Protein AF-A0A1R2BX26-F1 (afdb_monomer)

Foldseek 3Di:
DDPVVVVVVVVVVVVVVVVVVVVVPPPPPDPDDDDDDDDDPPDPPVVVVVVVVVVVVVVVVVVVVVVVVVVVVVVVVPDPDDPPVRVVVVVVPPDPDDPVVVVVVVVVVVVVVVVVVVVVVVVVVVVVPPPPCPPCNVPPDDDDDPVVVVVVVVVVVVVVVVVVVVVVPDPPPDDDPPPPPPDPPPVVDDDPPDPDPDPPPVCPPDDDPVVVVVDVVVPDPVVVVVPDPDPPPPPPDDPPPPPPPVPPPVVVVVVVVVVVVVVVVVVVVVVVVVVVVVVVLVPPPPCPPPPCPPCVVVVPPVPVVNVVVVVVVVVVVVVVVVVVVVVVVVVVVVVVCPPPDPPPPPPDPDCDPPPVPPVVVVVVVVVVVVVPDPPPPPPPPPPPPPPVVNVVVVVVVVVVVVVPDDDD

pLDDT: mean 76.75, std 16.99, range [41.28, 97.25]

Sequence (408 aa):
MERKQLQQWLSEIDKAIEDEKLYAGQNILWPGSSTLGESTSVSSFQKTDRLFNSQEKTKKTIEQKRQEKLDEELDQMKNPQLSRKSQQLIFKSKREGKIEDRLMQEAQKRKQEASEREAKMKIEAKQKSMPLITQLAANLKREGDVVERLIDYQKVYQDKKDNLKKEIEPEANSAIPKINKTNVESRYMKPQNKNIAVEEYSHKPEISERSQKLAAKLGDAKERLLQKPTPKTLGDTECTFTPSIIKKDDSENKIWWETLYQQSKTIQEKKEKTKEDFDRLKVDPECTFKPKLSSANNEKKENSDDRVKRLQEWQKTREDRLKQEREQNSNRGLEECTFAPKINKNVAPAHIPKQQAPVNKFLQRQYLNKQKSPGDSKSSEIDQDVDPEVYERTIKRLREDLISIPLD

Secondary structure (DSSP, 8-state):
--HHHHHHHHHHHHHHHHHHHHHHT------------------TTHHHHHHHHHHHHHHHHHHHHHHHHHHHHHHHHSPP---HHHHHHHHHS---S-HHHHHHHHHHHHHHHHHHHHHHHHHHHHHHHS----HHHHH----S-HHHHHHHHHHHHHHHHHHHHHHHS--TTS---------SGGGGS-------------------HHHHHHHHHH--HHHHHH---------S-------------HHHHHHHHHHHHHHHHHHHHHHHHHHHHHHHHHH-TT--------GGGSS----HHHHHHHHHHHHHHHHHHHHHHHHHHHHHHHHS--------TTS---------HHHHHHHHHHHHHHHS-TT------------HHHHHHHHHHHHHHHHTS---

Solvent-accessible surface area (backbone atoms only — not comparable to full-atom values): 25838 Å² total; per-residue (Å²): 138,56,73,65,59,58,52,51,54,53,54,51,50,55,48,54,56,51,54,51,54,59,57,74,67,59,79,78,77,79,86,82,88,82,79,90,83,82,98,66,92,75,64,81,71,63,61,61,52,54,54,50,53,50,51,53,50,53,52,51,54,52,51,49,52,52,50,54,52,51,51,50,52,52,58,70,66,47,75,81,79,70,49,73,67,56,51,50,51,56,68,68,51,78,68,83,73,57,71,66,59,53,53,50,50,52,52,51,49,54,51,51,54,51,52,52,52,52,51,51,50,51,52,52,50,50,58,68,66,48,80,78,77,48,69,68,66,71,68,54,85,72,85,77,57,72,66,59,54,51,55,52,49,51,51,56,50,50,54,52,52,52,50,50,49,57,65,70,51,64,67,92,78,65,85,73,75,83,76,71,95,71,73,78,82,63,71,84,70,72,87,79,81,72,86,61,84,76,74,82,77,72,82,71,79,79,75,53,72,69,56,51,55,51,46,64,73,65,51,57,71,68,58,60,73,64,52,67,83,70,77,74,81,71,65,92,69,76,85,74,82,66,79,79,71,72,80,68,56,75,69,58,59,56,53,51,54,50,51,51,50,52,51,52,49,54,54,47,53,52,53,51,50,54,48,50,51,51,53,53,62,68,63,46,89,78,66,75,82,68,76,77,72,71,60,82,66,62,77,64,66,65,51,72,65,56,56,51,48,53,52,50,52,50,50,50,54,52,50,52,52,54,49,52,53,51,51,52,52,51,51,49,54,56,70,69,50,78,79,71,78,84,72,68,88,78,64,73,78,73,85,70,78,86,76,66,65,62,62,57,54,49,53,52,51,53,51,54,54,62,69,55,51,90,78,76,68,71,80,69,76,79,78,68,82,67,56,64,68,61,55,52,51,53,54,52,52,55,52,55,55,62,70,66,56,82,88,126

Radius of gyration: 45.04 Å; Cα contacts (8 Å, |Δi|>4): 11; chains: 1; bounding box: 101×86×134 Å

Mean predicted aligned error: 22.95 Å

Structure (mmCIF, N/CA/C/O backbone):
data_AF-A0A1R2BX26-F1
#
_entry.id   AF-A0A1R2BX26-F1
#
loop_
_atom_site.group_PDB
_atom_site.id
_atom_site.type_symbol
_atom_site.label_atom_id
_atom_site.label_alt_id
_atom_site.label_comp_id
_atom_site.label_asym_id
_atom_site.label_entity_id
_atom_site.label_seq_id
_atom_site.pdbx_PDB_ins_code
_atom_site.Cartn_x
_atom_site.Cartn_y
_atom_site.Cartn_z
_atom_site.occupancy
_atom_site.B_iso_or_equiv
_atom_site.auth_seq_id
_atom_site.auth_comp_id
_atom_site.auth_asym_id
_atom_site.auth_atom_id
_atom_site.pdbx_PDB_model_num
ATOM 1 N N . MET A 1 1 ? -20.855 -8.269 27.754 1.00 50.03 1 MET A N 1
ATOM 2 C CA . MET A 1 1 ? -21.864 -8.638 28.763 1.00 50.03 1 MET A CA 1
ATOM 3 C C . MET A 1 1 ? -23.187 -8.778 28.061 1.00 50.03 1 MET A C 1
ATOM 5 O O . MET A 1 1 ? -23.592 -7.892 27.318 1.00 50.03 1 MET A O 1
ATOM 9 N N . GLU A 1 2 ? -23.723 -9.983 28.136 1.00 64.25 2 GLU A N 1
ATOM 10 C CA . GLU A 1 2 ? -24.651 -10.524 27.156 1.00 64.25 2 GLU A CA 1
ATOM 11 C C . GLU A 1 2 ? -26.093 -10.271 27.582 1.00 64.25 2 GLU A C 1
ATOM 13 O O . GLU A 1 2 ? -26.421 -10.314 28.762 1.00 64.25 2 GLU A O 1
ATOM 18 N N . ARG A 1 3 ? -26.977 -10.076 26.601 1.00 69.75 3 ARG A N 1
ATOM 19 C CA . ARG A 1 3 ? -28.434 -9.910 26.755 1.00 69.75 3 ARG A CA 1
ATOM 20 C C . ARG A 1 3 ? -29.081 -10.911 27.730 1.00 69.75 3 ARG A C 1
ATOM 22 O O . ARG A 1 3 ? -30.091 -10.586 28.344 1.00 69.75 3 ARG A O 1
ATOM 29 N N . LYS A 1 4 ? -28.479 -12.094 27.899 1.00 80.12 4 LYS A N 1
ATOM 30 C CA . LYS A 1 4 ? -28.878 -13.120 28.873 1.00 80.12 4 LYS A CA 1
ATOM 31 C C . LYS A 1 4 ? -28.751 -12.658 30.329 1.00 80.12 4 LYS A C 1
ATOM 33 O O . LYS A 1 4 ? -29.661 -12.914 31.102 1.00 80.12 4 LYS A O 1
ATOM 38 N N . GLN A 1 5 ? -27.691 -11.930 30.683 1.00 82.31 5 GLN A N 1
ATOM 39 C CA . GLN A 1 5 ? -27.503 -11.390 32.037 1.00 82.31 5 GLN A CA 1
ATOM 40 C C . GLN A 1 5 ? -28.558 -10.323 32.361 1.00 82.31 5 GLN A C 1
ATOM 42 O O . GLN A 1 5 ? -29.119 -10.324 33.449 1.00 82.31 5 GLN A O 1
ATOM 47 N N . LEU A 1 6 ? -28.905 -9.473 31.387 1.00 80.00 6 LEU A N 1
ATOM 48 C CA . LEU A 1 6 ? -29.987 -8.489 31.529 1.00 80.00 6 LEU A CA 1
ATOM 49 C C . LEU A 1 6 ? -31.367 -9.150 31.668 1.00 80.00 6 LEU A C 1
ATOM 51 O O . LEU A 1 6 ? -32.177 -8.700 32.468 1.00 80.00 6 LEU A O 1
ATOM 55 N N . GLN A 1 7 ? -31.640 -10.223 30.920 1.00 87.31 7 GLN A N 1
ATOM 56 C CA . GLN A 1 7 ? -32.898 -10.967 31.055 1.00 87.31 7 GLN A CA 1
ATOM 57 C C . GLN A 1 7 ? -33.001 -11.716 32.386 1.00 87.31 7 GLN A C 1
ATOM 59 O O . GLN A 1 7 ? -34.079 -11.752 32.970 1.00 87.31 7 GLN A O 1
ATOM 64 N N . GLN A 1 8 ? -31.895 -12.281 32.871 1.00 91.31 8 GLN A N 1
ATOM 65 C CA . GLN A 1 8 ? -31.851 -12.934 34.175 1.00 91.31 8 GLN A CA 1
ATOM 66 C C . GLN A 1 8 ? -32.095 -11.926 35.304 1.00 91.31 8 GLN A C 1
ATOM 68 O O . GLN A 1 8 ? -32.940 -12.166 36.158 1.00 91.31 8 GLN A O 1
ATOM 73 N N . TRP A 1 9 ? -31.457 -10.756 35.237 1.00 92.06 9 TRP A N 1
ATOM 74 C CA . TRP A 1 9 ? -31.652 -9.689 36.216 1.00 92.06 9 TRP A CA 1
ATOM 75 C C . TRP A 1 9 ? -33.087 -9.135 36.224 1.00 92.06 9 TRP A C 1
ATOM 77 O O . TRP A 1 9 ? -33.676 -8.961 37.286 1.00 92.06 9 TRP A O 1
ATOM 87 N N . LEU A 1 10 ? -33.702 -8.929 35.051 1.00 88.06 10 LEU A N 1
ATOM 88 C CA . LEU A 1 10 ? -35.111 -8.512 34.968 1.00 88.06 10 LEU A CA 1
ATOM 89 C C . LEU A 1 10 ? -36.065 -9.578 35.534 1.00 88.06 10 LEU A C 1
ATOM 91 O O . LEU A 1 10 ? -37.012 -9.236 36.235 1.00 88.06 10 LEU A O 1
ATOM 95 N N . SER A 1 11 ? -35.783 -10.864 35.302 1.00 91.12 11 SER A N 1
ATOM 96 C CA . SER A 1 11 ? -36.563 -11.962 35.887 1.00 91.12 11 SER A CA 1
ATOM 97 C C . SER A 1 11 ? -36.436 -12.043 37.411 1.00 91.12 11 SER A C 1
ATOM 99 O O . SER A 1 11 ? -37.377 -12.488 38.066 1.00 91.12 11 SER A O 1
ATOM 101 N N . GLU A 1 12 ? -35.287 -11.672 37.976 1.00 92.69 12 GLU A N 1
ATOM 102 C CA . GLU A 1 12 ? -35.082 -11.621 39.429 1.00 92.69 12 GLU A CA 1
ATOM 103 C C . GLU A 1 12 ? -35.857 -10.457 40.062 1.00 92.69 12 GLU A C 1
ATOM 105 O O . GLU A 1 12 ? -36.444 -10.627 41.130 1.00 92.69 12 GLU A O 1
ATOM 110 N N . ILE A 1 13 ? -35.946 -9.313 39.375 1.00 90.19 13 ILE A N 1
ATOM 111 C CA . ILE A 1 13 ? -36.755 -8.165 39.817 1.00 90.19 13 ILE A CA 1
ATOM 112 C C . ILE A 1 13 ? -38.247 -8.502 39.817 1.00 90.19 13 ILE A C 1
ATOM 114 O O . ILE A 1 13 ? -38.929 -8.227 40.804 1.00 90.19 13 ILE A O 1
ATOM 118 N N . ASP A 1 14 ? -38.754 -9.121 38.749 1.00 89.44 14 ASP A N 1
ATOM 119 C CA . ASP A 1 14 ? -40.173 -9.486 38.668 1.00 89.44 14 ASP A CA 1
ATOM 120 C C . ASP A 1 14 ? -40.557 -10.493 39.767 1.00 89.44 14 ASP A C 1
ATOM 122 O O . ASP A 1 14 ? -41.611 -10.352 40.389 1.00 89.44 14 ASP A O 1
ATOM 126 N N . LYS A 1 15 ? -39.666 -11.444 40.089 1.00 90.88 15 LYS A N 1
ATOM 127 C CA . LYS A 1 15 ? -39.844 -12.359 41.230 1.00 90.88 15 LYS A CA 1
ATOM 128 C C . LYS A 1 15 ? -39.882 -11.634 42.572 1.00 90.88 15 LYS A C 1
ATOM 130 O O . LYS A 1 15 ? -40.773 -11.900 43.370 1.00 90.88 15 LYS A O 1
ATOM 135 N N . ALA A 1 16 ? -38.961 -10.700 42.812 1.00 85.38 16 ALA A N 1
ATOM 136 C CA . ALA A 1 16 ? -38.933 -9.944 44.063 1.00 85.38 16 ALA A CA 1
ATOM 137 C C . ALA A 1 16 ? -40.219 -9.119 44.268 1.00 85.38 16 ALA A C 1
ATOM 139 O O . ALA A 1 16 ? -40.731 -9.034 45.383 1.00 85.38 16 ALA A O 1
ATOM 140 N N . ILE A 1 17 ? -40.779 -8.562 43.188 1.00 84.50 17 ILE A N 1
ATOM 141 C CA . ILE A 1 17 ? -42.051 -7.826 43.224 1.00 84.50 17 ILE A CA 1
ATOM 142 C C . ILE A 1 17 ? -43.236 -8.761 43.520 1.00 84.50 17 ILE A C 1
ATOM 144 O O . ILE A 1 17 ? -44.178 -8.358 44.207 1.00 84.50 17 ILE A O 1
ATOM 148 N N . GLU A 1 18 ? -43.234 -9.993 43.005 1.00 83.81 18 GLU A N 1
ATOM 149 C CA . GLU A 1 18 ? -44.276 -10.979 43.327 1.00 83.81 18 GLU A CA 1
ATOM 150 C C . GLU A 1 18 ? -44.189 -11.473 44.777 1.00 83.81 18 GLU A C 1
ATOM 152 O O . GLU A 1 18 ? -45.220 -11.546 45.453 1.00 83.81 18 GLU A O 1
ATOM 157 N N . ASP A 1 19 ? -42.982 -11.715 45.289 1.00 81.81 19 ASP A N 1
ATOM 158 C CA . ASP A 1 19 ? -42.763 -12.134 46.678 1.00 81.81 19 ASP A CA 1
ATOM 159 C C . ASP A 1 19 ? -43.188 -11.041 47.680 1.00 81.81 19 ASP A C 1
ATOM 161 O O . ASP A 1 19 ? -43.795 -11.332 48.715 1.00 81.81 19 ASP A O 1
ATOM 165 N N . GLU A 1 20 ? -42.967 -9.762 47.353 1.00 81.81 20 GLU A N 1
ATOM 166 C CA . GLU A 1 20 ? -43.405 -8.634 48.188 1.00 81.81 20 GLU A CA 1
ATOM 167 C C . GLU A 1 20 ? -44.941 -8.491 48.211 1.00 81.81 20 GLU A C 1
ATOM 169 O O . GLU A 1 20 ? -45.537 -8.198 49.253 1.00 81.81 20 GLU A O 1
ATOM 174 N N . LYS A 1 21 ? -45.621 -8.786 47.092 1.00 78.12 21 LYS A N 1
ATOM 175 C CA . LYS A 1 21 ? -47.096 -8.821 47.035 1.00 78.12 21 LYS A CA 1
ATOM 176 C C . LYS A 1 21 ? -47.685 -9.980 47.839 1.00 78.12 21 LYS A C 1
ATOM 178 O O . LYS A 1 21 ? -48.752 -9.817 48.432 1.00 78.12 21 LYS A O 1
ATOM 183 N N . LEU A 1 22 ? -47.000 -11.123 47.886 1.00 73.38 22 LEU A N 1
ATOM 184 C CA . LEU A 1 22 ? -47.397 -12.270 48.708 1.00 73.38 22 LEU A CA 1
ATOM 185 C C . LEU A 1 22 ? -47.278 -11.969 50.208 1.00 73.38 22 LEU A C 1
ATOM 187 O O . LEU A 1 22 ? -48.145 -12.378 50.982 1.00 73.38 22 LEU A O 1
ATOM 191 N N . TYR A 1 23 ? -46.276 -11.187 50.614 1.00 65.75 23 TYR A N 1
ATOM 192 C CA . TYR A 1 23 ? -46.124 -10.753 52.006 1.00 65.75 23 TYR A CA 1
ATOM 193 C C . TYR A 1 23 ? -47.119 -9.660 52.420 1.00 65.75 23 TYR A C 1
ATOM 195 O O . TYR A 1 23 ? -47.610 -9.678 53.548 1.00 65.75 23 TYR A O 1
ATOM 203 N N . ALA A 1 24 ? -47.493 -8.752 51.514 1.00 63.38 24 ALA A N 1
ATOM 204 C CA . ALA A 1 24 ? -48.483 -7.708 51.799 1.00 63.38 24 ALA A CA 1
ATOM 205 C C . ALA A 1 24 ? -49.918 -8.248 52.003 1.00 63.38 24 ALA A C 1
ATOM 207 O O . ALA A 1 24 ? -50.760 -7.553 52.573 1.00 63.38 24 ALA A O 1
ATOM 208 N N . GLY A 1 25 ? -50.206 -9.477 51.555 1.00 55.72 25 GLY A N 1
ATOM 209 C CA . GLY A 1 25 ? -51.511 -10.133 51.703 1.00 55.72 25 GLY A CA 1
ATOM 210 C C . GLY A 1 25 ? -51.691 -10.951 52.987 1.00 55.72 25 GLY A C 1
ATOM 211 O O . GLY A 1 25 ? -52.819 -11.336 53.307 1.00 55.72 25 GLY A O 1
ATOM 212 N N . GLN A 1 26 ? -50.623 -11.219 53.747 1.00 53.62 26 GLN A N 1
ATOM 213 C CA . GLN A 1 26 ? -50.740 -11.906 55.032 1.00 53.62 26 GLN A CA 1
ATOM 214 C C . GLN A 1 26 ? -51.131 -10.904 56.116 1.00 53.62 26 GLN A C 1
ATOM 216 O O . GLN A 1 26 ? -50.305 -10.220 56.713 1.00 53.62 26 GLN A O 1
ATOM 221 N N . ASN A 1 27 ? -52.437 -10.833 56.366 1.00 52.72 27 ASN A N 1
ATOM 222 C CA . ASN A 1 27 ? -53.024 -10.196 57.537 1.00 52.72 27 ASN A CA 1
ATOM 223 C C . ASN A 1 27 ? -52.459 -10.894 58.789 1.00 52.72 27 ASN A C 1
ATOM 225 O O . ASN A 1 27 ? -52.962 -11.937 59.209 1.00 52.72 27 ASN A O 1
ATOM 229 N N . ILE A 1 28 ? -51.366 -10.361 59.344 1.00 53.12 28 ILE A N 1
ATOM 230 C CA . ILE A 1 28 ? -50.786 -10.828 60.604 1.00 53.12 28 ILE A CA 1
ATOM 231 C C . ILE A 1 28 ? -51.820 -10.533 61.691 1.00 53.12 28 ILE A C 1
ATOM 233 O O . ILE A 1 28 ? -51.934 -9.414 62.194 1.00 53.12 28 ILE A O 1
ATOM 237 N N . LEU A 1 29 ? -52.620 -11.550 62.002 1.00 48.22 29 LEU A N 1
ATOM 238 C CA . LEU A 1 29 ? -53.538 -11.580 63.124 1.00 48.22 29 LEU A CA 1
ATOM 239 C C . LEU A 1 29 ? -52.677 -11.558 64.393 1.00 48.22 29 LEU A C 1
ATOM 241 O O . LEU A 1 29 ? -52.178 -12.592 64.828 1.00 48.22 29 LEU A O 1
ATOM 245 N N . TRP A 1 30 ? -52.431 -10.364 64.932 1.00 50.00 30 TRP A N 1
ATOM 246 C CA . TRP A 1 30 ? -51.728 -10.179 66.200 1.00 50.00 30 TRP A CA 1
ATOM 247 C C . TRP A 1 30 ? -52.461 -10.960 67.303 1.00 50.00 30 TRP A C 1
ATOM 249 O O . TRP A 1 30 ? -53.607 -10.621 67.614 1.00 50.00 30 TRP A O 1
ATOM 259 N N . PRO A 1 31 ? -51.851 -11.997 67.906 1.00 50.81 31 PRO A N 1
ATOM 260 C CA . PRO A 1 31 ? -52.470 -12.712 69.002 1.00 50.81 31 PRO A CA 1
ATOM 261 C C . PRO A 1 31 ? -52.133 -11.984 70.304 1.00 50.81 31 PRO A C 1
ATOM 263 O O . PRO A 1 31 ? -50.970 -11.874 70.684 1.00 50.81 31 PRO A O 1
ATOM 266 N N . GLY A 1 32 ? -53.162 -11.506 71.000 1.00 47.03 32 GLY A N 1
ATOM 267 C CA . GLY A 1 32 ? -53.050 -11.119 72.406 1.00 47.03 32 GLY A CA 1
ATOM 268 C C . GLY A 1 32 ? -53.408 -9.668 72.696 1.00 47.03 32 GLY A C 1
ATOM 269 O O . GLY A 1 32 ? -52.539 -8.821 72.870 1.00 47.03 32 GLY A O 1
ATOM 270 N N . SER A 1 33 ? -54.703 -9.396 72.844 1.00 42.31 33 SER A N 1
ATOM 271 C CA . SER A 1 33 ? -55.173 -8.276 73.662 1.00 42.31 33 SER A CA 1
ATOM 272 C C . SER A 1 33 ? -56.542 -8.608 74.258 1.00 42.31 33 SER A C 1
ATOM 274 O O . SER A 1 33 ? -57.596 -8.198 73.785 1.00 42.31 33 SER A O 1
ATOM 276 N N . SER A 1 34 ? -56.502 -9.415 75.309 1.00 47.91 34 SER A N 1
ATOM 277 C CA . SER A 1 34 ? -57.487 -9.436 76.389 1.00 47.91 34 SER A CA 1
ATOM 278 C C . SER A 1 34 ? -56.632 -9.271 77.644 1.00 47.91 34 SER A C 1
ATOM 280 O O . SER A 1 34 ? -55.714 -10.059 77.836 1.00 47.91 34 SER A O 1
ATOM 282 N N . THR A 1 35 ? -56.766 -8.229 78.454 1.00 44.62 35 THR A N 1
ATOM 283 C CA . THR A 1 35 ? -57.960 -7.936 79.248 1.00 44.62 35 THR A CA 1
ATOM 284 C C . THR A 1 35 ? -57.893 -6.532 79.860 1.00 44.62 35 THR A C 1
ATOM 286 O O . THR A 1 35 ? -56.835 -6.125 80.322 1.00 44.62 35 THR A O 1
ATOM 289 N N . LEU A 1 36 ? -59.067 -5.889 79.914 1.00 45.16 36 LEU A N 1
ATOM 290 C CA . LEU A 1 36 ? -59.596 -5.002 80.964 1.00 45.16 36 LEU A CA 1
ATOM 291 C C . LEU A 1 36 ? -58.692 -3.928 81.596 1.00 45.16 36 LEU A C 1
ATOM 293 O O . LEU A 1 36 ? -57.781 -4.233 82.356 1.00 45.16 36 LEU A O 1
ATOM 297 N N . GLY A 1 37 ? -59.129 -2.672 81.467 1.00 46.00 37 GLY A N 1
ATOM 298 C CA . GLY A 1 37 ? -58.861 -1.651 82.478 1.00 46.00 37 GLY A CA 1
ATOM 299 C C . GLY A 1 37 ? -58.811 -0.231 81.935 1.00 46.00 37 GLY A C 1
ATOM 300 O O . GLY A 1 37 ? -57.858 0.139 81.271 1.00 46.00 37 GLY A O 1
ATOM 301 N N . GLU A 1 38 ? -59.823 0.550 82.302 1.00 41.28 38 GLU A N 1
ATOM 302 C CA . GLU A 1 38 ? -59.807 2.015 82.402 1.00 41.28 38 GLU A CA 1
ATOM 303 C C . GLU A 1 38 ? -59.933 2.858 81.122 1.00 41.28 38 GLU A C 1
ATOM 305 O O . GLU A 1 38 ? -59.011 3.153 80.364 1.00 41.28 38 GLU A O 1
ATOM 310 N N . SER A 1 39 ? -61.162 3.353 80.985 1.00 51.03 39 SER A N 1
ATOM 311 C CA . SER A 1 39 ? -61.578 4.535 80.250 1.00 51.03 39 SER A CA 1
ATOM 312 C C . SER A 1 39 ? -60.707 5.753 80.571 1.00 51.03 39 SER A C 1
ATOM 314 O O . SER A 1 39 ? -60.968 6.497 81.515 1.00 51.03 39 SER A O 1
ATOM 316 N N . THR A 1 40 ? -59.725 6.018 79.719 1.00 46.56 40 THR A N 1
ATOM 317 C CA . THR A 1 40 ? -59.229 7.374 79.481 1.00 46.56 40 THR A CA 1
ATOM 318 C C . THR A 1 40 ? -59.550 7.739 78.040 1.00 46.56 40 THR A C 1
ATOM 320 O O . THR A 1 40 ? -59.234 7.010 77.101 1.00 46.56 40 THR A O 1
ATOM 323 N N . SER A 1 41 ? -60.257 8.854 77.856 1.00 51.25 41 SER A N 1
ATOM 324 C CA . SER A 1 41 ? -60.627 9.401 76.553 1.00 51.25 41 SER A CA 1
ATOM 325 C C . SER A 1 41 ? -59.379 9.923 75.832 1.00 51.25 41 SER A C 1
ATOM 327 O O . SER A 1 41 ? -59.118 11.125 75.776 1.00 51.25 41 SER A O 1
ATOM 329 N N . VAL A 1 42 ? -58.560 9.017 75.302 1.00 50.38 42 VAL A N 1
ATOM 330 C CA . VAL A 1 42 ? -57.373 9.376 74.528 1.00 50.38 42 VAL A CA 1
ATOM 331 C C . VAL A 1 42 ? -57.800 9.666 73.093 1.00 50.38 42 VAL A C 1
ATOM 333 O O . VAL A 1 42 ? -57.910 8.782 72.249 1.00 50.38 42 VAL A O 1
ATOM 336 N N . SER A 1 43 ? -58.090 10.949 72.878 1.00 49.16 43 SER A N 1
ATOM 337 C CA . SER A 1 43 ? -57.865 11.732 71.660 1.00 49.16 43 SER A CA 1
ATOM 338 C C . SER A 1 43 ? -57.751 10.922 70.361 1.00 49.16 43 SER A C 1
ATOM 340 O O . SER A 1 43 ? -56.667 10.543 69.909 1.00 49.16 43 SER A O 1
ATOM 342 N N . SER A 1 44 ? -58.892 10.729 69.698 1.00 52.75 44 SER A N 1
ATOM 343 C CA . SER A 1 44 ? -58.990 10.195 68.335 1.00 52.75 44 SER A CA 1
ATOM 344 C C . SER A 1 44 ? -58.272 11.061 67.280 1.00 52.75 44 SER A C 1
ATOM 346 O O . SER A 1 44 ? -58.114 10.622 66.143 1.00 52.75 44 SER A O 1
ATOM 348 N N . PHE A 1 45 ? -57.771 12.244 67.660 1.00 52.22 45 PHE A N 1
ATOM 349 C CA . PHE A 1 45 ? -57.042 13.186 66.806 1.00 52.22 45 PHE A CA 1
ATOM 350 C C . PHE A 1 45 ? -55.598 12.769 66.468 1.00 52.22 45 PHE A C 1
ATOM 352 O O . PHE A 1 45 ? -55.045 13.254 65.490 1.00 52.22 45 PHE A O 1
ATOM 359 N N . GLN A 1 46 ? -54.970 11.840 67.202 1.00 57.94 46 GLN A N 1
ATOM 360 C CA . GLN A 1 46 ? -53.558 11.487 66.946 1.00 57.94 46 GLN A CA 1
ATOM 361 C C . GLN A 1 46 ? -53.340 10.429 65.846 1.00 57.94 46 GLN A C 1
ATOM 363 O O . GLN A 1 46 ? -52.207 10.220 65.402 1.00 57.94 46 GLN A O 1
ATOM 368 N N . LYS A 1 47 ? -54.390 9.731 65.388 1.00 60.00 47 LYS A N 1
ATOM 369 C CA . LYS A 1 47 ? -54.251 8.690 64.346 1.00 60.00 47 LYS A CA 1
ATOM 370 C C . LYS A 1 47 ? -54.174 9.272 62.932 1.00 60.00 47 LYS A C 1
ATOM 372 O O . LYS A 1 47 ? -53.415 8.753 62.115 1.00 60.00 47 LYS A O 1
ATOM 377 N N . THR A 1 48 ? -54.899 10.354 62.652 1.00 70.06 48 THR A N 1
ATOM 378 C CA . THR A 1 48 ? -54.866 11.043 61.351 1.00 70.06 48 THR A CA 1
ATOM 379 C C . THR A 1 48 ? -53.507 11.693 61.092 1.00 70.06 48 THR A C 1
ATOM 381 O O . THR A 1 48 ? -52.984 11.585 59.984 1.00 70.06 48 THR A O 1
ATOM 384 N N . ASP A 1 49 ? -52.871 12.234 62.134 1.00 75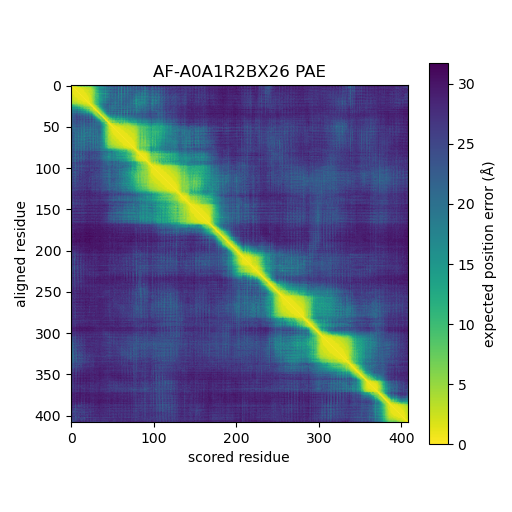.00 49 ASP A N 1
ATOM 385 C CA . ASP A 1 49 ? -51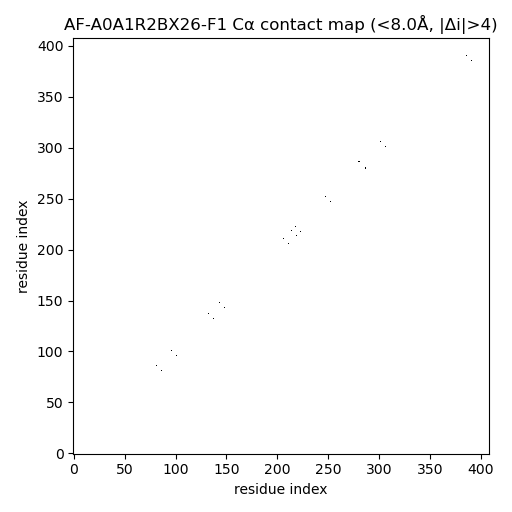.546 12.859 62.036 1.00 75.00 49 ASP A CA 1
ATOM 386 C C . ASP A 1 49 ? -50.435 11.858 61.708 1.00 75.00 49 ASP A C 1
ATOM 388 O O . ASP A 1 49 ? -49.514 12.163 60.951 1.00 75.00 49 ASP A O 1
ATOM 392 N N . ARG A 1 50 ? -50.511 10.623 62.221 1.00 77.69 50 ARG A N 1
ATOM 393 C CA . ARG A 1 50 ? -49.525 9.582 61.879 1.00 77.69 50 ARG A CA 1
ATOM 394 C C . ARG A 1 50 ? -49.618 9.171 60.412 1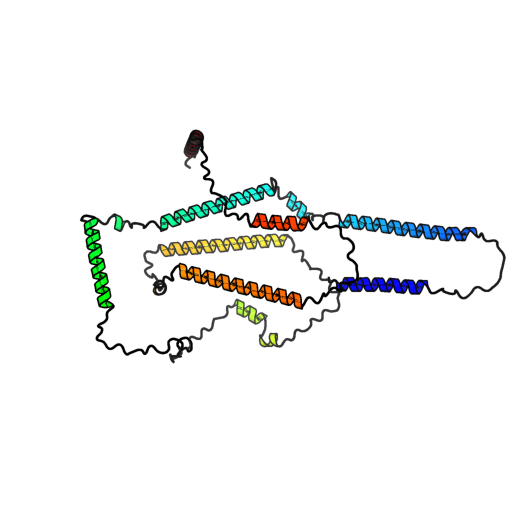.00 77.69 50 ARG A C 1
ATOM 396 O O . ARG A 1 50 ? -48.582 8.979 59.774 1.00 77.69 50 ARG A O 1
ATOM 403 N N . LEU A 1 51 ? -50.836 9.061 59.880 1.00 80.56 51 LEU A N 1
ATOM 404 C CA . LEU A 1 51 ? -51.057 8.719 58.476 1.00 80.56 51 LEU A CA 1
ATOM 405 C C . LEU A 1 51 ? -50.571 9.849 57.557 1.00 80.56 51 LEU A C 1
ATOM 407 O O . LEU A 1 51 ? -49.866 9.590 56.584 1.00 80.56 51 LEU A O 1
ATOM 411 N N . PHE A 1 52 ? -50.878 11.098 57.913 1.00 85.69 52 PHE A N 1
ATOM 412 C CA . PHE A 1 52 ? -50.440 12.278 57.170 1.00 85.69 52 PHE A CA 1
ATOM 413 C C . PHE A 1 52 ? -48.908 12.409 57.154 1.00 85.69 52 PHE A C 1
ATOM 415 O O . PHE A 1 52 ? -48.306 12.533 56.088 1.00 85.69 52 PHE A O 1
ATOM 422 N N . ASN A 1 53 ? -48.253 12.245 58.308 1.00 85.88 53 ASN A N 1
ATOM 423 C CA . ASN A 1 53 ? -46.791 12.273 58.414 1.00 85.88 53 ASN A CA 1
ATOM 424 C C . ASN A 1 53 ? -46.113 11.129 57.641 1.00 85.88 53 ASN A C 1
ATOM 426 O O . ASN A 1 53 ? -45.025 11.305 57.091 1.00 85.88 53 ASN A O 1
ATOM 430 N N . SER A 1 54 ? -46.734 9.946 57.583 1.00 86.25 54 SER A N 1
ATOM 431 C CA . SER A 1 54 ? -46.242 8.834 56.761 1.00 86.25 54 SER A CA 1
ATOM 432 C C . SER A 1 54 ? -46.344 9.163 55.268 1.00 86.25 54 SER A C 1
ATOM 434 O O . SER A 1 54 ? -45.366 9.004 54.535 1.00 86.25 54 SER A O 1
ATOM 436 N N . GLN A 1 55 ? -47.475 9.724 54.827 1.00 89.69 55 GLN A N 1
ATOM 437 C CA . GLN A 1 55 ? -47.661 10.154 53.441 1.00 89.69 55 GLN A CA 1
ATOM 438 C C . GLN A 1 55 ? -46.679 11.261 53.038 1.00 89.69 55 GLN A C 1
ATOM 440 O O . GLN A 1 55 ? -46.066 11.165 51.976 1.00 89.69 55 GLN A O 1
ATOM 445 N N . GLU A 1 56 ? -46.452 12.272 53.878 1.00 93.88 56 GLU A N 1
ATOM 446 C CA . GLU A 1 56 ? -45.448 13.306 53.596 1.00 93.88 56 GLU A CA 1
ATOM 447 C C . GLU A 1 56 ? -44.033 12.738 53.474 1.00 93.88 56 GLU A C 1
ATOM 449 O O . GLU A 1 56 ? -43.291 13.130 52.571 1.00 93.88 56 GLU A O 1
ATOM 454 N N . LYS A 1 57 ? -43.659 11.786 54.339 1.00 91.19 57 LYS A N 1
ATOM 455 C CA . LYS A 1 57 ? -42.358 11.114 54.245 1.00 91.19 57 LYS A CA 1
ATOM 456 C C . LYS A 1 57 ? -42.220 10.364 52.925 1.00 91.19 57 LYS A C 1
ATOM 458 O O . LYS A 1 57 ? -41.234 10.576 52.231 1.00 91.19 57 LYS A O 1
ATOM 463 N N . THR A 1 58 ? -43.222 9.572 52.532 1.00 88.62 58 THR A N 1
ATOM 464 C CA . THR A 1 58 ? -43.181 8.845 51.248 1.00 88.62 58 THR A CA 1
ATOM 465 C C . THR A 1 58 ? -43.075 9.789 50.050 1.00 88.62 58 THR A C 1
ATOM 467 O O . THR A 1 58 ? -42.257 9.550 49.164 1.00 88.62 58 THR A O 1
ATOM 470 N N . LYS A 1 59 ? -43.814 10.908 50.048 1.00 91.94 59 LYS A N 1
ATOM 471 C CA . LYS A 1 59 ? -43.720 11.936 49.000 1.00 91.94 59 LYS A CA 1
ATOM 472 C C . LYS A 1 59 ? -42.326 12.560 48.933 1.00 91.94 59 LYS A C 1
ATOM 474 O O . LYS A 1 59 ? -41.779 12.673 47.842 1.00 91.94 59 LYS A O 1
ATOM 479 N N . LYS A 1 60 ? -41.729 12.905 50.080 1.00 95.12 60 LYS A N 1
ATOM 480 C CA . LYS A 1 60 ? -40.355 13.433 50.141 1.00 95.12 60 LYS A CA 1
ATOM 481 C C . LYS A 1 60 ? -39.335 12.430 49.605 1.00 95.12 60 LYS A C 1
ATOM 483 O O . LYS A 1 60 ? -38.474 12.814 48.826 1.00 95.12 60 LYS A O 1
ATOM 488 N N . THR A 1 61 ? -39.457 11.149 49.958 1.00 92.19 61 THR A N 1
ATOM 489 C CA . THR A 1 61 ? -38.557 10.101 49.451 1.00 92.19 61 THR A CA 1
ATOM 490 C C . THR A 1 61 ? -38.703 9.897 47.941 1.00 92.19 61 THR A C 1
ATOM 492 O O . THR A 1 61 ? -37.705 9.703 47.253 1.00 92.19 61 THR A O 1
ATOM 495 N N . ILE A 1 62 ? -39.928 9.955 47.409 1.00 92.12 62 ILE A N 1
ATOM 496 C CA . ILE A 1 62 ? -40.178 9.859 45.962 1.00 92.12 62 ILE A CA 1
ATOM 497 C C . ILE A 1 62 ? -39.573 11.059 45.228 1.00 92.12 62 ILE A C 1
ATOM 499 O O . ILE A 1 62 ? -38.918 10.872 44.206 1.00 92.12 62 ILE A O 1
ATOM 503 N N . GLU A 1 63 ? -39.760 12.272 45.750 1.00 94.38 63 GLU A N 1
ATOM 504 C CA . GLU A 1 63 ? -39.227 13.486 45.127 1.00 94.38 63 GLU A CA 1
ATOM 505 C C . GLU A 1 63 ? -37.694 13.518 45.159 1.00 94.38 63 GLU A C 1
ATOM 507 O O . GLU A 1 63 ? -37.066 13.831 44.152 1.00 94.38 63 GLU A O 1
ATOM 512 N N . GLN A 1 64 ? -37.084 13.090 46.267 1.00 95.62 64 GLN A N 1
ATOM 513 C CA . GLN A 1 64 ? -35.631 12.967 46.373 1.00 95.62 64 GLN A CA 1
ATOM 514 C C . GLN A 1 64 ? -35.072 11.962 45.355 1.00 95.62 64 GLN A C 1
ATOM 516 O O . GLN A 1 64 ? -34.141 12.285 44.624 1.00 95.62 64 GLN A O 1
ATOM 521 N N . LYS A 1 65 ? -35.694 10.781 45.222 1.00 93.19 65 LYS A N 1
ATOM 522 C CA . LYS A 1 65 ? -35.311 9.803 44.187 1.00 93.19 65 LYS A CA 1
ATOM 523 C C . LYS A 1 65 ? -35.471 10.359 42.773 1.00 93.19 65 LYS A C 1
ATOM 525 O O . LYS A 1 65 ? -34.718 10.000 41.872 1.00 93.19 65 LYS A O 1
ATOM 530 N N . ARG A 1 66 ? -36.472 11.215 42.554 1.00 93.75 66 ARG A N 1
ATOM 531 C CA . ARG A 1 66 ? -36.695 11.864 41.261 1.00 93.75 66 ARG A CA 1
ATOM 532 C C . ARG A 1 66 ? -35.587 12.867 40.941 1.00 93.75 66 ARG A C 1
ATOM 534 O O . ARG A 1 66 ? -35.161 12.912 39.793 1.00 93.75 66 ARG A O 1
ATOM 541 N N . GLN A 1 67 ? -35.123 13.624 41.934 1.00 93.81 67 GLN A N 1
ATOM 542 C CA . GLN A 1 67 ? -33.992 14.547 41.800 1.00 93.81 67 GLN A CA 1
ATOM 543 C C . GLN A 1 67 ? -32.677 13.802 41.556 1.00 93.81 67 GLN A C 1
ATOM 545 O O . GLN A 1 67 ? -32.002 14.108 40.580 1.00 93.81 67 GLN A O 1
ATOM 550 N N . GLU A 1 68 ? -32.376 12.766 42.345 1.00 95.38 68 GLU A N 1
ATOM 551 C CA . GLU A 1 68 ? -31.176 11.932 42.161 1.00 95.38 68 GLU A CA 1
ATOM 552 C C . GLU A 1 68 ? -31.106 11.345 40.743 1.00 95.38 68 GLU A C 1
ATOM 554 O O . GLU A 1 68 ? -30.071 11.411 40.087 1.00 95.38 68 GLU A O 1
ATOM 559 N N . LYS A 1 69 ? -32.236 10.858 40.214 1.00 93.88 69 LYS A N 1
ATOM 560 C CA . LYS A 1 69 ? -32.299 10.337 38.843 1.00 93.88 69 LYS A CA 1
ATOM 561 C C . LYS A 1 69 ? -32.049 11.414 37.779 1.00 93.88 69 LYS A C 1
ATOM 563 O O . LYS A 1 69 ? -31.456 11.132 36.742 1.00 93.88 69 LYS A O 1
ATOM 568 N N . LEU A 1 70 ? -32.512 12.639 38.020 1.00 95.12 70 LEU A N 1
ATOM 569 C CA . LEU A 1 70 ? -32.309 13.770 37.111 1.00 95.12 70 LEU A CA 1
ATOM 570 C C . LEU A 1 70 ? -30.829 14.192 37.093 1.00 95.12 70 LEU A C 1
ATOM 572 O O . LEU A 1 70 ? -30.279 14.470 36.028 1.00 95.12 70 LEU A O 1
ATOM 576 N N . ASP A 1 71 ? -30.171 14.162 38.251 1.00 91.75 71 ASP A N 1
ATOM 577 C CA . ASP A 1 71 ? -28.735 14.421 38.376 1.00 91.75 71 ASP A CA 1
ATOM 578 C C . ASP A 1 71 ? -27.896 13.321 37.704 1.00 91.75 71 ASP A C 1
ATOM 580 O O . ASP A 1 71 ? -26.948 13.629 36.979 1.00 91.75 71 ASP A O 1
ATOM 584 N N . GLU A 1 72 ? -28.285 12.048 37.840 1.00 93.81 72 GLU A N 1
ATOM 585 C CA . GLU A 1 72 ? -27.661 10.931 37.117 1.00 93.81 72 GLU A CA 1
ATOM 586 C C . GLU A 1 72 ? -27.798 11.073 35.592 1.00 93.81 72 GLU A C 1
ATOM 588 O O . GLU A 1 72 ? -26.838 10.827 34.857 1.00 93.81 72 GLU A O 1
ATOM 593 N N . GLU A 1 73 ? -28.967 11.489 35.093 1.00 92.56 73 GLU A N 1
ATOM 594 C CA . GLU A 1 73 ? -29.180 11.756 33.664 1.00 92.56 73 GLU A CA 1
ATOM 595 C C . GLU A 1 73 ? -28.313 12.930 33.177 1.00 92.56 73 GLU A C 1
ATOM 597 O O . GLU A 1 73 ? -27.711 12.854 32.101 1.00 92.56 73 GLU A O 1
ATOM 602 N N . LEU A 1 74 ? -28.174 13.993 33.977 1.00 91.12 74 LEU A N 1
ATOM 603 C CA . LEU A 1 74 ? -27.274 15.108 33.670 1.00 91.12 74 LEU A CA 1
ATOM 604 C C . LEU A 1 74 ? -25.803 14.681 33.660 1.00 91.12 74 LEU A C 1
ATOM 606 O O . LEU A 1 74 ? -25.048 15.128 32.793 1.00 91.12 74 LEU A O 1
ATOM 610 N N . ASP A 1 75 ? -25.391 13.800 34.569 1.00 82.38 75 ASP A N 1
ATOM 611 C CA . ASP A 1 75 ? -24.032 13.261 34.615 1.00 82.38 75 ASP A CA 1
ATOM 612 C C . ASP A 1 75 ? -23.731 12.319 33.445 1.00 82.38 75 ASP A C 1
ATOM 614 O O . ASP A 1 75 ? -22.626 12.359 32.900 1.00 82.38 75 ASP A O 1
ATOM 618 N N . GLN A 1 76 ? -24.713 11.542 32.982 1.00 83.62 76 GLN A N 1
ATOM 619 C CA . GLN A 1 76 ? -24.587 10.739 31.760 1.00 83.62 76 GLN A CA 1
ATOM 620 C C . GLN A 1 76 ? -24.500 11.604 30.496 1.00 83.62 76 GLN A C 1
ATOM 622 O O . GLN A 1 76 ? -23.840 11.225 29.527 1.00 83.62 76 GLN A O 1
ATOM 627 N N . MET A 1 77 ? -25.141 12.776 30.504 1.00 78.94 77 MET A N 1
ATOM 628 C CA . MET A 1 77 ? -25.111 13.736 29.398 1.00 78.94 77 MET A CA 1
ATOM 629 C C . MET A 1 77 ? -23.877 14.648 29.417 1.00 78.94 77 MET A C 1
ATOM 631 O O . MET A 1 77 ? -23.613 15.341 28.427 1.00 78.94 77 MET A O 1
ATOM 635 N N . LYS A 1 78 ? -23.088 14.666 30.501 1.00 83.31 78 LYS A N 1
ATOM 636 C CA . LYS A 1 78 ? -21.809 15.383 30.513 1.00 83.31 78 LYS A CA 1
ATOM 637 C C . LYS A 1 78 ? -20.874 14.733 29.500 1.00 83.31 78 LYS A C 1
ATOM 639 O O . LYS A 1 78 ? -20.542 13.553 29.587 1.00 83.31 78 LYS A O 1
ATOM 644 N N . ASN A 1 79 ? -20.407 15.541 28.547 1.00 75.88 79 ASN A N 1
ATOM 645 C CA . ASN A 1 79 ? -19.369 15.128 27.611 1.00 75.88 79 ASN A CA 1
ATOM 646 C C . ASN A 1 79 ? -18.203 14.498 28.391 1.00 75.88 79 ASN A C 1
ATOM 648 O O . ASN A 1 79 ? -17.777 15.079 29.398 1.00 75.88 79 ASN A O 1
ATOM 652 N N . PRO A 1 80 ? -17.677 13.343 27.947 1.00 79.56 80 PRO A N 1
ATOM 653 C CA . PRO A 1 80 ? -16.616 12.650 28.660 1.00 79.56 80 PRO A CA 1
ATOM 654 C C . PRO A 1 80 ? -15.464 13.618 28.915 1.00 79.56 80 PRO A C 1
ATOM 656 O O . PRO A 1 80 ? -14.926 14.225 27.983 1.00 79.56 80 PRO A O 1
ATOM 659 N N . GLN A 1 81 ? -15.107 13.795 30.189 1.00 80.12 81 GLN A N 1
ATOM 660 C CA . GLN A 1 81 ? -14.030 14.705 30.542 1.00 80.12 81 GLN A CA 1
ATOM 661 C C . GLN A 1 81 ? -12.725 14.171 29.960 1.00 80.12 81 GLN A C 1
ATOM 663 O O . GLN A 1 81 ? -12.232 13.103 30.326 1.00 80.12 81 GLN A O 1
ATOM 668 N N . LEU A 1 82 ? -12.167 14.931 29.019 1.00 80.31 82 LEU A N 1
ATOM 669 C CA . LEU A 1 82 ? -10.842 14.671 28.480 1.00 80.31 82 LEU A CA 1
ATOM 670 C C . LEU A 1 82 ? -9.852 14.600 29.639 1.00 80.31 82 LEU A C 1
ATOM 672 O O . LEU A 1 82 ? -9.779 15.521 30.454 1.00 80.31 82 LEU A O 1
ATOM 676 N N . SER A 1 83 ? -9.065 13.524 29.684 1.00 89.06 83 SER A N 1
ATOM 677 C CA . SER A 1 83 ? -8.025 13.377 30.700 1.00 89.06 83 SER A CA 1
ATOM 678 C C . SER A 1 83 ? -7.103 14.602 30.706 1.00 89.06 83 SER A C 1
ATOM 680 O O . SER A 1 83 ? -6.828 15.199 29.658 1.00 89.06 83 SER A O 1
ATOM 682 N N . ARG A 1 84 ? -6.556 14.953 31.875 1.00 87.62 84 ARG A N 1
ATOM 683 C CA . ARG A 1 84 ? -5.610 16.075 32.024 1.00 87.62 84 ARG A CA 1
ATOM 684 C C . ARG A 1 84 ? -4.443 15.989 31.028 1.00 87.62 84 ARG A C 1
ATOM 686 O O . ARG A 1 84 ? -3.995 17.006 30.505 1.00 87.62 84 ARG A O 1
ATOM 693 N N . LYS A 1 85 ? -3.990 14.770 30.713 1.00 85.62 85 LYS A N 1
ATOM 694 C CA . LYS A 1 85 ? -2.933 14.498 29.725 1.00 85.62 85 LYS A CA 1
ATOM 695 C C . LYS A 1 85 ? -3.392 14.811 28.296 1.00 85.62 85 LYS A C 1
ATOM 697 O O . LYS A 1 85 ? -2.649 15.429 27.540 1.00 85.62 85 LYS A O 1
ATOM 702 N N . SER A 1 86 ? -4.627 14.456 27.941 1.00 81.50 86 SER A N 1
ATOM 703 C CA . SER A 1 86 ? -5.240 14.789 26.647 1.00 81.50 86 SER A CA 1
ATOM 704 C C . SER A 1 86 ? -5.391 16.301 26.468 1.00 81.50 86 SER A C 1
ATOM 706 O O . SER A 1 86 ? -5.036 16.826 25.417 1.00 81.50 86 SER A O 1
ATOM 708 N N . GLN A 1 87 ? -5.832 17.017 27.508 1.00 85.69 87 GLN A N 1
ATOM 709 C CA . GLN A 1 87 ? -5.903 18.482 27.489 1.00 85.69 87 GLN A CA 1
ATOM 710 C C . GLN A 1 87 ? -4.513 19.103 27.294 1.00 85.69 87 GLN A C 1
ATOM 712 O O . GLN A 1 87 ? -4.333 19.951 26.426 1.00 85.69 87 GLN A O 1
ATOM 717 N N . GLN A 1 88 ? -3.496 18.626 28.021 1.00 87.69 88 GLN A N 1
ATOM 718 C CA . GLN A 1 88 ? -2.115 19.083 27.833 1.00 87.69 88 GLN A CA 1
ATOM 719 C C . GLN A 1 88 ? -1.589 18.833 26.414 1.00 87.69 88 GLN A C 1
ATOM 721 O O . GLN A 1 88 ? -0.853 19.668 25.900 1.00 87.69 88 GLN A O 1
ATOM 726 N N . 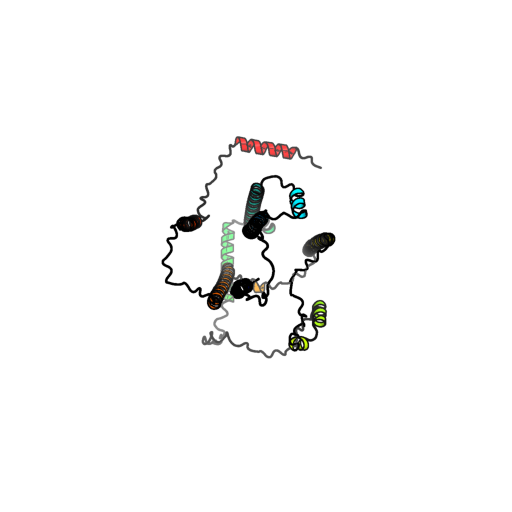LEU A 1 89 ? -1.947 17.720 25.767 1.00 83.44 89 LEU A N 1
ATOM 727 C CA . LEU A 1 89 ? -1.564 17.455 24.374 1.00 83.44 89 LEU A CA 1
ATOM 728 C C . LEU A 1 89 ? -2.226 18.435 23.401 1.00 83.44 89 LEU A C 1
ATOM 730 O O . LEU A 1 89 ? -1.558 18.908 22.483 1.00 83.44 89 LEU A O 1
ATOM 734 N N . ILE A 1 90 ? -3.494 18.781 23.635 1.00 81.25 90 ILE A N 1
ATOM 735 C CA . ILE A 1 90 ? -4.211 19.795 22.852 1.00 81.25 90 ILE A CA 1
ATOM 736 C C . ILE A 1 90 ? -3.511 21.154 22.988 1.00 81.25 90 ILE A C 1
ATOM 738 O O . ILE A 1 90 ? -3.221 21.781 21.974 1.00 81.25 90 ILE A O 1
ATOM 742 N N . PHE A 1 91 ? -3.150 21.568 24.208 1.00 83.50 91 PHE A N 1
ATOM 743 C CA . PHE A 1 91 ? -2.450 22.838 24.445 1.00 83.50 91 PHE A CA 1
ATOM 744 C C . PHE A 1 91 ? -0.996 22.851 23.947 1.00 83.50 91 PHE A C 1
ATOM 746 O O . PHE A 1 91 ? -0.514 23.888 23.494 1.00 83.50 91 PHE A O 1
ATOM 753 N N . LYS A 1 92 ? -0.283 21.718 24.015 1.00 87.69 92 LYS A N 1
ATOM 754 C CA . LYS A 1 92 ? 1.100 21.603 23.518 1.00 87.69 92 LYS A CA 1
ATOM 755 C C . LYS A 1 92 ? 1.167 21.637 21.997 1.00 87.69 92 LYS A C 1
ATOM 757 O O . LYS A 1 92 ? 2.113 22.196 21.449 1.00 87.69 92 LYS A O 1
ATOM 762 N N . SER A 1 93 ? 0.179 21.072 21.303 1.00 76.69 93 SER A N 1
ATOM 763 C CA . SER A 1 93 ? 0.077 21.251 19.860 1.00 76.69 93 SER A CA 1
ATOM 764 C C . SER A 1 93 ? -0.608 22.582 19.565 1.00 76.69 93 SER A C 1
ATOM 766 O O . SER A 1 93 ? -1.818 22.617 19.353 1.00 76.69 93 SER A O 1
ATOM 768 N N . LYS A 1 94 ? 0.156 23.681 19.522 1.00 76.25 94 LYS A N 1
ATOM 769 C CA . LYS A 1 94 ? -0.295 24.908 18.850 1.00 76.25 94 LYS A CA 1
ATOM 770 C C . LYS A 1 94 ? -0.461 24.586 17.367 1.00 76.25 94 LYS A C 1
ATOM 772 O O . LYS A 1 94 ? 0.472 24.675 16.577 1.00 76.25 94 LYS A O 1
ATOM 777 N N . ARG A 1 95 ? -1.633 24.069 17.014 1.00 78.56 95 ARG A N 1
ATOM 778 C CA . ARG A 1 95 ? -2.034 23.852 15.630 1.00 78.56 95 ARG A CA 1
ATOM 779 C C . ARG A 1 95 ? -2.584 25.186 15.165 1.00 78.56 95 ARG A C 1
ATOM 781 O O . ARG A 1 95 ? -3.636 25.609 15.629 1.00 78.56 95 ARG A O 1
ATOM 788 N N . GLU A 1 96 ? -1.825 25.866 14.324 1.00 81.19 96 GLU A N 1
ATOM 789 C CA . GLU A 1 96 ? -2.294 27.083 13.680 1.00 81.19 96 GLU A CA 1
ATOM 790 C C . GLU A 1 96 ? -3.296 26.703 12.585 1.00 81.19 96 GLU A C 1
ATOM 792 O O . GLU A 1 96 ? -3.053 25.786 11.797 1.00 81.19 96 GLU A O 1
ATOM 797 N N . GLY A 1 97 ? -4.437 27.389 12.573 1.00 86.62 97 GLY A N 1
ATOM 798 C CA . GLY A 1 97 ? -5.477 27.221 11.562 1.00 86.62 97 GLY A CA 1
ATOM 799 C C . GLY A 1 97 ? -6.526 26.148 11.860 1.00 86.62 97 GLY A C 1
ATOM 800 O O . GLY A 1 97 ? -6.443 25.369 12.814 1.00 86.62 97 GLY A O 1
ATOM 801 N N . LYS A 1 98 ? -7.559 26.143 11.016 1.00 91.38 98 LYS A N 1
ATOM 802 C CA . LYS A 1 98 ? -8.626 25.142 11.036 1.00 91.38 98 LYS A CA 1
ATOM 803 C C . LYS A 1 98 ? -8.082 23.805 10.524 1.00 91.38 98 LYS A C 1
ATOM 805 O O . LYS A 1 98 ? -7.220 23.761 9.645 1.00 91.38 98 LYS A O 1
ATOM 810 N N . ILE A 1 99 ? -8.566 22.698 11.084 1.00 83.94 99 ILE A N 1
ATOM 811 C CA . ILE A 1 99 ? -8.099 21.347 10.718 1.00 83.94 99 ILE A CA 1
ATOM 812 C C . ILE A 1 99 ? -8.406 21.060 9.241 1.00 83.94 99 ILE A C 1
ATOM 814 O O . ILE A 1 99 ? -7.617 20.409 8.555 1.00 83.94 99 ILE A O 1
ATOM 818 N N . GLU A 1 100 ? -9.523 21.592 8.755 1.00 90.50 100 GLU A N 1
ATOM 819 C CA . GLU A 1 100 ? -9.986 21.513 7.376 1.00 90.50 100 GLU A CA 1
ATOM 820 C C . GLU A 1 100 ? -8.968 22.115 6.401 1.00 90.50 100 GLU A C 1
ATOM 822 O O . GLU A 1 100 ? -8.609 21.465 5.419 1.00 90.50 100 GLU A O 1
ATOM 827 N N . ASP A 1 101 ? -8.433 23.301 6.703 1.00 92.50 101 ASP A N 1
ATOM 828 C CA . ASP A 1 101 ? -7.467 23.991 5.838 1.00 92.50 101 ASP A CA 1
ATOM 829 C C . ASP A 1 101 ? -6.172 23.184 5.714 1.00 92.50 101 ASP A C 1
ATOM 831 O O . ASP A 1 101 ? -5.610 23.041 4.629 1.00 92.50 101 ASP A O 1
ATOM 835 N N . ARG A 1 102 ? -5.730 22.576 6.818 1.00 85.94 102 ARG A N 1
ATOM 836 C CA . ARG A 1 102 ? -4.525 21.744 6.838 1.00 85.94 102 ARG A CA 1
ATOM 837 C C . ARG A 1 102 ? -4.703 20.450 6.047 1.00 85.94 102 ARG A C 1
ATOM 839 O O . ARG A 1 102 ? -3.803 20.059 5.309 1.00 85.94 102 ARG A O 1
ATOM 846 N N . LEU A 1 103 ? -5.863 19.804 6.171 1.00 92.06 103 LEU A N 1
ATOM 847 C CA . LEU A 1 103 ? -6.215 18.633 5.361 1.00 92.06 103 LEU A CA 1
ATOM 848 C C . LEU A 1 103 ? -6.267 18.984 3.870 1.00 92.06 103 LEU A C 1
ATOM 850 O O . LEU A 1 103 ? -5.772 18.217 3.045 1.00 92.06 103 LEU A O 1
ATOM 854 N N . MET A 1 104 ? -6.810 20.154 3.526 1.00 94.62 104 MET A N 1
ATOM 855 C CA . MET A 1 104 ? -6.852 20.646 2.148 1.00 94.62 104 MET A CA 1
ATOM 856 C C . MET A 1 104 ? -5.451 20.936 1.597 1.00 94.62 104 MET A C 1
ATOM 858 O O . MET A 1 104 ? -5.137 20.502 0.488 1.00 94.62 104 MET A O 1
ATOM 862 N N . GLN A 1 105 ? -4.586 21.592 2.374 1.00 94.69 105 GLN A N 1
ATOM 863 C CA . GLN A 1 105 ? -3.188 21.834 2.000 1.00 94.69 105 GLN A CA 1
ATOM 864 C C . GLN A 1 105 ? -2.415 20.525 1.812 1.00 94.69 105 GLN A C 1
ATOM 866 O O . GLN A 1 105 ? -1.687 20.367 0.833 1.00 94.69 105 GLN A O 1
ATOM 871 N N . GLU A 1 106 ? -2.592 19.553 2.710 1.00 94.69 106 GLU A N 1
ATOM 872 C CA . GLU A 1 106 ? -1.930 18.253 2.592 1.00 94.69 106 GLU A CA 1
ATOM 873 C C . GLU A 1 106 ? -2.425 17.476 1.362 1.00 94.69 106 GLU A C 1
ATOM 875 O O . GLU A 1 106 ? -1.624 16.875 0.643 1.00 94.69 106 GLU A O 1
ATOM 880 N N . ALA A 1 107 ? -3.726 17.532 1.061 1.00 94.75 107 ALA A N 1
ATOM 881 C CA . ALA A 1 107 ? -4.287 16.934 -0.147 1.00 94.75 107 ALA A CA 1
ATOM 882 C C . ALA A 1 107 ? -3.730 17.584 -1.426 1.00 94.75 107 ALA A C 1
ATOM 884 O O . ALA A 1 107 ? -3.363 16.876 -2.366 1.00 94.75 107 ALA A O 1
ATOM 885 N N . GLN A 1 108 ? -3.618 18.916 -1.457 1.00 94.62 108 GLN A N 1
ATOM 886 C CA . GLN A 1 108 ? -3.013 19.650 -2.573 1.00 94.62 108 GLN A CA 1
ATOM 887 C C . GLN A 1 108 ? -1.537 19.291 -2.754 1.00 94.62 108 GLN A C 1
ATOM 889 O O . GLN A 1 108 ? -1.122 18.981 -3.870 1.00 94.62 108 GLN A O 1
ATOM 894 N N . LYS A 1 109 ? -0.771 19.240 -1.660 1.00 97.19 109 LYS A N 1
ATOM 895 C CA . LYS A 1 109 ? 0.636 18.831 -1.674 1.00 97.19 109 LYS A CA 1
ATOM 896 C C . LYS A 1 109 ? 0.806 17.422 -2.246 1.00 97.19 109 LYS A C 1
ATOM 898 O O . LYS A 1 109 ? 1.593 17.223 -3.165 1.00 97.19 109 LYS A O 1
ATOM 903 N N . ARG A 1 110 ? 0.009 16.451 -1.784 1.00 93.94 110 ARG A N 1
ATOM 904 C CA . ARG A 1 110 ? 0.040 15.077 -2.321 1.00 93.94 110 ARG A CA 1
ATOM 905 C C . ARG A 1 110 ? -0.310 15.025 -3.807 1.00 93.94 110 ARG A C 1
ATOM 907 O O . ARG A 1 110 ? 0.270 14.231 -4.543 1.00 93.94 110 ARG A O 1
ATOM 914 N N . LYS A 1 111 ? -1.248 15.863 -4.261 1.00 96.50 111 LYS A N 1
ATOM 915 C CA . LYS A 1 111 ? -1.609 15.967 -5.681 1.00 96.50 111 LYS A CA 1
ATOM 916 C C . LYS A 1 111 ? -0.442 16.505 -6.517 1.00 96.50 111 LYS A C 1
ATOM 918 O O . LYS A 1 111 ? -0.158 15.938 -7.569 1.00 96.50 111 LYS A O 1
ATOM 923 N N . GLN A 1 112 ? 0.246 17.544 -6.040 1.00 96.00 112 GLN A N 1
ATOM 924 C CA . GLN A 1 112 ? 1.431 18.106 -6.698 1.00 96.00 112 GLN A CA 1
ATOM 925 C C . GLN A 1 112 ? 2.570 17.080 -6.772 1.00 96.00 112 GLN A C 1
ATOM 927 O O . GLN A 1 112 ? 3.063 16.790 -7.862 1.00 96.00 112 GLN A O 1
ATOM 932 N N . GLU A 1 113 ? 2.900 16.428 -5.654 1.00 96.44 113 GLU A N 1
ATOM 933 C CA . GLU A 1 113 ? 3.928 15.379 -5.597 1.00 96.44 113 GLU A CA 1
ATOM 934 C C . GLU A 1 113 ? 3.621 14.214 -6.555 1.00 96.44 113 GLU A C 1
ATOM 936 O O . GLU A 1 113 ? 4.514 13.702 -7.236 1.00 96.44 113 GLU A O 1
ATOM 941 N N . ALA A 1 114 ? 2.352 13.802 -6.651 1.00 94.44 114 ALA A N 1
ATOM 942 C CA . ALA A 1 114 ? 1.927 12.772 -7.593 1.00 94.44 114 ALA A CA 1
ATOM 943 C C . ALA A 1 114 ? 2.117 13.214 -9.055 1.00 94.44 114 ALA A C 1
ATOM 945 O O . ALA A 1 114 ? 2.667 12.447 -9.849 1.00 94.44 114 ALA A O 1
ATOM 946 N N . SER A 1 115 ? 1.732 14.450 -9.402 1.00 95.62 115 SER A N 1
ATOM 947 C CA . SER A 1 115 ? 1.920 14.981 -10.761 1.00 95.62 115 SER A CA 1
ATOM 948 C C . SER A 1 115 ? 3.393 15.129 -11.144 1.00 95.62 115 SER A C 1
ATOM 950 O O . SER A 1 115 ? 3.779 14.780 -12.259 1.00 95.62 115 SER A O 1
ATOM 952 N N . GLU A 1 116 ? 4.245 15.561 -10.213 1.00 97.00 116 GLU A N 1
ATOM 953 C CA . GLU A 1 116 ? 5.688 15.657 -10.442 1.00 97.00 116 GLU A CA 1
ATOM 954 C C . GLU A 1 116 ? 6.309 14.282 -10.669 1.00 97.00 116 GLU A C 1
ATOM 956 O O . GLU A 1 116 ? 7.164 14.103 -11.538 1.00 97.00 116 GLU A O 1
ATOM 961 N N . ARG A 1 117 ? 5.871 13.283 -9.896 1.00 95.00 117 ARG A N 1
ATOM 962 C CA . ARG A 1 117 ? 6.336 11.907 -10.046 1.00 95.00 117 ARG A CA 1
ATOM 963 C C . ARG A 1 117 ? 5.939 11.329 -11.402 1.00 95.00 117 ARG A C 1
ATOM 965 O O . ARG A 1 117 ? 6.756 10.662 -12.034 1.00 95.00 117 ARG A O 1
ATOM 972 N N . GLU A 1 118 ? 4.721 11.598 -11.859 1.00 94.69 118 GLU A N 1
ATOM 973 C CA . GLU A 1 118 ? 4.262 11.191 -13.187 1.00 94.69 118 GLU A CA 1
ATOM 974 C C . GLU A 1 118 ? 5.061 11.890 -14.297 1.00 94.69 118 GLU A C 1
ATOM 976 O O . GLU A 1 118 ? 5.513 11.235 -15.238 1.00 94.69 118 GLU A O 1
ATOM 981 N N . ALA A 1 119 ? 5.309 13.197 -14.169 1.00 96.19 119 ALA A N 1
ATOM 982 C CA . ALA A 1 119 ? 6.126 13.952 -15.116 1.00 96.19 119 ALA A CA 1
ATOM 983 C C . ALA A 1 119 ? 7.559 13.400 -15.202 1.00 96.19 119 ALA A C 1
ATOM 985 O O . ALA A 1 119 ? 8.067 13.169 -16.301 1.00 96.19 119 ALA A O 1
ATOM 986 N N . LYS A 1 120 ? 8.182 13.094 -14.056 1.00 95.88 120 LYS A N 1
ATOM 987 C CA . LYS A 1 120 ? 9.507 12.455 -13.994 1.00 95.88 120 LYS A CA 1
ATOM 988 C C . LYS A 1 120 ? 9.513 11.090 -14.680 1.00 95.88 120 LYS A C 1
ATOM 990 O O . LYS A 1 120 ? 10.388 10.842 -15.506 1.00 95.88 120 LYS A O 1
ATOM 995 N N . MET A 1 121 ? 8.515 10.241 -14.418 1.00 94.19 121 MET A N 1
ATOM 996 C CA . MET A 1 121 ? 8.396 8.942 -15.095 1.00 94.19 121 MET A CA 1
ATOM 997 C C . MET A 1 121 ? 8.226 9.089 -16.612 1.00 94.19 121 MET A C 1
ATOM 999 O O . MET A 1 121 ? 8.808 8.313 -17.365 1.00 94.19 121 MET A O 1
ATOM 1003 N N . LYS A 1 122 ? 7.477 10.094 -17.087 1.00 95.19 122 LYS A N 1
ATOM 1004 C CA . LYS A 1 122 ? 7.327 10.370 -18.527 1.00 95.19 122 LYS A CA 1
ATOM 1005 C C . LYS A 1 122 ? 8.639 10.819 -19.168 1.00 95.19 122 LYS A C 1
ATOM 1007 O O . LYS A 1 122 ? 8.952 10.366 -20.266 1.00 95.19 122 LYS A O 1
ATOM 1012 N N . ILE A 1 123 ? 9.409 11.681 -18.503 1.00 92.62 123 ILE A N 1
ATOM 1013 C CA . ILE A 1 123 ? 10.730 12.111 -18.988 1.00 92.62 123 ILE A CA 1
ATOM 1014 C C . ILE A 1 123 ? 11.681 10.914 -19.048 1.00 92.62 123 ILE A C 1
ATOM 1016 O O . ILE A 1 123 ? 12.322 10.697 -20.072 1.00 92.62 123 ILE A O 1
ATOM 1020 N N . GLU A 1 124 ? 11.717 10.095 -17.997 1.00 92.69 124 GLU A N 1
ATOM 1021 C CA . GLU A 1 124 ? 12.549 8.892 -17.944 1.00 92.69 124 GLU A CA 1
ATOM 1022 C C . GLU A 1 124 ? 12.153 7.877 -19.028 1.00 92.69 124 GLU A C 1
ATOM 1024 O O . GLU A 1 124 ? 13.015 7.308 -19.696 1.00 92.69 124 GLU A O 1
ATOM 1029 N N . ALA A 1 125 ? 10.853 7.675 -19.259 1.00 92.06 125 ALA A N 1
ATOM 1030 C CA . ALA A 1 125 ? 10.358 6.816 -20.330 1.00 92.06 125 ALA A CA 1
ATOM 1031 C C . ALA A 1 125 ? 10.765 7.341 -21.715 1.00 92.06 125 ALA A C 1
ATOM 1033 O O . ALA A 1 125 ? 11.229 6.560 -22.546 1.00 92.06 125 ALA A O 1
ATOM 1034 N N . LYS A 1 126 ? 10.667 8.659 -21.950 1.00 91.62 126 LYS A N 1
ATOM 1035 C CA . LYS A 1 126 ? 11.140 9.294 -23.190 1.00 91.62 126 LYS A CA 1
ATOM 1036 C C . LYS A 1 126 ? 12.643 9.093 -23.377 1.00 91.62 126 LYS A C 1
ATOM 1038 O O . LYS A 1 126 ? 13.054 8.630 -24.437 1.00 91.62 126 LYS A O 1
ATOM 1043 N N . GLN A 1 127 ? 13.444 9.341 -22.341 1.00 84.75 127 GLN A N 1
ATOM 1044 C CA . GLN A 1 127 ? 14.894 9.127 -22.372 1.00 84.75 127 GLN A CA 1
ATOM 1045 C C . GLN A 1 127 ? 15.263 7.663 -22.644 1.00 84.75 127 GLN A C 1
ATOM 1047 O O . GLN A 1 127 ? 16.164 7.403 -23.431 1.00 84.75 127 GLN A O 1
ATOM 1052 N N . LYS A 1 128 ? 14.539 6.702 -22.054 1.00 84.94 128 LYS A N 1
ATOM 1053 C CA . LYS A 1 128 ? 14.734 5.263 -22.306 1.00 84.94 128 LYS A CA 1
ATOM 1054 C C . LYS A 1 128 ? 14.304 4.832 -23.708 1.00 84.94 128 LYS A C 1
ATOM 1056 O O . LYS A 1 128 ? 14.878 3.893 -24.250 1.00 84.94 128 LYS A O 1
ATOM 1061 N N . SER A 1 129 ? 13.284 5.476 -24.276 1.00 84.06 129 SER A N 1
ATOM 1062 C CA . SER A 1 129 ? 12.804 5.184 -25.631 1.00 84.06 129 SER A CA 1
ATOM 1063 C C . SER A 1 129 ? 13.690 5.776 -26.727 1.00 84.06 129 SER A C 1
ATOM 1065 O O . SER A 1 129 ? 13.693 5.263 -27.843 1.00 84.06 129 SER A O 1
ATOM 1067 N N . MET A 1 130 ? 14.453 6.833 -26.423 1.00 80.94 130 MET A N 1
ATOM 1068 C CA . MET A 1 130 ? 15.420 7.388 -27.362 1.00 80.94 130 MET A CA 1
ATOM 1069 C C . MET A 1 130 ? 16.603 6.421 -27.487 1.00 80.94 130 MET A C 1
ATOM 1071 O O . MET A 1 130 ? 17.297 6.180 -26.496 1.00 80.94 130 MET A O 1
ATOM 1075 N N . PRO A 1 131 ? 16.864 5.853 -28.678 1.00 80.69 131 PRO A N 1
ATOM 1076 C CA . PRO A 1 131 ? 18.027 5.003 -28.865 1.00 80.69 131 PRO A CA 1
ATOM 1077 C C . PRO A 1 131 ? 19.287 5.842 -28.636 1.00 80.69 131 PRO A C 1
ATOM 1079 O O . PRO A 1 131 ? 19.546 6.807 -29.357 1.00 80.69 131 PRO A O 1
ATOM 1082 N N . LEU A 1 132 ? 20.074 5.485 -27.620 1.00 79.50 132 LEU A N 1
ATOM 1083 C CA . LEU A 1 132 ? 21.370 6.107 -27.381 1.00 79.50 132 LEU A CA 1
ATOM 1084 C C . LEU A 1 132 ? 22.307 5.701 -28.521 1.00 79.50 132 LEU A C 1
ATOM 1086 O O . LEU A 1 132 ? 22.756 4.555 -28.592 1.00 79.50 132 LEU A O 1
ATOM 1090 N N . ILE A 1 133 ? 22.601 6.638 -29.421 1.00 81.62 133 ILE A N 1
ATOM 1091 C CA . ILE A 1 133 ? 23.671 6.460 -30.400 1.00 81.62 133 ILE A CA 1
ATOM 1092 C C . ILE A 1 133 ? 24.974 6.429 -29.600 1.00 81.62 133 ILE A C 1
ATOM 1094 O O . ILE A 1 133 ? 25.435 7.450 -29.094 1.00 81.62 133 ILE A O 1
ATOM 1098 N N . THR A 1 134 ? 25.557 5.242 -29.442 1.00 85.25 134 THR A N 1
ATOM 1099 C CA . THR A 1 134 ? 26.885 5.079 -28.839 1.00 85.25 134 THR A CA 1
ATOM 1100 C C . THR A 1 134 ? 27.892 5.999 -29.528 1.00 85.25 134 THR A C 1
ATOM 1102 O O . THR A 1 134 ? 27.872 6.103 -30.753 1.00 85.25 134 THR A O 1
ATOM 1105 N N . GLN A 1 135 ? 28.817 6.608 -28.778 1.00 81.75 135 GLN A N 1
ATOM 1106 C CA . GLN A 1 135 ? 29.844 7.503 -29.341 1.00 81.75 135 GLN A CA 1
ATOM 1107 C C . GLN A 1 135 ? 30.638 6.844 -30.484 1.00 81.75 135 GLN A C 1
ATOM 1109 O O . GLN A 1 135 ? 30.943 7.487 -31.481 1.00 81.75 135 GLN A O 1
ATOM 1114 N N . LEU A 1 136 ? 30.877 5.529 -30.396 1.00 86.19 136 LEU A N 1
ATOM 1115 C CA . LEU A 1 136 ? 31.471 4.734 -31.477 1.00 86.19 136 LEU A CA 1
ATOM 1116 C C . LEU A 1 136 ? 30.636 4.755 -32.766 1.00 86.19 136 LEU A C 1
ATOM 1118 O O . LEU A 1 136 ? 31.190 4.867 -33.852 1.00 86.19 136 LEU A O 1
ATOM 1122 N N . ALA A 1 137 ? 29.308 4.669 -32.656 1.00 85.75 137 ALA A N 1
ATOM 1123 C CA . ALA A 1 137 ? 28.403 4.718 -33.802 1.00 85.75 137 ALA A CA 1
ATOM 1124 C C . ALA A 1 137 ? 28.299 6.129 -34.400 1.00 85.75 137 ALA A C 1
ATOM 1126 O O . ALA A 1 137 ? 28.111 6.246 -35.608 1.00 85.75 137 ALA A O 1
ATOM 1127 N N . ALA A 1 138 ? 28.443 7.172 -33.574 1.00 88.75 138 ALA A N 1
ATOM 1128 C CA . ALA A 1 138 ? 28.510 8.562 -34.026 1.00 88.75 138 ALA A CA 1
ATOM 1129 C C . ALA A 1 138 ? 29.823 8.864 -34.771 1.00 88.75 138 ALA A C 1
ATOM 1131 O O . ALA A 1 138 ? 29.810 9.554 -35.785 1.00 88.75 138 ALA A O 1
ATOM 1132 N N . ASN A 1 139 ? 30.940 8.297 -34.306 1.00 89.94 139 ASN A N 1
ATOM 1133 C CA . ASN A 1 139 ? 32.267 8.505 -34.893 1.00 89.94 139 ASN A CA 1
ATOM 1134 C C . ASN A 1 139 ? 32.588 7.555 -36.057 1.00 89.94 139 ASN A C 1
ATOM 1136 O O . ASN A 1 139 ? 33.634 7.696 -36.693 1.00 89.94 139 ASN A O 1
ATOM 1140 N N . LEU A 1 140 ? 31.723 6.576 -36.339 1.00 90.44 140 LEU A N 1
ATOM 1141 C CA . LEU A 1 140 ? 31.915 5.652 -37.447 1.00 90.44 140 LEU A CA 1
ATOM 1142 C C . LEU A 1 140 ? 31.778 6.427 -38.765 1.00 90.44 140 LEU A C 1
ATOM 1144 O O . LEU A 1 140 ? 30.669 6.740 -39.199 1.00 90.44 140 LEU A O 1
ATOM 1148 N N . LYS A 1 141 ? 32.907 6.735 -39.411 1.00 90.06 141 LYS A N 1
ATOM 1149 C CA . LYS A 1 141 ? 32.917 7.271 -40.774 1.00 90.06 141 LYS A CA 1
ATOM 1150 C C . LYS A 1 141 ? 32.333 6.202 -41.688 1.00 90.06 141 LYS A C 1
ATOM 1152 O O . LYS A 1 141 ? 32.887 5.113 -41.800 1.00 90.06 141 LYS A O 1
ATOM 1157 N N . ARG A 1 142 ? 31.180 6.486 -42.287 1.00 88.44 142 ARG A N 1
ATOM 1158 C CA . ARG A 1 142 ? 30.560 5.587 -43.257 1.00 88.44 142 ARG A CA 1
ATOM 1159 C C . ARG A 1 142 ? 30.726 6.219 -44.629 1.00 88.44 142 ARG A C 1
ATOM 1161 O O . ARG A 1 142 ? 30.238 7.323 -44.863 1.00 88.44 142 ARG A O 1
ATOM 1168 N N . GLU A 1 143 ? 31.422 5.516 -45.506 1.00 90.12 143 GLU A N 1
ATOM 1169 C CA . GLU A 1 143 ? 31.611 5.912 -46.899 1.00 90.12 143 GLU A CA 1
ATOM 1170 C C . GLU A 1 143 ? 30.361 5.549 -47.718 1.00 90.12 143 GLU A C 1
ATOM 1172 O O . GLU A 1 143 ? 29.598 4.654 -47.334 1.00 90.12 143 GLU A O 1
ATOM 1177 N N . GLY A 1 144 ? 30.103 6.299 -48.790 1.00 89.94 144 GLY A N 1
ATOM 1178 C CA . GLY A 1 144 ? 28.939 6.117 -49.667 1.00 89.94 144 GLY A CA 1
ATOM 1179 C C . GLY A 1 144 ? 27.654 6.815 -49.207 1.00 89.94 144 GLY A C 1
ATOM 1180 O O . GLY A 1 144 ? 27.540 7.296 -48.069 1.00 89.94 144 GLY A O 1
ATOM 1181 N N . ASP A 1 145 ? 26.681 6.872 -50.116 1.00 93.88 145 ASP A N 1
ATOM 1182 C CA . ASP A 1 145 ? 25.363 7.444 -49.848 1.00 93.88 145 ASP A CA 1
ATOM 1183 C C . ASP A 1 145 ? 24.566 6.559 -48.868 1.00 93.88 145 ASP A C 1
ATOM 1185 O O . ASP A 1 145 ? 24.744 5.341 -48.772 1.00 93.88 145 ASP A O 1
ATOM 1189 N N . VAL A 1 146 ? 23.680 7.175 -48.082 1.00 89.06 146 VAL A N 1
ATOM 1190 C CA . VAL A 1 146 ? 22.845 6.470 -47.097 1.00 89.06 146 VAL A CA 1
ATOM 1191 C C . VAL A 1 146 ? 21.950 5.439 -47.785 1.00 89.06 146 VAL A C 1
ATOM 1193 O O . VAL A 1 146 ? 21.749 4.354 -47.234 1.00 89.06 146 VAL A O 1
ATOM 1196 N N . VAL A 1 147 ? 21.444 5.764 -48.977 1.00 93.56 147 VAL A N 1
ATOM 1197 C CA . VAL A 1 147 ? 20.534 4.904 -49.740 1.00 93.56 147 VAL A CA 1
ATOM 1198 C C . VAL A 1 147 ? 21.237 3.627 -50.197 1.00 93.56 147 VAL A C 1
ATOM 1200 O O . VAL A 1 147 ? 20.723 2.536 -49.955 1.00 93.56 147 VAL A O 1
ATOM 1203 N N . GLU A 1 148 ? 22.435 3.738 -50.772 1.00 94.12 148 GLU A N 1
ATOM 1204 C CA . GLU A 1 148 ? 23.223 2.584 -51.229 1.00 94.12 148 GLU A CA 1
ATOM 1205 C C . GLU A 1 148 ? 23.532 1.626 -50.077 1.00 94.12 148 GLU A C 1
ATOM 1207 O O . GLU A 1 148 ? 23.274 0.426 -50.167 1.00 94.12 148 GLU A O 1
ATOM 1212 N N . ARG A 1 149 ? 23.955 2.164 -48.927 1.00 90.50 149 ARG A N 1
ATOM 1213 C CA . ARG A 1 149 ? 24.216 1.344 -47.737 1.00 90.50 149 ARG A CA 1
ATOM 1214 C C . ARG A 1 149 ? 22.980 0.617 -47.218 1.00 90.50 149 ARG A C 1
ATOM 1216 O O . ARG A 1 149 ? 23.106 -0.495 -46.709 1.00 90.50 149 ARG A O 1
ATOM 1223 N N . LEU A 1 150 ? 21.797 1.232 -47.293 1.00 91.94 150 LEU A N 1
ATOM 1224 C CA . LEU A 1 150 ? 20.550 0.572 -46.893 1.00 91.94 150 LEU A CA 1
ATOM 1225 C C . LEU A 1 150 ? 20.205 -0.580 -47.840 1.00 91.94 150 LEU A C 1
ATOM 1227 O O . LEU A 1 150 ? 19.799 -1.645 -47.372 1.00 91.94 150 LEU A O 1
ATOM 1231 N N . ILE A 1 151 ? 20.421 -0.392 -49.143 1.00 94.44 151 ILE A N 1
ATOM 1232 C CA . ILE A 1 151 ? 20.238 -1.439 -50.154 1.00 94.44 151 ILE A CA 1
ATOM 1233 C C . ILE A 1 151 ? 21.212 -2.597 -49.903 1.00 94.44 151 ILE A C 1
ATOM 1235 O O . ILE A 1 151 ? 20.801 -3.760 -49.900 1.00 94.44 151 ILE A O 1
ATOM 1239 N N . ASP A 1 152 ? 22.482 -2.304 -49.633 1.00 92.81 152 ASP A N 1
ATOM 1240 C CA . ASP A 1 152 ? 23.486 -3.331 -49.351 1.00 92.81 152 ASP A CA 1
ATOM 1241 C C . ASP A 1 152 ? 23.194 -4.074 -48.046 1.00 92.81 152 ASP A C 1
ATOM 1243 O O . ASP A 1 152 ? 23.274 -5.303 -47.994 1.00 92.81 152 ASP A O 1
ATOM 1247 N N . TYR A 1 153 ? 22.759 -3.361 -47.004 1.00 93.06 153 TYR A N 1
ATOM 1248 C CA . TYR A 1 153 ? 22.334 -3.987 -45.755 1.00 93.06 153 TYR A CA 1
ATOM 1249 C C . TYR A 1 153 ? 21.129 -4.912 -45.960 1.00 93.06 153 TYR A C 1
ATOM 1251 O O . TYR A 1 153 ? 21.086 -6.004 -45.391 1.00 93.06 153 TYR A O 1
ATOM 1259 N N . GLN A 1 154 ? 20.165 -4.511 -46.796 1.00 95.38 154 GLN A N 1
ATOM 1260 C CA . GLN A 1 154 ? 19.019 -5.346 -47.144 1.00 95.38 154 GLN A CA 1
ATOM 1261 C C . GLN A 1 154 ? 19.458 -6.636 -47.846 1.00 95.38 154 GLN A C 1
ATOM 1263 O O . GLN A 1 154 ? 18.952 -7.700 -47.493 1.00 95.38 154 GLN A O 1
ATOM 1268 N N . LYS A 1 155 ? 20.416 -6.568 -48.780 1.00 95.50 155 LYS A N 1
ATOM 1269 C CA . LYS A 1 155 ? 20.981 -7.759 -49.440 1.00 95.50 155 LYS A CA 1
ATOM 1270 C C . LYS A 1 155 ? 21.652 -8.690 -48.430 1.00 95.50 155 LYS A C 1
ATOM 1272 O O . LYS A 1 155 ? 21.244 -9.840 -48.306 1.00 95.50 155 LYS A O 1
ATOM 1277 N N . VAL A 1 156 ? 22.571 -8.164 -47.614 1.00 93.75 156 VAL A N 1
ATOM 1278 C CA . VAL A 1 156 ? 23.275 -8.938 -46.571 1.00 93.75 156 VAL A CA 1
ATOM 1279 C C . VAL A 1 156 ? 22.296 -9.587 -45.587 1.00 93.75 156 VAL A C 1
ATOM 1281 O O . VAL A 1 156 ? 22.515 -10.708 -45.121 1.00 93.75 156 VAL A O 1
ATOM 1284 N N . TYR A 1 157 ? 21.210 -8.893 -45.244 1.00 95.00 157 TYR A N 1
ATOM 1285 C CA . TYR A 1 157 ? 20.171 -9.435 -44.375 1.00 95.00 157 TYR A CA 1
ATOM 1286 C C . TYR A 1 157 ? 19.414 -10.601 -45.027 1.00 95.00 157 TYR A C 1
ATOM 1288 O O . TYR A 1 157 ? 19.186 -11.614 -44.361 1.00 95.00 157 TYR A O 1
ATOM 1296 N N . GLN A 1 158 ? 19.043 -10.488 -46.308 1.00 94.38 158 GLN A N 1
ATOM 1297 C CA . GLN A 1 158 ? 18.391 -11.583 -47.036 1.00 94.38 158 GLN A CA 1
ATOM 1298 C C . GLN A 1 158 ? 19.321 -12.791 -47.176 1.00 94.38 158 GLN A C 1
ATOM 1300 O O . GLN A 1 158 ? 18.905 -13.899 -46.848 1.00 94.38 158 GLN A O 1
ATOM 1305 N N . ASP A 1 159 ? 20.594 -12.578 -47.510 1.00 95.62 159 ASP A N 1
ATOM 1306 C CA . ASP A 1 159 ? 21.583 -13.657 -47.619 1.00 95.62 159 ASP A CA 1
ATOM 1307 C C . ASP A 1 159 ? 21.735 -14.420 -46.295 1.00 95.62 159 ASP A C 1
ATOM 1309 O O . ASP A 1 159 ? 21.723 -15.652 -46.261 1.00 95.62 159 ASP A O 1
ATOM 1313 N N . LYS A 1 160 ? 21.808 -13.702 -45.164 1.00 94.25 160 LYS A N 1
ATOM 1314 C CA . LYS A 1 160 ? 21.833 -14.326 -43.830 1.00 94.25 160 LYS A CA 1
ATOM 1315 C C . LYS A 1 160 ? 20.561 -15.109 -43.533 1.00 94.25 160 LYS A C 1
ATOM 1317 O O . LYS A 1 160 ? 20.636 -16.188 -42.950 1.00 94.25 160 LYS A O 1
ATOM 1322 N N . LYS A 1 161 ? 19.400 -14.571 -43.906 1.00 93.88 161 LYS A N 1
ATOM 1323 C CA . LYS A 1 161 ? 18.109 -15.238 -43.717 1.00 93.88 161 LYS A CA 1
ATOM 1324 C C . LYS A 1 161 ? 18.029 -16.528 -44.531 1.00 93.88 161 LYS A C 1
ATOM 1326 O O . LYS A 1 161 ? 17.527 -17.526 -44.021 1.00 93.88 161 LYS A O 1
ATOM 1331 N N . ASP A 1 162 ? 18.537 -16.523 -45.757 1.00 94.19 162 ASP A N 1
ATOM 1332 C CA . ASP A 1 162 ? 18.545 -17.698 -46.624 1.00 94.19 162 ASP A CA 1
ATOM 1333 C C . ASP A 1 162 ? 19.586 -18.735 -46.186 1.00 94.19 162 ASP A C 1
ATOM 1335 O O . ASP A 1 162 ? 19.296 -19.928 -46.215 1.00 94.19 162 ASP A O 1
ATOM 1339 N N . ASN A 1 163 ? 20.744 -18.313 -45.671 1.00 92.38 163 ASN A N 1
ATOM 1340 C CA . ASN A 1 163 ? 21.706 -19.222 -45.040 1.00 92.38 163 ASN A CA 1
ATOM 1341 C C . ASN A 1 163 ? 21.130 -19.879 -43.778 1.00 92.38 163 ASN A C 1
ATOM 1343 O O . ASN A 1 163 ? 21.226 -21.092 -43.635 1.00 92.38 163 ASN A O 1
ATOM 1347 N N . LEU A 1 164 ? 20.448 -19.117 -42.915 1.00 90.75 164 LEU A N 1
ATOM 1348 C CA . LEU A 1 164 ? 19.749 -19.671 -41.749 1.00 90.75 164 LEU A CA 1
ATOM 1349 C C . LEU A 1 164 ? 18.664 -20.670 -42.151 1.00 90.75 164 LEU A C 1
ATOM 1351 O O . LEU A 1 164 ? 18.519 -21.700 -41.508 1.00 90.75 164 LEU A O 1
ATOM 1355 N N . LYS A 1 165 ? 17.904 -20.402 -43.220 1.00 89.25 165 LYS A N 1
ATOM 1356 C CA . LYS A 1 165 ? 16.937 -21.380 -43.740 1.00 89.25 165 LYS A CA 1
ATOM 1357 C C . LYS A 1 165 ? 17.621 -22.657 -44.216 1.00 89.25 165 LYS A C 1
ATOM 1359 O O . LYS A 1 165 ? 17.115 -23.726 -43.918 1.00 89.25 165 LYS A O 1
ATOM 1364 N N . LYS A 1 166 ? 18.762 -22.555 -44.905 1.00 88.19 166 LYS A N 1
ATOM 1365 C CA . LYS A 1 166 ? 19.550 -23.724 -45.330 1.00 88.19 166 LYS A CA 1
ATOM 1366 C C . LYS A 1 166 ? 20.120 -24.506 -44.144 1.00 88.19 166 LYS A C 1
ATOM 1368 O O . LYS A 1 166 ? 20.188 -25.721 -44.213 1.00 88.19 166 LYS A O 1
ATOM 1373 N N . GLU A 1 167 ? 20.502 -23.833 -43.058 1.00 86.69 167 GLU A N 1
ATOM 1374 C CA . GLU A 1 167 ? 20.931 -24.495 -41.816 1.00 86.69 167 GLU A CA 1
ATOM 1375 C C . GLU A 1 167 ? 19.758 -25.154 -41.067 1.00 86.69 167 GLU A C 1
ATOM 1377 O O . GLU A 1 167 ? 19.918 -26.217 -40.470 1.00 86.69 167 GLU A O 1
ATOM 1382 N N . ILE A 1 168 ? 18.578 -24.523 -41.086 1.00 83.12 168 ILE A N 1
ATOM 1383 C CA . ILE A 1 168 ? 17.356 -24.986 -40.403 1.00 83.12 168 ILE A CA 1
ATOM 1384 C C . ILE A 1 168 ? 16.591 -26.034 -41.217 1.00 83.12 168 ILE A C 1
ATOM 1386 O O . ILE A 1 168 ? 15.771 -26.748 -40.643 1.00 83.12 168 ILE A O 1
ATOM 1390 N N . GLU A 1 169 ? 16.841 -26.158 -42.517 1.00 72.38 169 GLU A N 1
ATOM 1391 C CA . GLU A 1 169 ? 16.484 -27.334 -43.305 1.00 72.38 169 GLU A CA 1
ATOM 1392 C C . GLU A 1 169 ? 17.636 -28.348 -43.220 1.00 72.38 169 GLU A C 1
ATOM 1394 O O . GLU A 1 169 ? 18.437 -28.438 -44.153 1.00 72.38 169 GLU A O 1
ATOM 1399 N N . PRO A 1 170 ? 17.773 -29.134 -42.127 1.00 57.22 170 PRO A N 1
ATOM 1400 C CA . PRO A 1 170 ? 18.647 -30.285 -42.180 1.00 57.22 170 PRO A CA 1
ATOM 1401 C C . PRO A 1 170 ? 18.112 -31.173 -43.297 1.00 57.22 170 PRO A C 1
ATOM 1403 O O . PRO A 1 170 ? 16.911 -31.449 -43.356 1.00 57.22 170 PRO A O 1
ATOM 1406 N N . GLU A 1 171 ? 19.017 -31.561 -44.189 1.00 57.97 171 GLU A N 1
ATOM 1407 C CA . GLU A 1 171 ? 18.809 -32.488 -45.291 1.00 57.97 171 GLU A CA 1
ATOM 1408 C C . GLU A 1 171 ? 17.624 -33.426 -45.029 1.00 57.97 171 GLU A C 1
ATOM 1410 O O . GLU A 1 171 ? 17.687 -34.329 -44.186 1.00 57.97 171 GLU A O 1
ATOM 1415 N N . ALA A 1 172 ? 16.539 -33.227 -45.782 1.00 55.09 172 ALA A N 1
ATOM 1416 C CA . ALA A 1 172 ? 15.314 -34.028 -45.745 1.00 55.09 172 ALA A CA 1
ATOM 1417 C C . ALA A 1 172 ? 15.526 -35.520 -46.110 1.00 55.09 172 ALA A C 1
ATOM 1419 O O . ALA A 1 172 ? 14.561 -36.247 -46.332 1.00 55.09 172 ALA A O 1
ATOM 1420 N N . ASN A 1 173 ? 16.779 -35.985 -46.151 1.00 56.06 173 ASN A N 1
ATOM 1421 C CA . ASN A 1 173 ? 17.200 -37.342 -46.473 1.00 56.06 173 ASN A CA 1
ATOM 1422 C C . ASN A 1 173 ? 17.796 -38.120 -45.290 1.00 56.06 173 ASN A C 1
ATOM 1424 O O . ASN A 1 173 ? 18.106 -39.298 -45.457 1.00 56.06 173 ASN A O 1
ATOM 1428 N N . SER A 1 174 ? 17.909 -37.547 -44.086 1.00 53.47 174 SER A N 1
ATOM 1429 C CA . SER A 1 174 ? 18.143 -38.374 -42.894 1.00 53.47 174 SER A CA 1
ATOM 1430 C C . SER A 1 174 ? 16.803 -38.746 -42.263 1.00 53.47 174 SER A C 1
ATOM 1432 O O . SER A 1 174 ? 16.019 -37.900 -41.838 1.00 53.47 174 SER A O 1
ATOM 1434 N N . ALA A 1 175 ? 16.503 -40.043 -42.288 1.00 57.38 175 ALA A N 1
ATOM 1435 C CA . ALA A 1 175 ? 15.283 -40.648 -41.785 1.00 57.38 175 ALA A CA 1
ATOM 1436 C C . ALA A 1 175 ? 14.996 -40.227 -40.334 1.00 57.38 175 ALA A C 1
ATOM 1438 O O . ALA A 1 175 ? 15.472 -40.840 -39.380 1.00 57.38 175 ALA A O 1
ATOM 1439 N N . ILE A 1 176 ? 14.170 -39.195 -40.168 1.00 51.12 176 ILE A N 1
ATOM 1440 C CA . ILE A 1 176 ? 13.558 -38.866 -38.886 1.00 51.12 176 ILE A CA 1
ATOM 1441 C C . ILE A 1 176 ? 12.632 -40.046 -38.552 1.00 51.12 176 ILE A C 1
ATOM 1443 O O . ILE A 1 176 ? 11.683 -40.302 -39.306 1.00 51.12 176 ILE A O 1
ATOM 1447 N N . PRO A 1 177 ? 12.876 -40.806 -37.467 1.00 52.16 177 PRO A N 1
ATOM 1448 C CA . PRO A 1 177 ? 11.984 -41.884 -37.075 1.00 52.16 177 PRO A CA 1
ATOM 1449 C C . PRO A 1 177 ? 10.594 -41.292 -36.856 1.00 52.16 177 PRO A C 1
ATOM 1451 O O . PRO A 1 177 ? 10.431 -40.305 -36.139 1.00 52.16 177 PRO A O 1
ATOM 1454 N N . LYS A 1 178 ? 9.592 -41.877 -37.516 1.00 51.00 178 LYS A N 1
ATOM 1455 C CA . LYS A 1 178 ? 8.183 -41.489 -37.416 1.00 51.00 178 LYS A CA 1
ATOM 1456 C C . LYS A 1 178 ? 7.759 -41.497 -35.946 1.00 51.00 178 LYS A C 1
ATOM 1458 O O . LYS A 1 178 ? 7.430 -42.540 -35.388 1.00 51.00 178 LYS A O 1
ATOM 1463 N N . ILE A 1 179 ? 7.755 -40.329 -35.308 1.00 51.66 179 ILE A N 1
ATOM 1464 C CA . ILE A 1 179 ? 7.128 -40.157 -34.002 1.00 51.66 179 ILE A CA 1
ATOM 1465 C C . ILE A 1 179 ? 5.626 -40.099 -34.272 1.00 51.66 179 ILE A C 1
ATOM 1467 O O . ILE A 1 179 ? 5.093 -39.085 -34.725 1.00 51.66 179 ILE A O 1
ATOM 1471 N N . ASN A 1 180 ? 4.963 -41.233 -34.048 1.00 52.50 180 ASN A N 1
ATOM 1472 C CA . ASN A 1 180 ? 3.518 -41.384 -34.146 1.00 52.50 180 ASN A CA 1
ATOM 1473 C C . ASN A 1 180 ? 2.818 -40.280 -33.337 1.00 52.50 180 ASN A C 1
ATOM 1475 O O . ASN A 1 180 ? 2.967 -40.192 -32.118 1.00 52.50 180 ASN A O 1
ATOM 1479 N N . LYS A 1 181 ? 2.038 -39.439 -34.027 1.00 52.09 181 LYS A N 1
ATOM 1480 C CA . LYS A 1 181 ? 1.184 -38.384 -33.454 1.00 52.09 181 LYS A CA 1
ATOM 1481 C C . LYS A 1 181 ? -0.084 -38.965 -32.819 1.00 52.09 181 LYS A C 1
ATOM 1483 O O . LYS A 1 181 ? -1.189 -38.500 -33.069 1.00 52.09 181 LYS A O 1
ATOM 1488 N N . THR A 1 182 ? 0.069 -39.987 -31.995 1.00 52.47 182 THR A N 1
ATOM 1489 C CA . THR A 1 182 ? -1.008 -40.492 -31.150 1.00 52.47 182 THR A CA 1
ATOM 1490 C C . THR A 1 182 ? -0.546 -40.355 -29.713 1.00 52.47 182 THR A C 1
ATOM 1492 O O . THR A 1 182 ? 0.485 -40.917 -29.350 1.00 52.47 182 THR A O 1
ATOM 1495 N N . ASN A 1 183 ? -1.340 -39.645 -28.908 1.00 50.38 183 ASN A N 1
ATOM 1496 C CA . ASN A 1 183 ? -1.244 -39.555 -27.447 1.00 50.38 183 ASN A CA 1
ATOM 1497 C C . ASN A 1 183 ? -0.404 -38.392 -26.866 1.00 50.38 183 ASN A C 1
ATOM 1499 O O . ASN A 1 183 ? 0.578 -38.587 -26.150 1.00 50.38 183 ASN A O 1
ATOM 1503 N N . VAL A 1 184 ? -0.817 -37.148 -27.147 1.00 50.34 184 VAL A N 1
ATOM 1504 C CA . VAL A 1 184 ? -0.305 -35.947 -26.447 1.00 50.34 184 VAL A CA 1
ATOM 1505 C C . VAL A 1 184 ? -1.030 -35.709 -25.108 1.00 50.34 184 VAL A C 1
ATOM 1507 O O . VAL A 1 184 ? -0.468 -35.079 -24.217 1.00 50.34 184 VAL A O 1
ATOM 1510 N N . GLU A 1 185 ? -2.210 -36.295 -24.889 1.00 51.56 185 GLU A N 1
ATOM 1511 C CA . GLU A 1 185 ? -2.983 -36.112 -23.648 1.00 51.56 185 GLU A CA 1
ATOM 1512 C C . GLU A 1 185 ? -2.499 -36.954 -22.457 1.00 51.56 185 GLU A C 1
ATOM 1514 O O . GLU A 1 185 ? -2.749 -36.595 -21.310 1.00 51.56 185 GLU A O 1
ATOM 1519 N N . SER A 1 186 ? -1.708 -38.010 -22.676 1.00 52.41 186 SER A N 1
ATOM 1520 C CA . SER A 1 186 ? -1.168 -38.827 -21.578 1.00 52.41 186 SER A CA 1
ATOM 1521 C C . SER A 1 186 ? 0.217 -38.390 -21.073 1.00 52.41 186 SER A C 1
ATOM 1523 O O . SER A 1 186 ? 0.762 -39.025 -20.170 1.00 52.41 186 SER A O 1
ATOM 1525 N N . ARG A 1 187 ? 0.817 -37.315 -21.612 1.00 49.50 187 ARG A N 1
ATOM 1526 C CA . ARG A 1 187 ? 2.139 -36.816 -21.161 1.00 49.50 187 ARG A CA 1
ATOM 1527 C C . ARG A 1 187 ? 2.102 -35.929 -19.920 1.00 49.50 187 ARG A C 1
ATOM 1529 O O . ARG A 1 187 ? 3.161 -35.653 -19.364 1.00 49.50 187 ARG A O 1
ATOM 1536 N N . TYR A 1 188 ? 0.925 -35.531 -19.445 1.00 54.34 188 TYR A N 1
ATOM 1537 C CA . TYR A 1 188 ? 0.814 -34.753 -18.208 1.00 54.34 188 TYR A CA 1
ATOM 1538 C C . TYR A 1 188 ? 0.812 -35.599 -16.932 1.00 54.34 188 TYR A C 1
ATOM 1540 O O . TYR A 1 188 ? 0.848 -35.034 -15.847 1.00 54.34 188 TYR A O 1
ATOM 1548 N N . MET A 1 189 ? 0.823 -36.932 -17.017 1.00 53.69 189 MET A N 1
ATOM 1549 C CA . MET A 1 189 ? 0.773 -37.788 -15.830 1.00 53.69 189 MET A CA 1
ATOM 1550 C C . MET A 1 189 ? 1.687 -39.005 -15.980 1.00 53.69 189 MET A C 1
ATOM 1552 O O . MET A 1 189 ? 1.240 -40.076 -16.383 1.00 53.69 189 MET A O 1
ATOM 1556 N N . LYS A 1 190 ? 2.971 -38.818 -15.648 1.00 56.06 190 LYS A N 1
ATOM 1557 C CA . LYS A 1 190 ? 3.808 -39.703 -14.804 1.00 56.06 190 LYS A CA 1
ATOM 1558 C C . LYS A 1 190 ? 5.284 -39.294 -14.947 1.00 56.06 190 LYS A C 1
ATOM 1560 O O . LYS A 1 190 ? 5.830 -39.411 -16.045 1.00 56.06 190 LYS A O 1
ATOM 1565 N N . PRO A 1 191 ? 5.954 -38.834 -13.876 1.00 47.94 191 PRO A N 1
ATOM 1566 C CA . PRO A 1 191 ? 7.398 -38.644 -13.911 1.00 47.94 191 PRO A CA 1
ATOM 1567 C C . PRO A 1 191 ? 8.067 -40.002 -14.147 1.00 47.94 191 PRO A C 1
ATOM 1569 O O . PRO A 1 191 ? 7.887 -40.942 -13.373 1.00 47.94 191 PRO A O 1
ATOM 1572 N N . GLN A 1 192 ? 8.821 -40.126 -15.239 1.00 44.72 192 GLN A N 1
ATOM 1573 C CA . GLN A 1 192 ? 9.724 -41.256 -15.409 1.00 44.72 192 GLN A CA 1
ATOM 1574 C C . GLN A 1 192 ? 10.908 -41.063 -14.463 1.00 44.72 192 GLN A C 1
ATOM 1576 O O . GLN A 1 192 ? 11.798 -40.254 -14.725 1.00 44.72 192 GLN A O 1
ATOM 1581 N N . ASN A 1 193 ? 10.895 -41.812 -13.361 1.00 50.75 193 ASN A N 1
ATOM 1582 C CA . ASN A 1 193 ? 12.051 -42.011 -12.497 1.00 50.75 193 ASN A CA 1
ATOM 1583 C C . ASN A 1 193 ? 13.160 -42.676 -13.315 1.00 50.75 193 ASN A C 1
ATOM 1585 O O . ASN A 1 193 ? 13.204 -43.896 -13.465 1.00 50.75 193 ASN A O 1
ATOM 1589 N N . LYS A 1 194 ? 14.064 -41.863 -13.857 1.00 55.25 194 LYS A N 1
ATOM 1590 C CA . LYS A 1 194 ? 15.390 -42.344 -14.220 1.00 55.25 194 LYS A CA 1
ATOM 1591 C C . LYS A 1 194 ? 16.093 -42.650 -12.901 1.00 55.25 194 LYS A C 1
ATOM 1593 O O . LYS A 1 194 ? 16.283 -41.739 -12.100 1.00 55.25 194 LYS A O 1
ATOM 1598 N N . ASN A 1 195 ? 16.434 -43.919 -12.685 1.00 51.06 195 ASN A N 1
ATOM 1599 C CA . ASN A 1 195 ? 17.393 -44.361 -11.672 1.00 51.06 195 ASN A CA 1
ATOM 1600 C C . ASN A 1 195 ? 18.754 -43.725 -11.989 1.00 51.06 195 ASN A C 1
ATOM 1602 O O . ASN A 1 195 ? 19.631 -44.336 -12.590 1.00 51.06 195 ASN A O 1
ATOM 1606 N N . ILE A 1 196 ? 18.889 -42.449 -11.654 1.00 52.03 196 ILE A N 1
ATOM 1607 C CA . ILE A 1 196 ? 20.170 -41.800 -11.437 1.00 52.03 196 ILE A CA 1
ATOM 1608 C C . ILE A 1 196 ? 20.585 -42.287 -10.054 1.00 52.03 196 ILE A C 1
ATOM 1610 O O . ILE A 1 196 ? 19.777 -42.217 -9.126 1.00 52.03 196 ILE A O 1
ATOM 1614 N N . ALA A 1 197 ? 21.789 -42.849 -9.937 1.00 50.91 197 ALA A N 1
ATOM 1615 C CA . ALA A 1 197 ? 22.363 -43.197 -8.646 1.00 50.91 197 ALA A CA 1
ATOM 1616 C C . ALA A 1 197 ? 22.219 -41.975 -7.733 1.00 50.91 197 ALA A C 1
ATOM 1618 O O . ALA A 1 197 ? 22.745 -40.903 -8.032 1.00 50.91 197 ALA A O 1
ATOM 1619 N N . VAL A 1 198 ? 21.390 -42.125 -6.703 1.00 54.16 198 VAL A N 1
ATOM 1620 C CA . VAL A 1 198 ? 21.08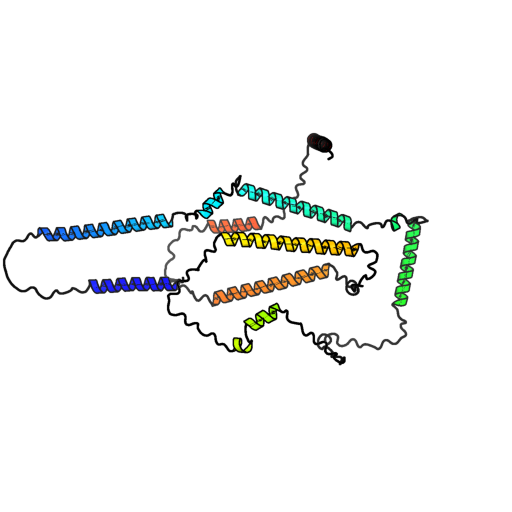5 -41.081 -5.736 1.00 54.16 198 VAL A CA 1
ATOM 1621 C C . VAL A 1 198 ? 22.365 -40.861 -4.946 1.00 54.16 198 VAL A C 1
ATOM 1623 O O . VAL A 1 198 ? 22.613 -41.536 -3.954 1.00 54.16 198 VAL A O 1
ATOM 1626 N N . GLU A 1 199 ? 23.210 -39.940 -5.403 1.00 57.34 199 GLU A N 1
ATOM 1627 C CA . GLU A 1 199 ? 24.055 -39.209 -4.474 1.00 57.34 199 GLU A CA 1
ATOM 1628 C C . GLU A 1 199 ? 23.083 -38.559 -3.492 1.00 57.34 199 GLU A C 1
ATOM 1630 O O . GLU A 1 199 ? 22.249 -37.732 -3.873 1.00 57.34 199 GLU A O 1
ATOM 1635 N N . GLU A 1 200 ? 23.103 -39.047 -2.252 1.00 54.75 200 GLU A N 1
ATOM 1636 C CA . GLU A 1 200 ? 22.291 -38.572 -1.141 1.00 54.75 200 GLU A CA 1
ATOM 1637 C C . GLU A 1 200 ? 22.659 -37.119 -0.816 1.00 54.75 200 GLU A C 1
ATOM 1639 O O . GLU A 1 200 ? 23.237 -36.804 0.221 1.00 54.75 200 GLU A O 1
ATOM 1644 N N . TYR A 1 201 ? 22.269 -36.182 -1.675 1.00 58.38 201 TYR A N 1
ATOM 1645 C CA . TYR A 1 201 ? 22.129 -34.785 -1.307 1.00 58.38 201 TYR A CA 1
ATOM 1646 C C . TYR A 1 201 ? 20.880 -34.669 -0.438 1.00 58.38 201 TYR A C 1
ATOM 1648 O O . TYR A 1 201 ? 19.856 -34.101 -0.821 1.00 58.38 201 TYR A O 1
ATOM 1656 N N . SER A 1 202 ? 20.956 -35.254 0.762 1.00 58.88 202 SER A N 1
ATOM 1657 C CA . SER A 1 202 ? 20.007 -34.983 1.823 1.00 58.88 202 SER A CA 1
ATOM 1658 C C . SER A 1 202 ? 20.201 -33.517 2.183 1.00 58.88 202 SER A C 1
ATOM 1660 O O . SER A 1 202 ? 21.115 -33.150 2.922 1.00 58.88 202 SER A O 1
ATOM 1662 N N . HIS A 1 203 ? 19.370 -32.660 1.602 1.00 60.91 203 HIS A N 1
ATOM 1663 C CA . HIS A 1 203 ? 19.244 -31.283 2.030 1.00 60.91 203 HIS A CA 1
ATOM 1664 C C . HIS A 1 203 ? 18.652 -31.344 3.441 1.00 60.91 203 HIS A C 1
ATOM 1666 O O . HIS A 1 203 ? 17.439 -31.400 3.625 1.00 60.91 203 HIS A O 1
ATOM 1672 N N . LYS A 1 204 ? 19.526 -31.447 4.442 1.00 74.00 204 LYS A N 1
ATOM 1673 C CA . LYS A 1 204 ? 19.196 -31.335 5.859 1.00 74.00 204 LYS A CA 1
ATOM 1674 C C . LYS A 1 204 ? 19.345 -29.857 6.185 1.00 74.00 204 LYS A C 1
ATOM 1676 O O . LYS A 1 204 ? 20.462 -29.430 6.460 1.00 74.00 204 LYS A O 1
ATOM 1681 N N . PRO A 1 205 ? 18.287 -29.036 6.053 1.00 77.38 205 PRO A N 1
ATOM 1682 C CA . PRO A 1 205 ? 18.389 -27.642 6.445 1.00 77.38 205 PRO A CA 1
ATOM 1683 C C . PRO A 1 205 ? 18.816 -27.593 7.913 1.00 77.38 205 PRO A C 1
ATOM 1685 O O . PRO A 1 205 ? 18.107 -28.089 8.790 1.00 77.38 205 PRO A O 1
ATOM 1688 N N . GLU A 1 206 ? 19.990 -27.026 8.172 1.00 84.50 206 GLU A N 1
ATOM 1689 C CA . GLU A 1 206 ? 20.440 -26.769 9.531 1.00 84.50 206 GLU A CA 1
ATOM 1690 C C . GLU A 1 206 ? 19.481 -25.756 10.160 1.00 84.50 206 GLU A C 1
ATOM 1692 O O . GLU A 1 206 ? 19.339 -24.613 9.717 1.00 84.50 206 GLU A O 1
ATOM 1697 N N . ILE A 1 207 ? 18.747 -26.206 11.175 1.00 83.94 207 ILE A N 1
ATOM 1698 C CA . ILE A 1 207 ? 17.837 -25.356 11.936 1.00 83.94 207 ILE A CA 1
ATOM 1699 C C . ILE A 1 207 ? 18.680 -24.299 12.653 1.00 83.94 207 ILE A C 1
ATOM 1701 O O . ILE A 1 207 ? 19.594 -24.639 13.402 1.00 83.94 207 ILE A O 1
ATOM 1705 N N . SER A 1 208 ? 18.341 -23.020 12.463 1.00 91.81 208 SER A N 1
ATOM 1706 C CA . SER A 1 208 ? 19.043 -21.909 13.114 1.00 91.81 208 SER A CA 1
ATOM 1707 C C . SER A 1 208 ? 19.057 -22.051 14.641 1.00 91.81 208 SER A C 1
ATOM 1709 O O . SER A 1 208 ? 18.077 -22.490 15.245 1.00 91.81 208 SER A O 1
ATOM 1711 N N . GLU A 1 209 ? 20.136 -21.606 15.290 1.00 92.31 209 GLU A N 1
ATOM 1712 C CA . GLU A 1 209 ? 20.330 -21.707 16.750 1.00 92.31 209 GLU A CA 1
ATOM 1713 C C . GLU A 1 209 ? 19.149 -21.113 17.548 1.00 92.31 209 GLU A C 1
ATOM 1715 O O . GLU A 1 209 ? 18.725 -21.635 18.581 1.00 92.31 209 GLU A O 1
ATOM 1720 N N . ARG A 1 210 ? 18.536 -20.041 17.025 1.00 90.56 210 ARG A N 1
ATOM 1721 C CA . ARG A 1 210 ? 17.332 -19.424 17.604 1.00 90.56 210 ARG A CA 1
ATOM 1722 C C . ARG A 1 210 ? 16.134 -20.375 17.608 1.00 90.56 210 ARG A C 1
ATOM 1724 O O . ARG A 1 210 ? 15.381 -20.408 18.581 1.00 90.56 210 ARG A O 1
ATOM 1731 N N . SER A 1 211 ? 15.956 -21.129 16.531 1.00 88.44 211 SER A N 1
ATOM 1732 C CA . SER A 1 211 ? 14.867 -22.095 16.389 1.00 88.44 211 SER A CA 1
ATOM 1733 C C . SER A 1 211 ? 15.104 -23.318 17.277 1.00 88.44 211 SER A C 1
ATOM 1735 O O . SER A 1 211 ? 14.157 -23.805 17.887 1.00 88.44 211 SER A O 1
ATOM 1737 N N . GLN A 1 212 ? 16.362 -23.741 17.457 1.00 91.19 212 GLN A N 1
ATOM 1738 C CA . GLN A 1 212 ? 16.724 -24.787 18.422 1.00 91.19 212 GLN A CA 1
ATOM 1739 C C . GLN A 1 212 ? 16.418 -24.363 19.869 1.00 91.19 212 GLN A C 1
ATOM 1741 O O . GLN A 1 212 ? 15.795 -25.120 20.609 1.00 91.19 212 GLN A O 1
ATOM 1746 N N . LYS A 1 213 ? 16.750 -23.122 20.264 1.00 93.50 213 LYS A N 1
ATOM 1747 C CA . LYS A 1 213 ? 16.411 -22.579 21.598 1.00 93.50 213 LYS A CA 1
ATOM 1748 C C . LYS A 1 213 ? 14.900 -22.509 21.839 1.00 93.50 213 LYS A C 1
ATOM 1750 O O . LYS A 1 213 ? 14.443 -22.756 22.953 1.00 93.50 213 LYS A O 1
ATOM 1755 N N . LEU A 1 214 ? 14.117 -22.168 20.813 1.00 87.19 214 LEU A N 1
ATOM 1756 C CA . LEU A 1 214 ? 12.653 -22.170 20.897 1.00 87.19 214 LEU A CA 1
ATOM 1757 C C . LEU A 1 214 ? 12.088 -23.590 21.003 1.00 87.19 214 LEU A C 1
ATOM 1759 O O . LEU A 1 214 ? 11.195 -23.813 21.814 1.00 87.19 214 LEU A O 1
ATOM 1763 N N . ALA A 1 215 ? 12.626 -24.539 20.235 1.00 87.00 215 ALA A N 1
ATOM 1764 C CA . ALA A 1 215 ? 12.239 -25.944 20.316 1.00 87.00 215 ALA A CA 1
ATOM 1765 C C . ALA A 1 215 ? 12.541 -26.528 21.706 1.00 87.00 215 ALA A C 1
ATOM 1767 O O . ALA A 1 215 ? 11.655 -27.115 22.314 1.00 87.00 215 ALA A O 1
ATOM 1768 N N . ALA A 1 216 ? 13.729 -26.261 22.260 1.00 90.25 216 ALA A N 1
ATOM 1769 C CA . ALA A 1 216 ? 14.099 -26.687 23.611 1.00 90.25 216 ALA A CA 1
ATOM 1770 C C . ALA A 1 216 ? 13.170 -26.104 24.692 1.00 90.25 216 ALA A C 1
ATOM 1772 O O . ALA A 1 216 ? 12.781 -26.806 25.619 1.00 90.25 216 ALA A O 1
ATOM 1773 N N . LYS A 1 217 ? 12.756 -24.834 24.557 1.00 92.44 217 LYS A N 1
ATOM 1774 C CA . LYS A 1 217 ? 11.795 -24.198 25.479 1.00 92.44 217 LYS A CA 1
ATOM 1775 C C . LYS A 1 217 ? 10.390 -24.786 25.406 1.00 92.44 217 LYS A C 1
ATOM 1777 O O . LYS A 1 217 ? 9.650 -24.700 26.379 1.00 92.44 217 LYS A O 1
ATOM 1782 N N . LEU A 1 218 ? 10.000 -25.303 24.247 1.00 87.75 218 LEU A N 1
ATOM 1783 C CA . LEU A 1 218 ? 8.672 -25.860 24.026 1.00 87.75 218 LEU A CA 1
ATOM 1784 C C . LEU A 1 218 ? 8.557 -27.324 24.483 1.00 87.75 218 LEU A C 1
ATOM 1786 O O . LEU A 1 218 ? 7.443 -27.840 24.497 1.00 87.75 218 LEU A O 1
ATOM 1790 N N . GLY A 1 219 ? 9.661 -27.967 24.873 1.00 88.81 219 GLY A N 1
ATOM 1791 C CA . GLY A 1 219 ? 9.683 -29.381 25.247 1.00 88.81 219 GLY A CA 1
ATOM 1792 C C . GLY A 1 219 ? 9.492 -30.316 24.051 1.00 88.81 219 GLY A C 1
ATOM 1793 O O . GLY A 1 219 ? 9.419 -29.879 22.897 1.00 88.81 219 GLY A O 1
ATOM 1794 N N . ASP A 1 220 ? 9.423 -31.621 24.321 1.00 91.38 220 ASP A N 1
ATOM 1795 C CA . ASP A 1 220 ? 9.236 -32.613 23.266 1.00 91.38 220 ASP A CA 1
ATOM 1796 C C . ASP A 1 220 ? 7.830 -32.490 22.649 1.00 91.38 220 ASP A C 1
ATOM 1798 O O . ASP A 1 220 ? 6.813 -32.331 23.333 1.00 91.38 220 ASP A O 1
ATOM 1802 N N . ALA A 1 221 ? 7.753 -32.558 21.320 1.00 84.94 221 ALA A N 1
ATOM 1803 C CA . ALA A 1 221 ? 6.504 -32.369 20.590 1.00 84.94 221 ALA A CA 1
ATOM 1804 C C . ALA A 1 221 ? 5.457 -33.428 20.971 1.00 84.94 221 ALA A C 1
ATOM 1806 O O . ALA A 1 221 ? 4.262 -33.122 20.997 1.00 84.94 221 ALA A O 1
ATOM 1807 N N . LYS A 1 222 ? 5.909 -34.648 21.298 1.00 87.12 222 LYS A N 1
ATOM 1808 C CA . LYS A 1 222 ? 5.048 -35.746 21.758 1.00 87.12 222 LYS A CA 1
ATOM 1809 C C . LYS A 1 222 ? 4.396 -35.432 23.102 1.00 87.12 222 LYS A C 1
ATOM 1811 O O . LYS A 1 222 ? 3.205 -35.677 23.259 1.00 87.12 222 LYS A O 1
ATOM 1816 N N . GLU A 1 223 ? 5.127 -34.825 24.033 1.00 85.12 223 GLU A N 1
ATOM 1817 C CA . GLU A 1 223 ? 4.591 -34.468 25.351 1.00 85.12 223 GLU A CA 1
ATOM 1818 C C . GLU A 1 223 ? 3.533 -33.368 25.252 1.00 85.12 223 GLU A C 1
ATOM 1820 O O . GLU A 1 223 ? 2.480 -33.475 25.875 1.00 85.12 223 GLU A O 1
ATOM 1825 N N . ARG A 1 224 ? 3.740 -32.356 24.398 1.00 82.94 224 ARG A N 1
ATOM 1826 C CA . ARG A 1 224 ? 2.734 -31.300 24.178 1.00 82.94 224 ARG A CA 1
ATOM 1827 C C . ARG A 1 224 ? 1.441 -31.812 23.547 1.00 82.94 224 ARG A C 1
ATOM 1829 O O . ARG A 1 224 ? 0.375 -31.291 23.847 1.00 82.94 224 ARG A O 1
ATOM 1836 N N . LEU A 1 225 ? 1.538 -32.777 22.630 1.00 83.44 225 LEU A N 1
ATOM 1837 C CA . LEU A 1 225 ? 0.369 -33.378 21.978 1.00 83.44 225 LEU A CA 1
ATOM 1838 C C . LEU A 1 225 ? -0.411 -34.286 22.936 1.00 83.44 225 LEU A C 1
ATOM 1840 O O . LEU A 1 225 ? -1.624 -34.422 22.794 1.00 83.44 225 LEU A O 1
ATOM 1844 N N . LEU A 1 226 ? 0.279 -34.898 23.901 1.00 84.12 226 LEU A N 1
ATOM 1845 C CA . LEU A 1 226 ? -0.318 -35.796 24.889 1.00 84.12 226 LEU A CA 1
ATOM 1846 C C . LEU A 1 226 ? -0.764 -35.082 26.171 1.00 84.12 226 LEU A C 1
ATOM 1848 O O . LEU A 1 226 ? -1.589 -35.625 26.910 1.00 84.12 226 LEU A O 1
ATOM 1852 N N . GLN A 1 227 ? -0.286 -33.861 26.426 1.00 81.50 227 GLN A N 1
ATOM 1853 C CA . GLN A 1 227 ? -0.841 -32.996 27.459 1.00 81.50 227 GLN A CA 1
ATOM 1854 C C . GLN A 1 227 ? -2.262 -32.590 27.068 1.00 81.50 227 GLN A C 1
ATOM 1856 O O . GLN A 1 227 ? -2.502 -31.622 26.346 1.00 81.50 227 GLN A O 1
ATOM 1861 N N . LYS A 1 228 ? -3.235 -33.341 27.593 1.00 74.81 228 LYS A N 1
ATOM 1862 C CA . LYS A 1 228 ? -4.621 -32.882 27.676 1.00 74.81 228 LYS A CA 1
ATOM 1863 C C . LYS A 1 228 ? -4.594 -31.518 28.367 1.00 74.81 228 LYS A C 1
ATOM 1865 O O . LYS A 1 228 ? -3.885 -31.407 29.370 1.00 74.81 228 LYS A O 1
ATOM 1870 N N . PRO A 1 229 ? -5.308 -30.500 27.854 1.00 68.31 229 PRO A N 1
ATOM 1871 C CA . PRO A 1 229 ? -5.345 -29.191 28.485 1.00 68.31 229 PRO A CA 1
ATOM 1872 C C . PRO A 1 229 ? -5.793 -29.407 29.923 1.00 68.31 229 PRO A C 1
ATOM 1874 O O . PRO A 1 229 ? -6.949 -29.744 30.173 1.00 68.31 229 PRO A O 1
ATOM 1877 N N . THR A 1 230 ? -4.857 -29.307 30.864 1.00 58.84 230 THR A N 1
ATOM 1878 C CA . THR A 1 230 ? -5.214 -29.343 32.267 1.00 58.84 230 THR A CA 1
ATOM 1879 C C . THR A 1 230 ? -6.054 -28.092 32.465 1.00 58.84 230 THR A C 1
ATOM 1881 O O . THR A 1 230 ? -5.583 -26.991 32.145 1.00 58.84 230 THR A O 1
ATOM 1884 N N . PRO A 1 231 ? -7.325 -28.223 32.882 1.00 58.38 231 PRO A N 1
ATOM 1885 C CA . PRO A 1 231 ? -8.082 -27.059 33.280 1.00 58.38 231 PRO A CA 1
ATOM 1886 C C . PRO A 1 231 ? -7.261 -26.456 34.408 1.00 58.38 231 PRO A C 1
ATOM 1888 O O . PRO A 1 231 ? -7.129 -27.055 35.475 1.00 58.38 231 PRO A O 1
ATOM 1891 N N . LYS A 1 232 ? -6.605 -25.323 34.137 1.00 63.50 232 LYS A N 1
ATOM 1892 C CA . LYS A 1 232 ? -6.036 -24.509 35.199 1.00 63.50 232 LYS A CA 1
ATOM 1893 C C . LYS A 1 232 ? -7.209 -24.296 36.133 1.00 63.50 232 LYS A C 1
ATOM 1895 O O . LYS A 1 232 ? -8.190 -23.685 35.713 1.00 63.50 232 LYS A O 1
ATOM 1900 N N . THR A 1 233 ? -7.146 -24.890 37.318 1.00 50.41 233 THR A N 1
ATOM 1901 C CA . THR A 1 233 ? -8.081 -24.657 38.409 1.00 50.41 233 THR A CA 1
ATOM 1902 C C . THR A 1 233 ? -7.940 -23.186 38.765 1.00 50.41 233 THR A C 1
ATOM 1904 O O . THR A 1 233 ? -7.159 -22.799 39.630 1.00 50.41 233 THR A O 1
ATOM 1907 N N . LEU A 1 234 ? -8.618 -22.360 37.972 1.00 48.94 234 LEU A N 1
ATOM 1908 C CA . LEU A 1 234 ? -9.097 -21.054 38.341 1.00 48.94 234 LEU A CA 1
ATOM 1909 C C . LEU A 1 234 ? -9.941 -21.329 39.574 1.00 48.94 234 LEU A C 1
ATOM 1911 O O . LEU A 1 234 ? -11.050 -21.839 39.458 1.00 48.94 234 LEU A O 1
ATOM 1915 N N . GLY A 1 235 ? -9.358 -21.099 40.751 1.00 49.00 235 GLY A N 1
ATOM 1916 C CA . GLY A 1 235 ? -10.163 -20.926 41.947 1.00 49.00 235 GLY A CA 1
ATOM 1917 C C . GLY A 1 235 ? -11.229 -19.880 41.642 1.00 49.00 235 GLY A C 1
ATOM 1918 O O . GLY A 1 235 ? -10.966 -18.950 40.875 1.00 49.00 235 GLY A O 1
ATOM 1919 N N . ASP A 1 236 ? -12.415 -20.073 42.209 1.00 47.62 236 ASP A N 1
ATOM 1920 C CA . ASP A 1 236 ? -13.648 -19.306 42.002 1.00 47.62 236 ASP A CA 1
ATOM 1921 C C . ASP A 1 236 ? -13.568 -17.831 42.454 1.00 47.62 236 ASP A C 1
ATOM 1923 O O . ASP A 1 236 ? -14.513 -17.264 42.994 1.00 47.62 236 ASP A O 1
ATOM 1927 N N . THR A 1 237 ? -12.438 -17.164 42.240 1.00 53.78 237 THR A N 1
ATOM 1928 C CA . THR A 1 237 ? -12.345 -15.714 42.283 1.00 53.78 237 THR A CA 1
ATOM 1929 C C . THR A 1 237 ? -12.971 -15.189 41.002 1.00 53.78 237 THR A C 1
ATOM 1931 O O . THR A 1 237 ? -12.359 -15.242 39.934 1.00 53.78 237 THR A O 1
ATOM 1934 N N . GLU A 1 238 ? -14.224 -14.756 41.122 1.00 49.47 238 GLU A N 1
ATOM 1935 C CA . GLU A 1 238 ? -14.876 -13.717 40.327 1.00 49.47 238 GLU A CA 1
ATOM 1936 C C . GLU A 1 238 ? -13.983 -13.175 39.207 1.00 49.47 238 GLU A C 1
ATOM 1938 O O . GLU A 1 238 ? -13.059 -12.391 39.439 1.00 49.47 238 GLU A O 1
ATOM 1943 N N . CYS A 1 239 ? -14.252 -13.610 37.976 1.00 45.56 239 CYS A N 1
ATOM 1944 C CA . CYS A 1 239 ? -13.528 -13.180 36.788 1.00 45.56 239 CYS A CA 1
ATOM 1945 C C . CYS A 1 239 ? -13.910 -11.730 36.439 1.00 45.56 239 CYS A C 1
ATOM 1947 O O . CYS A 1 239 ? -14.504 -11.441 35.400 1.00 45.56 239 CYS A O 1
ATOM 1949 N N . THR A 1 240 ? -13.564 -10.794 37.318 1.00 46.88 240 THR A N 1
ATOM 1950 C CA . THR A 1 240 ? -13.451 -9.379 37.006 1.00 46.88 240 THR A CA 1
ATOM 1951 C C . THR A 1 240 ? -12.198 -9.240 36.156 1.00 46.88 240 THR A C 1
ATOM 1953 O O . THR A 1 240 ? -11.088 -9.032 36.642 1.00 46.88 240 THR A O 1
ATOM 1956 N N . PHE A 1 241 ? -12.370 -9.403 34.841 1.00 45.53 241 PHE A N 1
ATOM 1957 C CA . PHE A 1 241 ? -11.387 -8.960 33.861 1.00 45.53 241 PHE A CA 1
ATOM 1958 C C . PHE A 1 241 ? -11.278 -7.437 33.979 1.00 45.53 241 PHE A C 1
ATOM 1960 O O . PHE A 1 241 ? -11.878 -6.672 33.227 1.00 45.53 241 PHE A O 1
ATOM 1967 N N . THR A 1 242 ? -10.543 -6.992 34.987 1.00 52.44 242 THR A N 1
ATOM 1968 C CA . THR A 1 242 ? -9.948 -5.676 35.019 1.00 52.44 242 THR A CA 1
ATOM 1969 C C . THR A 1 242 ? -8.717 -5.831 34.141 1.00 52.44 242 THR A C 1
ATOM 1971 O O . THR A 1 242 ? -7.791 -6.553 34.518 1.00 52.44 242 THR A O 1
ATOM 1974 N N . PRO A 1 243 ? -8.701 -5.282 32.910 1.00 55.72 243 PRO A N 1
ATOM 1975 C CA . PRO A 1 243 ? -7.473 -5.267 32.144 1.00 55.72 243 PRO A CA 1
ATOM 1976 C C . PRO A 1 243 ? -6.456 -4.574 33.039 1.00 55.72 243 PRO A C 1
ATOM 1978 O O . PRO A 1 243 ? -6.586 -3.385 33.334 1.00 55.72 243 PRO A O 1
ATOM 1981 N N . SER A 1 244 ? -5.489 -5.343 33.534 1.00 47.50 244 SER A N 1
ATOM 1982 C CA . SER A 1 244 ? -4.357 -4.803 34.259 1.00 47.50 244 SER A CA 1
ATOM 1983 C C . SER A 1 244 ? -3.538 -4.071 33.209 1.00 47.50 244 SER A C 1
ATOM 1985 O O . SER A 1 244 ? -2.627 -4.612 32.583 1.00 47.50 244 SER A O 1
ATOM 1987 N N . ILE A 1 245 ? -3.976 -2.848 32.905 1.00 57.69 245 ILE A N 1
ATOM 1988 C CA . ILE A 1 245 ? -3.210 -1.863 32.173 1.00 57.69 245 ILE A CA 1
ATOM 1989 C C . ILE A 1 245 ? -2.068 -1.583 33.128 1.00 57.69 245 ILE A C 1
ATOM 1991 O O . ILE A 1 245 ? -2.181 -0.737 34.016 1.00 57.69 245 ILE A O 1
ATOM 1995 N N . ILE A 1 246 ? -1.005 -2.379 32.998 1.00 57.44 246 ILE A N 1
ATOM 1996 C CA . ILE A 1 246 ? 0.280 -2.099 33.611 1.00 57.44 246 ILE A CA 1
ATOM 1997 C C . ILE A 1 246 ? 0.535 -0.652 33.222 1.00 57.44 246 ILE A C 1
ATOM 1999 O O . ILE A 1 246 ? 0.714 -0.348 32.037 1.00 57.44 246 ILE A O 1
ATOM 2003 N N . LYS A 1 247 ? 0.431 0.252 34.199 1.00 58.97 247 LYS A N 1
ATOM 2004 C CA . LYS A 1 247 ? 0.814 1.648 34.049 1.00 58.97 247 LYS A CA 1
ATOM 2005 C C . LYS A 1 247 ? 2.325 1.607 33.903 1.00 58.97 247 LYS A C 1
ATOM 2007 O O . LYS A 1 247 ? 3.042 1.787 34.874 1.00 58.97 247 LYS A O 1
ATOM 2012 N N . LYS A 1 248 ? 2.794 1.222 32.715 1.00 55.81 248 LYS A N 1
ATOM 2013 C CA . LYS A 1 248 ? 4.197 1.325 32.361 1.00 55.81 248 LYS A CA 1
ATOM 2014 C C . LYS A 1 248 ? 4.519 2.789 32.535 1.00 55.81 248 LYS A C 1
ATOM 2016 O O . LYS A 1 248 ? 3.840 3.632 31.938 1.00 55.81 248 LYS A O 1
ATOM 2021 N N . ASP A 1 249 ? 5.461 3.065 33.422 1.00 58.25 249 ASP A N 1
ATOM 2022 C CA . ASP A 1 249 ? 5.899 4.419 33.679 1.00 58.25 249 ASP A CA 1
ATOM 2023 C C . ASP A 1 249 ? 6.198 5.091 32.337 1.00 58.25 249 ASP A C 1
ATOM 2025 O O . ASP A 1 249 ? 6.813 4.508 31.439 1.00 58.25 249 ASP A O 1
ATOM 2029 N N . ASP A 1 250 ? 5.719 6.324 32.169 1.00 61.47 250 ASP A N 1
ATOM 2030 C CA . ASP A 1 250 ? 5.887 7.091 30.927 1.00 61.47 250 ASP A CA 1
ATOM 2031 C C . ASP A 1 250 ? 7.376 7.251 30.534 1.00 61.47 250 ASP A C 1
ATOM 2033 O O . ASP A 1 250 ? 7.687 7.593 29.389 1.00 61.47 250 ASP A O 1
ATOM 2037 N N . SER A 1 251 ? 8.299 6.968 31.461 1.00 62.31 251 SER A N 1
ATOM 2038 C CA . SER A 1 251 ? 9.740 6.877 31.236 1.00 62.31 251 SER A CA 1
ATOM 2039 C C . SER A 1 251 ? 10.133 5.745 30.275 1.00 62.31 251 SER A C 1
ATOM 2041 O O . SER A 1 251 ? 10.979 5.971 29.409 1.00 62.31 251 SER A O 1
ATOM 2043 N N . GLU A 1 252 ? 9.498 4.569 30.333 1.00 59.50 252 GLU A N 1
ATOM 2044 C CA . GLU A 1 252 ? 9.826 3.424 29.464 1.00 59.50 252 GLU A CA 1
ATOM 2045 C C . GLU A 1 252 ? 9.369 3.637 28.017 1.00 59.50 252 GLU A C 1
ATOM 2047 O O . GLU A 1 252 ? 10.042 3.225 27.068 1.00 59.50 252 GLU A O 1
ATOM 2052 N N . ASN A 1 253 ? 8.255 4.349 27.821 1.00 68.00 253 ASN A N 1
ATOM 2053 C CA . ASN A 1 253 ? 7.765 4.674 26.481 1.00 68.00 253 ASN A CA 1
ATOM 2054 C C . ASN A 1 253 ? 8.748 5.566 25.712 1.00 68.00 253 ASN A C 1
ATOM 2056 O O . ASN A 1 253 ? 8.892 5.414 24.500 1.00 68.00 253 ASN A O 1
ATOM 2060 N N . LYS A 1 254 ? 9.458 6.470 26.399 1.00 72.06 254 LYS A N 1
ATOM 2061 C CA . LYS A 1 254 ? 10.477 7.317 25.763 1.00 72.06 254 LYS A CA 1
ATOM 2062 C C . LYS A 1 254 ? 11.683 6.495 25.292 1.00 72.06 254 LYS A C 1
ATOM 2064 O O . LYS A 1 254 ? 12.202 6.751 24.210 1.00 72.06 254 LYS A O 1
ATOM 2069 N N . ILE A 1 255 ? 12.072 5.476 26.062 1.00 81.06 255 ILE A N 1
ATOM 2070 C CA . ILE A 1 255 ? 13.175 4.563 25.725 1.00 81.06 255 ILE A CA 1
ATOM 2071 C C . ILE A 1 255 ? 12.817 3.716 24.497 1.00 81.06 255 ILE A C 1
ATOM 2073 O O . ILE A 1 255 ? 13.656 3.496 23.624 1.00 81.06 255 ILE A O 1
ATOM 2077 N N . TRP A 1 256 ? 11.559 3.284 24.375 1.00 84.56 256 TRP A N 1
ATOM 2078 C CA . TRP A 1 256 ? 11.122 2.466 23.243 1.00 84.56 256 TRP A CA 1
ATOM 2079 C C . TRP A 1 256 ? 11.158 3.212 21.900 1.00 84.56 256 TRP A C 1
ATOM 2081 O O . TRP A 1 256 ? 11.659 2.668 20.915 1.00 84.56 256 TRP A O 1
ATOM 2091 N N . TRP A 1 257 ? 10.691 4.464 21.852 1.00 79.44 257 TRP A N 1
ATOM 2092 C CA . TRP A 1 257 ? 10.757 5.276 20.628 1.00 79.44 257 TRP A CA 1
ATOM 2093 C C . TRP A 1 257 ? 12.193 5.589 20.210 1.00 79.44 257 TRP A C 1
ATOM 2095 O O . TRP A 1 257 ? 12.510 5.513 19.025 1.00 79.44 257 TRP A O 1
ATOM 2105 N N . GLU A 1 258 ? 13.064 5.875 21.177 1.00 90.62 258 GLU A N 1
ATOM 2106 C CA . GLU A 1 258 ? 14.494 6.068 20.932 1.00 90.62 258 GLU A CA 1
ATOM 2107 C C . GLU A 1 258 ? 15.131 4.790 20.359 1.00 90.62 258 GLU A C 1
ATOM 2109 O O . GLU A 1 258 ? 15.847 4.834 19.361 1.00 90.62 258 GLU A O 1
ATOM 2114 N N . THR A 1 259 ? 14.770 3.624 20.906 1.00 90.25 259 THR A N 1
ATOM 2115 C CA . THR A 1 259 ? 15.220 2.316 20.404 1.00 90.25 259 THR A CA 1
ATOM 2116 C C . THR A 1 259 ? 14.757 2.072 18.962 1.00 90.25 259 THR A C 1
ATOM 2118 O O . THR A 1 259 ? 15.544 1.635 18.123 1.00 90.25 259 THR A O 1
ATOM 2121 N N . LEU A 1 260 ? 13.496 2.385 18.638 1.00 87.75 260 LEU A N 1
ATOM 2122 C CA . LEU A 1 260 ? 12.972 2.273 17.272 1.00 87.75 260 LEU A CA 1
ATOM 2123 C C . LEU A 1 260 ? 13.661 3.236 16.299 1.00 87.75 260 LEU A C 1
ATOM 2125 O O . LEU A 1 260 ? 13.934 2.861 15.157 1.00 87.75 260 LEU A O 1
ATOM 2129 N N . TYR A 1 261 ? 13.961 4.460 16.735 1.00 94.06 261 TYR A N 1
ATOM 2130 C CA . TYR A 1 261 ? 14.667 5.442 15.918 1.00 94.06 261 TYR A CA 1
ATOM 2131 C C . TYR A 1 261 ? 16.099 4.987 15.613 1.00 94.06 261 TYR A C 1
ATOM 2133 O O . TYR A 1 261 ? 16.520 4.982 14.454 1.00 94.06 261 TYR A O 1
ATOM 2141 N N . GLN A 1 262 ? 16.813 4.492 16.626 1.00 93.62 262 GLN A N 1
ATOM 2142 C CA . GLN A 1 262 ? 18.136 3.885 16.464 1.00 93.62 262 GLN A CA 1
ATOM 2143 C C . GLN A 1 262 ? 18.086 2.662 15.538 1.00 93.62 262 GLN A C 1
ATOM 2145 O O . GLN A 1 262 ? 18.929 2.509 14.652 1.00 93.62 262 GLN A O 1
ATOM 2150 N N . GLN A 1 263 ? 17.058 1.819 15.658 1.00 93.19 263 GLN A N 1
ATOM 2151 C CA . GLN A 1 263 ? 16.866 0.683 14.759 1.00 93.19 263 GLN A CA 1
ATOM 2152 C C . GLN A 1 263 ? 16.624 1.129 13.307 1.00 93.19 263 GLN A C 1
ATOM 2154 O O . GLN A 1 263 ? 17.207 0.563 12.384 1.00 93.19 263 GLN A O 1
ATOM 2159 N N . SER A 1 264 ? 15.815 2.164 13.082 1.00 92.44 264 SER A N 1
ATOM 2160 C CA . SER A 1 264 ? 15.611 2.732 11.744 1.00 92.44 264 SER A CA 1
ATOM 2161 C C . SER A 1 264 ? 16.918 3.271 11.157 1.00 92.44 264 SER A C 1
ATOM 2163 O O . SER A 1 264 ? 17.236 2.987 10.001 1.00 92.44 264 SER A O 1
ATOM 2165 N N . LYS A 1 265 ? 17.704 3.991 11.966 1.00 94.88 265 LYS A N 1
ATOM 2166 C CA . LYS A 1 265 ? 18.995 4.555 11.560 1.00 94.88 265 LYS A CA 1
ATOM 2167 C C . LYS A 1 265 ? 19.995 3.463 11.167 1.00 94.88 265 LYS A C 1
ATOM 2169 O O . LYS A 1 265 ? 20.558 3.517 10.081 1.00 94.88 265 LYS A O 1
ATOM 2174 N N . THR A 1 266 ? 20.121 2.406 11.972 1.00 92.81 266 THR A N 1
ATOM 2175 C CA . THR A 1 266 ? 21.004 1.266 11.653 1.00 92.81 266 THR A CA 1
ATOM 2176 C C . THR A 1 266 ? 20.572 0.501 10.396 1.00 92.81 266 THR A C 1
ATOM 2178 O O . THR A 1 266 ? 21.418 0.009 9.648 1.00 92.81 266 THR A O 1
ATOM 2181 N N . ILE A 1 267 ? 19.265 0.394 10.121 1.00 91.12 267 ILE A N 1
ATOM 2182 C CA . ILE A 1 267 ? 18.759 -0.194 8.868 1.00 91.12 267 ILE A CA 1
ATOM 2183 C C . ILE A 1 267 ? 19.139 0.684 7.672 1.00 91.12 267 ILE A C 1
ATOM 2185 O O . ILE A 1 267 ? 19.516 0.153 6.625 1.00 91.12 267 ILE A O 1
ATOM 2189 N N . GLN A 1 268 ? 19.036 2.004 7.813 1.00 91.25 268 GLN A N 1
ATOM 2190 C CA . GLN A 1 268 ? 19.396 2.945 6.759 1.00 91.25 268 GLN A CA 1
ATOM 2191 C C . GLN A 1 268 ? 20.902 2.925 6.475 1.00 91.25 268 GLN A C 1
ATOM 2193 O O . GLN A 1 268 ? 21.285 2.727 5.326 1.00 91.25 268 GLN A O 1
ATOM 2198 N N . GLU A 1 269 ? 21.741 2.983 7.510 1.00 95.50 269 GLU A N 1
ATOM 2199 C CA . GLU A 1 269 ? 23.202 2.877 7.388 1.00 95.50 269 GLU A CA 1
ATOM 2200 C C . GLU A 1 269 ? 23.620 1.563 6.709 1.00 95.50 269 GLU A C 1
ATOM 2202 O O . GLU A 1 269 ? 24.483 1.553 5.836 1.00 95.50 269 GLU A O 1
ATOM 2207 N N . LYS A 1 270 ? 22.963 0.436 7.025 1.00 92.06 270 LYS A N 1
ATOM 2208 C CA . LYS A 1 270 ? 23.209 -0.840 6.326 1.00 92.06 270 LYS A CA 1
ATOM 2209 C C . LYS A 1 270 ? 22.830 -0.791 4.845 1.00 92.06 270 LYS A C 1
ATOM 2211 O O . LYS A 1 270 ? 23.523 -1.389 4.022 1.00 92.06 270 LYS A O 1
ATOM 2216 N N . LYS A 1 271 ? 21.735 -0.116 4.487 1.00 88.75 271 LYS A N 1
ATOM 2217 C CA . LYS A 1 271 ? 21.322 0.049 3.083 1.00 88.75 271 LYS A CA 1
ATOM 2218 C C . LYS A 1 271 ? 22.287 0.942 2.310 1.00 88.75 271 LYS A C 1
ATOM 2220 O O . LYS A 1 271 ? 22.607 0.630 1.170 1.00 88.75 271 LYS A O 1
ATOM 2225 N N . GLU A 1 272 ? 22.750 2.023 2.923 1.00 93.56 272 GLU A N 1
ATOM 2226 C CA . GLU A 1 272 ? 23.733 2.926 2.320 1.00 93.56 272 GLU A CA 1
ATOM 2227 C C . GLU A 1 272 ? 25.078 2.217 2.153 1.00 93.56 272 GLU A C 1
ATOM 2229 O O . GLU A 1 272 ? 25.596 2.176 1.043 1.00 93.56 272 GLU A O 1
ATOM 2234 N N . LYS A 1 273 ? 25.553 1.505 3.181 1.00 96.31 273 LYS A N 1
ATOM 2235 C CA . LYS A 1 273 ? 26.784 0.709 3.105 1.00 96.31 273 LYS A CA 1
ATOM 2236 C C . LYS A 1 273 ? 26.728 -0.379 2.029 1.00 96.31 273 LYS A C 1
ATOM 2238 O O . LYS A 1 273 ? 27.647 -0.503 1.236 1.00 96.31 273 LYS A O 1
ATOM 2243 N N . THR A 1 274 ? 25.634 -1.140 1.951 1.00 89.12 274 THR A N 1
ATOM 2244 C CA . THR A 1 274 ? 25.477 -2.165 0.897 1.00 89.12 274 THR A CA 1
ATOM 2245 C C . THR A 1 274 ? 25.398 -1.561 -0.502 1.00 89.12 274 THR A C 1
ATOM 2247 O O . THR A 1 274 ? 25.871 -2.175 -1.456 1.00 89.12 274 THR A O 1
ATOM 2250 N N . LYS A 1 275 ? 24.827 -0.360 -0.640 1.00 91.31 275 LYS A N 1
ATOM 2251 C CA . LYS A 1 275 ? 24.816 0.379 -1.903 1.00 91.31 275 LYS A CA 1
ATOM 2252 C C . LYS A 1 275 ? 26.216 0.875 -2.275 1.00 91.31 275 LYS A C 1
ATOM 2254 O O . LYS A 1 275 ? 26.617 0.694 -3.416 1.00 91.31 275 LYS A O 1
ATOM 2259 N N . GLU A 1 276 ? 26.960 1.437 -1.326 1.00 93.69 276 GLU A N 1
ATOM 2260 C CA . GLU A 1 276 ? 28.348 1.859 -1.531 1.00 93.69 276 GLU A CA 1
ATOM 2261 C C . GLU A 1 276 ? 29.257 0.682 -1.883 1.00 93.69 276 GLU A C 1
ATOM 2263 O O . GLU A 1 276 ? 30.024 0.783 -2.833 1.00 93.69 276 GLU A O 1
ATOM 2268 N N . ASP A 1 277 ? 29.145 -0.445 -1.176 1.00 85.12 277 ASP A N 1
ATOM 2269 C CA . ASP A 1 277 ? 29.885 -1.669 -1.496 1.00 85.12 277 ASP A CA 1
ATOM 2270 C C . ASP A 1 277 ? 29.545 -2.135 -2.921 1.00 85.12 277 ASP A C 1
ATOM 2272 O O . ASP A 1 277 ? 30.437 -2.444 -3.706 1.00 85.12 277 ASP A O 1
ATOM 2276 N N . PHE A 1 278 ? 28.265 -2.109 -3.306 1.00 86.50 278 PHE A N 1
ATOM 2277 C CA . PHE A 1 278 ? 27.836 -2.454 -4.663 1.00 86.50 278 PHE A CA 1
ATOM 2278 C C . PHE A 1 278 ? 28.394 -1.501 -5.731 1.00 86.50 278 PHE A C 1
ATOM 2280 O O . PHE A 1 278 ? 28.783 -1.948 -6.811 1.00 86.50 278 PHE A O 1
ATOM 2287 N N . ASP A 1 279 ? 28.454 -0.201 -5.443 1.00 83.69 279 ASP A N 1
ATOM 2288 C CA . ASP A 1 279 ? 29.020 0.793 -6.355 1.00 83.69 279 ASP A CA 1
ATOM 2289 C C . ASP A 1 279 ? 30.555 0.688 -6.425 1.00 83.69 279 ASP A C 1
ATOM 2291 O O . ASP A 1 279 ? 31.112 0.811 -7.513 1.00 83.69 279 ASP A O 1
ATOM 2295 N N . ARG A 1 280 ? 31.240 0.339 -5.326 1.00 82.50 280 ARG A N 1
ATOM 2296 C CA . ARG A 1 280 ? 32.679 0.008 -5.323 1.00 82.50 280 ARG A CA 1
ATOM 2297 C C . ARG A 1 280 ? 32.969 -1.227 -6.177 1.00 82.50 280 ARG A C 1
ATOM 2299 O O . ARG A 1 280 ? 33.835 -1.175 -7.043 1.00 82.50 280 ARG A O 1
ATOM 2306 N N . LEU A 1 281 ? 32.187 -2.296 -6.010 1.00 78.44 281 LEU A N 1
ATOM 2307 C CA . LEU A 1 281 ? 32.316 -3.530 -6.797 1.00 78.44 281 LEU A CA 1
ATOM 2308 C C . LEU A 1 281 ? 32.014 -3.339 -8.294 1.00 78.44 281 LEU A C 1
ATOM 2310 O O . LEU A 1 281 ? 32.512 -4.102 -9.118 1.00 78.44 281 LEU A O 1
ATOM 2314 N N . LYS A 1 282 ? 31.208 -2.340 -8.675 1.00 76.31 282 LYS A N 1
ATOM 2315 C CA . LYS A 1 282 ? 30.976 -1.995 -10.090 1.00 76.31 282 LYS A CA 1
ATOM 2316 C C . LYS A 1 282 ? 32.167 -1.316 -10.758 1.00 76.31 282 LYS A C 1
ATOM 2318 O O . LYS A 1 282 ? 32.242 -1.341 -11.985 1.00 76.31 282 LYS A O 1
ATOM 2323 N N . VAL A 1 283 ? 33.022 -0.656 -9.979 1.00 72.38 283 VAL A N 1
ATOM 2324 C CA . VAL A 1 283 ? 34.139 0.142 -10.496 1.00 72.38 283 VAL A CA 1
ATOM 2325 C C . VAL A 1 283 ? 35.415 -0.684 -10.617 1.00 72.38 283 VAL A C 1
ATOM 2327 O O . VAL A 1 283 ? 36.300 -0.254 -11.345 1.00 72.38 283 VAL A O 1
ATOM 2330 N N . ASP A 1 284 ? 35.505 -1.871 -10.002 1.00 71.75 284 ASP A N 1
ATOM 2331 C CA . ASP A 1 284 ? 36.689 -2.727 -10.125 1.00 71.75 284 ASP A CA 1
ATOM 2332 C C . ASP A 1 284 ? 36.926 -3.135 -11.595 1.00 71.75 284 ASP A C 1
ATOM 2334 O O . ASP A 1 284 ? 36.198 -3.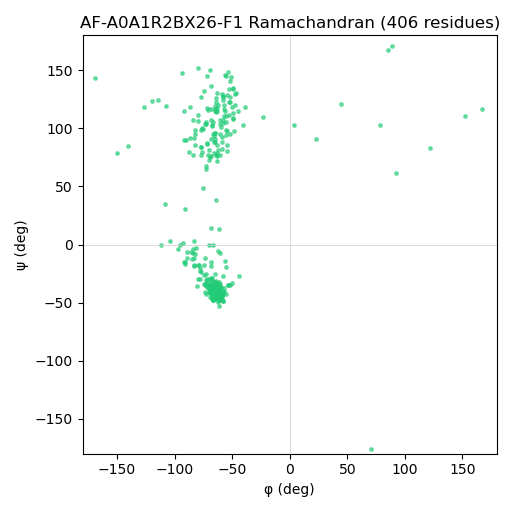983 -12.131 1.00 71.75 284 ASP A O 1
ATOM 2338 N N . PRO A 1 285 ? 37.953 -2.573 -12.269 1.00 72.19 285 PRO A N 1
ATOM 2339 C CA . PRO A 1 285 ? 38.237 -2.878 -13.670 1.00 72.19 285 PRO A CA 1
ATOM 2340 C C . PRO A 1 285 ? 38.738 -4.321 -13.846 1.00 72.19 285 PRO A C 1
ATOM 2342 O O . PRO A 1 285 ? 38.727 -4.850 -14.957 1.00 72.19 285 PRO A O 1
ATOM 2345 N N . GLU A 1 286 ? 39.132 -4.970 -12.745 1.00 72.94 286 GLU A N 1
ATOM 2346 C CA . GLU A 1 286 ? 39.624 -6.347 -12.696 1.00 72.94 286 GLU A CA 1
ATOM 2347 C C . GLU A 1 286 ? 38.543 -7.381 -12.345 1.00 72.94 286 GLU A C 1
ATOM 2349 O O . GLU A 1 286 ? 38.821 -8.584 -12.345 1.00 72.94 286 GLU A O 1
ATOM 2354 N N . CYS A 1 287 ? 37.289 -6.963 -12.113 1.00 67.44 287 CYS A N 1
ATOM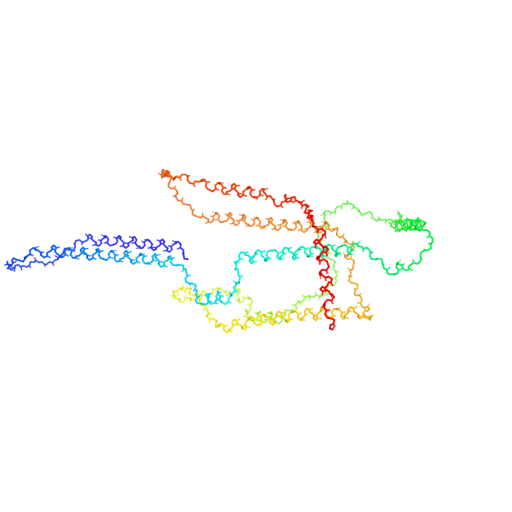 2355 C CA . CYS A 1 287 ? 36.166 -7.884 -11.928 1.00 67.44 287 CYS A CA 1
ATOM 2356 C C . CYS A 1 287 ? 35.799 -8.558 -13.269 1.00 67.44 287 CYS A C 1
ATOM 2358 O O . CYS A 1 287 ? 34.849 -8.209 -13.974 1.00 67.44 287 CYS A O 1
ATOM 2360 N N . THR A 1 288 ? 36.614 -9.541 -13.650 1.00 65.81 288 THR A N 1
ATOM 2361 C CA . THR A 1 288 ? 36.487 -10.376 -14.855 1.00 65.81 288 THR A CA 1
ATOM 2362 C C . THR A 1 288 ? 35.441 -11.476 -14.689 1.00 65.81 288 THR A C 1
ATOM 2364 O O . THR A 1 288 ? 34.922 -12.002 -15.679 1.00 65.81 288 THR A O 1
ATOM 2367 N N . PHE A 1 289 ? 35.061 -11.786 -13.447 1.00 59.34 289 PHE A N 1
ATOM 2368 C CA . PHE A 1 289 ? 33.968 -12.694 -13.142 1.00 59.34 289 PHE A CA 1
ATOM 2369 C C . PHE A 1 289 ? 32.629 -11.982 -13.343 1.00 59.34 289 PHE A C 1
ATOM 2371 O O . PHE A 1 289 ? 32.005 -11.467 -12.421 1.00 59.34 289 PHE A O 1
ATOM 2378 N N . LYS A 1 290 ? 32.175 -11.966 -14.595 1.00 66.62 290 LYS A N 1
ATOM 2379 C CA . LYS A 1 290 ? 30.786 -11.687 -14.949 1.00 66.62 290 LYS A CA 1
ATOM 2380 C C . LYS A 1 290 ? 30.067 -13.029 -14.874 1.00 66.62 290 LYS A C 1
ATOM 2382 O O . LYS A 1 290 ? 30.113 -13.754 -15.874 1.00 66.62 290 LYS A O 1
ATOM 2387 N N . PRO A 1 291 ? 29.475 -13.427 -13.726 1.00 65.75 291 PRO A N 1
ATOM 2388 C CA . PRO A 1 291 ? 28.713 -14.661 -13.687 1.00 65.75 291 PRO A CA 1
ATOM 2389 C C . PRO A 1 291 ? 27.721 -14.576 -14.835 1.00 65.75 291 PRO A C 1
ATOM 2391 O O . PRO A 1 291 ? 26.966 -13.605 -14.945 1.00 65.75 291 PRO A O 1
ATOM 2394 N N . LYS A 1 292 ? 27.775 -15.559 -15.735 1.00 55.31 292 LYS A N 1
ATOM 2395 C CA . LYS A 1 292 ? 26.743 -15.749 -16.744 1.00 55.31 292 LYS A CA 1
ATOM 2396 C C . LYS A 1 292 ? 25.489 -16.135 -15.966 1.00 55.31 292 LYS A C 1
ATOM 2398 O O . LYS A 1 292 ? 25.176 -17.314 -15.850 1.00 55.31 292 LYS A O 1
ATOM 2403 N N . LEU A 1 293 ? 24.819 -15.147 -15.363 1.00 57.09 293 LEU A N 1
ATOM 2404 C CA . LEU A 1 293 ? 23.437 -15.259 -14.926 1.00 57.09 293 LEU A CA 1
ATOM 2405 C C . LEU A 1 293 ? 22.742 -15.808 -16.154 1.00 57.09 293 LEU A C 1
ATOM 2407 O O . LEU A 1 293 ? 22.737 -15.129 -17.178 1.00 57.09 293 LEU A O 1
ATOM 2411 N N . SER A 1 294 ? 22.332 -17.072 -16.099 1.00 43.94 294 SER A N 1
ATOM 2412 C CA . SER A 1 294 ? 21.867 -17.821 -17.253 1.00 43.94 294 SER A CA 1
ATOM 2413 C C . SER A 1 294 ? 20.722 -17.050 -17.903 1.00 43.94 294 SER A C 1
ATOM 2415 O O . SER A 1 294 ? 19.557 -17.184 -17.531 1.00 43.94 294 SER A O 1
ATOM 2417 N N . SER A 1 295 ? 21.058 -16.238 -18.899 1.00 46.97 295 SER A N 1
ATOM 2418 C CA . SER A 1 295 ? 20.128 -15.537 -19.773 1.00 46.97 295 SER A CA 1
ATOM 2419 C C . SER A 1 295 ? 19.353 -16.524 -20.647 1.00 46.97 295 SER A C 1
ATOM 2421 O O . SER A 1 295 ? 18.459 -16.108 -21.371 1.00 46.97 295 SER A O 1
ATOM 2423 N N . ALA A 1 296 ? 19.622 -17.827 -20.510 1.00 50.16 296 ALA A N 1
ATOM 2424 C CA . ALA A 1 296 ? 18.871 -18.931 -21.093 1.00 50.16 296 ALA A CA 1
ATOM 2425 C C . ALA A 1 296 ? 17.369 -18.919 -20.739 1.00 50.16 296 ALA A C 1
ATOM 2427 O O . ALA A 1 296 ? 16.578 -19.497 -21.474 1.00 50.16 296 ALA A O 1
ATOM 2428 N N . ASN A 1 297 ? 16.943 -18.217 -19.678 1.00 51.44 297 ASN A N 1
ATOM 2429 C CA . ASN A 1 297 ? 15.513 -18.011 -19.400 1.00 51.44 297 ASN A CA 1
ATOM 2430 C C . ASN A 1 297 ? 14.950 -16.665 -19.900 1.00 51.44 297 ASN A C 1
ATOM 2432 O O . ASN A 1 297 ? 13.745 -16.458 -19.815 1.00 51.44 297 ASN A O 1
ATOM 2436 N N . ASN A 1 298 ? 15.774 -15.771 -20.462 1.00 49.34 298 ASN A N 1
ATOM 2437 C CA . ASN A 1 298 ? 15.325 -14.500 -21.052 1.00 49.34 298 ASN A CA 1
ATOM 2438 C C . ASN A 1 298 ? 14.950 -14.609 -22.542 1.00 49.34 298 ASN A C 1
ATOM 2440 O O . ASN A 1 298 ? 14.429 -13.645 -23.103 1.00 49.34 298 ASN A O 1
ATOM 2444 N N . GLU A 1 299 ? 15.177 -15.753 -23.195 1.00 53.88 299 GLU A N 1
ATOM 2445 C CA . GLU A 1 299 ? 14.743 -15.963 -24.588 1.00 53.88 299 GLU A CA 1
ATOM 2446 C C . GLU A 1 299 ? 13.250 -16.269 -24.705 1.00 53.88 299 GLU A C 1
ATOM 2448 O O . GLU A 1 299 ? 12.629 -15.979 -25.726 1.00 53.88 299 GLU A O 1
ATOM 2453 N N . LYS A 1 300 ? 12.618 -16.713 -23.615 1.00 57.41 300 LYS A N 1
ATOM 2454 C CA . LYS A 1 300 ? 11.175 -16.560 -23.465 1.00 57.41 300 LYS A CA 1
ATOM 2455 C C . LYS A 1 300 ? 10.922 -15.169 -22.909 1.00 57.41 300 LYS A 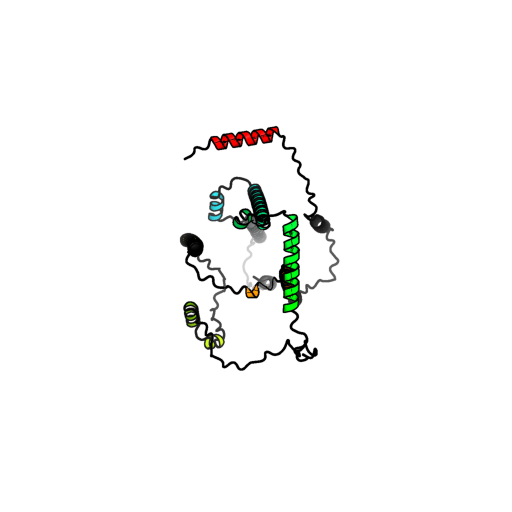C 1
ATOM 2457 O O . LYS A 1 300 ? 10.617 -15.007 -21.730 1.00 57.41 300 LYS A O 1
ATOM 2462 N N . LYS A 1 301 ? 11.023 -14.152 -23.770 1.00 58.22 301 LYS A N 1
ATOM 2463 C CA . LYS A 1 301 ? 10.217 -12.942 -23.590 1.00 58.22 301 LYS A CA 1
ATOM 2464 C C . LYS A 1 301 ? 8.763 -13.409 -23.622 1.00 58.22 301 LYS A C 1
ATOM 2466 O O . LYS A 1 301 ? 8.137 -13.393 -24.677 1.00 58.22 301 LYS A O 1
ATOM 2471 N N . GLU A 1 302 ? 8.256 -13.912 -22.492 1.00 59.69 302 GLU A N 1
ATOM 2472 C CA . GLU A 1 302 ? 6.820 -14.012 -22.280 1.00 59.69 302 GLU A CA 1
ATOM 2473 C C . GLU A 1 302 ? 6.289 -12.642 -22.674 1.00 59.69 302 GLU A C 1
ATOM 2475 O O . GLU A 1 302 ? 6.774 -11.617 -22.178 1.00 59.69 302 GLU A O 1
ATOM 2480 N N . ASN A 1 303 ? 5.412 -12.636 -23.678 1.00 75.50 303 ASN A N 1
ATOM 2481 C CA . ASN A 1 303 ? 4.838 -11.414 -24.205 1.00 75.50 303 ASN A CA 1
ATOM 2482 C C . ASN A 1 303 ? 4.370 -10.608 -22.990 1.00 75.50 303 ASN A C 1
ATOM 2484 O O . ASN A 1 303 ? 3.730 -11.180 -22.107 1.00 75.50 303 ASN A O 1
ATOM 2488 N N . SER A 1 304 ? 4.742 -9.331 -22.882 1.00 79.31 304 SER A N 1
ATOM 2489 C CA . SER A 1 304 ? 4.394 -8.522 -21.700 1.00 79.31 304 SER A CA 1
ATOM 2490 C C . SER A 1 304 ? 2.895 -8.638 -21.382 1.00 79.31 304 SER A C 1
ATOM 2492 O O . SER A 1 304 ? 2.496 -8.704 -20.220 1.00 79.31 304 SER A O 1
ATOM 2494 N N . ASP A 1 305 ? 2.089 -8.786 -22.431 1.00 80.62 305 ASP A N 1
ATOM 2495 C CA . ASP A 1 305 ? 0.653 -9.030 -22.384 1.00 80.62 305 ASP A CA 1
ATOM 2496 C C . ASP A 1 305 ? 0.263 -10.358 -21.719 1.00 80.62 305 ASP A C 1
ATOM 2498 O O . ASP A 1 305 ? -0.716 -10.398 -20.982 1.00 80.62 305 ASP A O 1
ATOM 2502 N N . ASP A 1 306 ? 1.018 -11.439 -21.923 1.00 86.38 306 ASP A N 1
ATOM 2503 C CA . ASP A 1 306 ? 0.763 -12.749 -21.306 1.00 86.38 306 ASP A CA 1
ATOM 2504 C C . ASP A 1 306 ? 1.013 -12.710 -19.793 1.00 86.38 306 ASP A C 1
ATOM 2506 O O . ASP A 1 306 ? 0.218 -13.208 -18.993 1.00 86.38 306 ASP A O 1
ATOM 2510 N N . ARG A 1 307 ? 2.067 -12.001 -19.370 1.00 85.50 307 ARG A N 1
ATOM 2511 C CA . ARG A 1 307 ? 2.337 -11.762 -17.948 1.00 85.50 307 ARG A CA 1
ATOM 2512 C C . ARG A 1 307 ? 1.236 -10.925 -17.295 1.00 85.50 307 ARG A C 1
ATOM 2514 O O . ARG A 1 307 ? 0.820 -11.235 -16.177 1.00 85.50 307 ARG A O 1
ATOM 2521 N N . VAL A 1 308 ? 0.772 -9.868 -17.965 1.00 90.31 308 VAL A N 1
ATOM 2522 C CA . VAL A 1 308 ? -0.324 -9.022 -17.463 1.00 90.31 308 VAL A CA 1
ATOM 2523 C C . VAL A 1 308 ? -1.624 -9.823 -17.371 1.00 90.31 308 VAL A C 1
ATOM 2525 O O . VAL A 1 308 ? -2.278 -9.773 -16.331 1.00 90.31 308 VAL A O 1
ATOM 2528 N N . LYS A 1 309 ? -1.957 -10.624 -18.391 1.00 93.25 309 LYS A N 1
ATOM 2529 C CA . LYS A 1 309 ? -3.126 -11.519 -18.378 1.00 93.25 309 LYS A CA 1
ATOM 2530 C C . LYS A 1 309 ? -3.073 -12.508 -17.218 1.00 93.25 309 LYS A C 1
ATOM 2532 O O . LYS A 1 309 ? -4.021 -12.577 -16.442 1.00 93.25 309 LYS A O 1
ATOM 2537 N N . ARG A 1 310 ? -1.937 -13.180 -17.012 1.00 94.19 310 ARG A N 1
ATOM 2538 C CA . ARG A 1 310 ? -1.738 -14.114 -15.891 1.00 94.19 310 ARG A CA 1
ATOM 2539 C C . ARG A 1 310 ? -1.949 -13.444 -14.529 1.00 94.19 310 ARG A C 1
ATOM 2541 O O . ARG A 1 310 ? -2.563 -14.024 -13.636 1.00 94.19 310 ARG A O 1
ATOM 2548 N N . LEU A 1 311 ? -1.459 -12.214 -14.359 1.00 92.25 311 LEU A N 1
ATOM 2549 C CA . LEU A 1 311 ? -1.662 -11.438 -13.130 1.00 92.25 311 LEU A CA 1
ATOM 2550 C C . LEU A 1 311 ? -3.133 -11.048 -12.926 1.00 92.25 311 LEU A C 1
ATOM 2552 O O . LEU A 1 311 ? -3.631 -11.137 -11.803 1.00 92.25 311 LEU A O 1
ATOM 2556 N N . GLN A 1 312 ? -3.834 -10.658 -13.992 1.00 95.25 312 GLN A N 1
ATOM 2557 C CA . GLN A 1 312 ? -5.264 -10.344 -13.943 1.00 95.25 312 GLN A CA 1
ATOM 2558 C C . GLN A 1 312 ? -6.108 -11.579 -13.607 1.00 95.25 312 GLN A C 1
ATOM 2560 O O . GLN A 1 312 ? -6.994 -11.506 -12.756 1.00 95.25 312 GLN A O 1
ATOM 2565 N N . GLU A 1 313 ? -5.812 -12.726 -14.216 1.00 96.50 313 GLU A N 1
ATOM 2566 C CA . GLU A 1 313 ? -6.476 -14.000 -13.925 1.00 96.50 313 GLU A CA 1
ATOM 2567 C C . GLU A 1 313 ? -6.256 -14.437 -12.475 1.00 96.50 313 GLU A C 1
ATOM 2569 O O . GLU A 1 313 ? -7.202 -14.837 -11.790 1.00 96.50 313 GLU A O 1
ATOM 2574 N N . TRP A 1 314 ? -5.027 -14.302 -11.969 1.00 96.56 314 TRP A N 1
ATOM 2575 C CA . TRP A 1 314 ? -4.717 -14.577 -10.568 1.00 96.56 314 TRP A CA 1
ATOM 2576 C C . TRP A 1 314 ? -5.501 -13.663 -9.619 1.00 96.56 314 TRP A C 1
ATOM 2578 O O . TRP A 1 314 ? -6.077 -14.138 -8.636 1.00 96.56 314 TRP A O 1
ATOM 2588 N N . GLN A 1 315 ? -5.570 -12.364 -9.924 1.00 94.62 315 GLN A N 1
ATOM 2589 C CA . GLN A 1 315 ? -6.330 -11.405 -9.125 1.00 94.62 315 GLN A CA 1
ATOM 2590 C C . GLN A 1 315 ? -7.826 -11.741 -9.122 1.00 94.62 315 GLN A C 1
ATOM 2592 O O . GLN A 1 315 ? -8.428 -11.795 -8.050 1.00 94.62 315 GLN A O 1
ATOM 2597 N N . LYS A 1 316 ? -8.403 -12.046 -10.289 1.00 97.06 316 LYS A N 1
ATOM 2598 C CA . LYS A 1 316 ? -9.808 -12.447 -10.419 1.00 97.06 316 LYS A CA 1
ATOM 2599 C C . LYS A 1 316 ? -10.111 -13.710 -9.610 1.00 97.06 316 LYS A C 1
ATOM 2601 O O . LYS A 1 316 ? -11.041 -13.723 -8.815 1.00 97.06 316 LYS A O 1
ATOM 2606 N N . THR A 1 317 ? -9.261 -14.731 -9.723 1.00 95.12 317 THR A N 1
ATOM 2607 C CA . THR A 1 317 ? -9.400 -15.990 -8.969 1.00 95.12 317 THR A CA 1
ATOM 2608 C C . THR A 1 317 ? -9.352 -15.753 -7.457 1.00 95.12 317 THR A C 1
ATOM 2610 O O . THR A 1 317 ? -10.113 -16.347 -6.691 1.00 95.12 317 THR A O 1
ATOM 2613 N N . ARG A 1 318 ? -8.466 -14.859 -7.003 1.00 97.06 318 ARG A N 1
ATOM 2614 C CA . ARG A 1 318 ? -8.365 -14.472 -5.592 1.00 97.06 318 ARG A CA 1
ATOM 2615 C C . ARG A 1 318 ? -9.622 -13.743 -5.111 1.00 97.06 318 ARG A C 1
ATOM 2617 O O . ARG A 1 318 ? -10.093 -14.026 -4.011 1.00 97.06 318 ARG A O 1
ATOM 2624 N N . GLU A 1 319 ? -10.143 -12.812 -5.905 1.00 94.25 319 GLU A N 1
ATOM 2625 C CA . GLU A 1 319 ? -11.365 -12.061 -5.596 1.00 94.25 319 GLU A CA 1
ATOM 2626 C C . GLU A 1 319 ? -12.599 -12.971 -5.555 1.00 94.25 319 GLU A C 1
ATOM 2628 O O . GLU A 1 319 ? -13.382 -12.881 -4.607 1.00 94.25 319 GLU A O 1
ATOM 2633 N N . ASP A 1 320 ? -12.725 -13.902 -6.502 1.00 96.19 320 ASP A N 1
ATOM 2634 C CA . ASP A 1 320 ? -13.806 -14.891 -6.536 1.00 96.19 320 ASP A CA 1
ATOM 2635 C C . ASP A 1 320 ? -13.765 -15.809 -5.307 1.00 96.19 320 ASP A C 1
ATOM 2637 O O . ASP A 1 320 ? -14.793 -16.027 -4.662 1.00 96.19 320 ASP A O 1
ATOM 2641 N N . ARG A 1 321 ? -12.572 -16.268 -4.902 1.00 97.06 321 ARG A N 1
ATOM 2642 C CA . ARG A 1 321 ? -12.393 -17.062 -3.675 1.00 97.06 321 ARG A CA 1
ATOM 2643 C C . ARG A 1 321 ? -12.822 -16.292 -2.421 1.00 97.06 321 ARG A C 1
ATOM 2645 O O . ARG A 1 321 ? -13.549 -16.829 -1.592 1.00 97.06 321 ARG A O 1
ATOM 2652 N N . LEU A 1 322 ? -12.413 -15.028 -2.296 1.00 94.56 322 LEU A N 1
ATOM 2653 C CA . LEU A 1 322 ? -12.819 -14.146 -1.192 1.00 94.56 322 LEU A CA 1
ATOM 2654 C C . LEU A 1 322 ? -14.331 -13.884 -1.184 1.00 94.56 322 LEU A C 1
ATOM 2656 O O . LEU A 1 322 ? -14.937 -13.774 -0.119 1.00 94.56 322 LEU A O 1
ATOM 2660 N N . LYS A 1 323 ? -14.948 -13.758 -2.361 1.00 97.25 323 LYS A N 1
ATOM 2661 C CA . LYS A 1 323 ? -16.393 -13.560 -2.497 1.00 97.25 323 LYS A CA 1
ATOM 2662 C C . LYS A 1 323 ? -17.166 -14.799 -2.045 1.00 97.25 323 LYS A C 1
ATOM 2664 O O . LYS A 1 323 ? -18.092 -14.653 -1.254 1.00 97.25 323 LYS A O 1
ATOM 2669 N N . GLN A 1 324 ? -16.749 -15.988 -2.482 1.00 96.75 324 GLN A N 1
ATOM 2670 C CA . GLN A 1 324 ? -17.344 -17.256 -2.048 1.00 96.75 324 GLN A CA 1
ATOM 2671 C C . GLN A 1 324 ? -17.229 -17.446 -0.534 1.00 96.75 324 GLN A C 1
ATOM 2673 O O . GLN A 1 324 ? -18.205 -17.811 0.110 1.00 96.75 324 GLN A O 1
ATOM 2678 N N . GLU A 1 325 ? -16.071 -17.138 0.053 1.00 95.88 325 GLU A N 1
ATOM 2679 C CA . GLU A 1 325 ? -15.871 -17.231 1.503 1.00 95.88 325 GLU A CA 1
ATOM 2680 C C . GLU A 1 325 ? -16.797 -16.275 2.275 1.00 95.88 325 GLU A C 1
ATOM 2682 O O . GLU A 1 325 ? -17.399 -16.665 3.274 1.00 95.88 325 GLU A O 1
ATOM 2687 N N . ARG A 1 326 ? -16.991 -15.040 1.789 1.00 96.25 326 ARG A N 1
ATOM 2688 C CA . ARG A 1 326 ? -17.949 -14.090 2.387 1.00 96.25 326 ARG A CA 1
ATOM 2689 C C . ARG A 1 326 ? -19.392 -14.574 2.287 1.00 96.25 326 ARG A C 1
ATOM 2691 O O . ARG A 1 326 ? -20.145 -14.400 3.239 1.00 96.25 326 ARG A O 1
ATOM 2698 N N . GLU A 1 327 ? -19.774 -15.150 1.153 1.00 96.44 327 GLU A N 1
ATOM 2699 C CA . GLU A 1 327 ? -21.122 -15.678 0.932 1.00 96.44 327 GLU A CA 1
ATOM 2700 C C . GLU A 1 327 ? -21.392 -16.897 1.820 1.00 96.44 327 GLU A C 1
ATOM 2702 O O . GLU A 1 327 ? -22.402 -16.934 2.518 1.00 96.44 327 GLU A O 1
ATOM 2707 N N . GLN A 1 328 ? -20.438 -17.829 1.905 1.00 94.94 328 GLN A N 1
ATOM 2708 C CA . GLN A 1 328 ? -20.500 -18.957 2.836 1.00 94.94 328 GLN A CA 1
ATOM 2709 C C . GLN A 1 328 ? -20.604 -18.488 4.289 1.00 94.94 328 GLN A C 1
ATOM 2711 O O . GLN A 1 328 ? -21.435 -18.996 5.037 1.00 94.94 328 GLN A O 1
ATOM 2716 N N . ASN A 1 329 ? -19.814 -17.489 4.689 1.00 93.88 329 ASN A N 1
ATOM 2717 C CA . ASN A 1 329 ? -19.852 -16.966 6.051 1.00 93.88 329 ASN A CA 1
ATOM 2718 C C . ASN A 1 329 ? -21.167 -16.222 6.356 1.00 93.88 329 ASN A C 1
ATOM 2720 O O . ASN A 1 329 ? -21.691 -16.322 7.461 1.00 93.88 329 ASN A O 1
ATOM 2724 N N . SER A 1 330 ? -21.732 -15.512 5.374 1.00 91.94 330 SER A N 1
ATOM 2725 C CA . SER A 1 330 ? -23.047 -14.871 5.498 1.00 91.94 330 SER A CA 1
ATOM 2726 C C . SER A 1 330 ? -24.167 -15.903 5.634 1.00 91.94 330 SER A C 1
ATOM 2728 O O . SER A 1 330 ? -25.043 -15.742 6.479 1.00 91.94 330 SER A O 1
ATOM 2730 N N . ASN A 1 331 ? -24.130 -16.969 4.833 1.00 91.69 331 ASN A N 1
ATOM 2731 C CA . ASN A 1 331 ? -25.121 -18.043 4.891 1.00 91.69 331 ASN A CA 1
ATOM 2732 C C . ASN A 1 331 ? -25.030 -18.801 6.217 1.00 91.69 331 ASN A C 1
ATOM 2734 O O . ASN A 1 331 ? -26.045 -19.002 6.876 1.00 91.69 331 ASN A O 1
ATOM 2738 N N . ARG A 1 332 ? -23.811 -19.103 6.675 1.00 89.25 332 ARG A N 1
ATOM 2739 C CA . ARG A 1 332 ? -23.579 -19.691 7.996 1.00 89.25 332 ARG A CA 1
ATOM 2740 C C . ARG A 1 332 ? -24.104 -18.796 9.122 1.00 89.25 332 ARG A C 1
ATOM 2742 O O . ARG A 1 332 ? -24.754 -19.284 10.038 1.00 89.25 332 ARG A O 1
ATOM 2749 N N . GLY A 1 333 ? -23.886 -17.483 9.032 1.00 80.38 333 GLY A N 1
ATOM 2750 C CA . GLY A 1 333 ? -24.426 -16.521 9.995 1.00 80.38 333 GLY A CA 1
ATOM 2751 C C . GLY A 1 333 ? -25.958 -16.454 10.011 1.00 80.38 333 GLY A C 1
ATOM 2752 O O . GLY A 1 333 ? -26.537 -16.208 11.067 1.00 80.38 333 GLY A O 1
ATOM 2753 N N . LEU A 1 334 ? -26.623 -16.690 8.873 1.00 85.69 334 LEU A N 1
ATOM 2754 C CA . LEU A 1 334 ? -28.085 -16.780 8.782 1.00 85.69 334 LEU A CA 1
ATOM 2755 C C . LEU A 1 334 ? -28.620 -18.087 9.379 1.00 85.69 334 LEU A C 1
ATOM 2757 O O . LEU A 1 334 ? -29.618 -18.049 10.093 1.00 85.69 334 LEU A O 1
ATOM 2761 N N . GLU A 1 335 ? -27.949 -19.215 9.137 1.00 85.56 335 GLU A N 1
ATOM 2762 C CA . GLU A 1 335 ? -28.298 -20.517 9.728 1.00 85.56 335 GLU A CA 1
ATOM 2763 C C . GLU A 1 335 ? -28.108 -20.529 11.252 1.00 85.56 335 GLU A C 1
ATOM 2765 O O . GLU A 1 335 ? -28.951 -21.042 11.987 1.00 85.56 335 GLU A O 1
ATOM 2770 N N . GLU A 1 336 ? -27.036 -19.905 11.747 1.00 81.00 336 GLU A N 1
ATOM 2771 C CA . GLU A 1 336 ? -26.780 -19.743 13.184 1.00 81.00 336 GLU A CA 1
ATOM 2772 C C . GLU A 1 336 ? -27.699 -18.681 13.831 1.00 81.00 336 GLU A C 1
ATOM 2774 O O . GLU A 1 336 ? -27.807 -18.601 15.061 1.00 81.00 336 GLU A O 1
ATOM 2779 N N . CYS A 1 337 ? -28.425 -17.887 13.031 1.00 74.56 337 CYS A N 1
ATOM 2780 C CA . CYS A 1 337 ? -29.389 -16.904 13.516 1.00 74.56 337 CYS A CA 1
ATOM 2781 C C . CYS A 1 337 ? -30.693 -17.586 13.967 1.00 74.56 337 CYS A C 1
ATOM 2783 O O . CYS A 1 337 ? -31.736 -17.530 13.323 1.00 74.56 337 CYS A O 1
ATOM 2785 N N . THR A 1 338 ? -30.657 -18.188 15.154 1.00 75.19 338 THR A N 1
ATOM 2786 C CA . THR A 1 338 ? -31.828 -18.771 15.840 1.00 75.19 338 THR A CA 1
ATOM 2787 C C . THR A 1 338 ? -32.826 -17.728 16.359 1.00 75.19 338 THR A C 1
ATOM 2789 O O . THR A 1 338 ? -33.865 -18.071 16.929 1.00 75.19 338 THR A O 1
ATOM 2792 N N . PHE A 1 339 ? -32.549 -16.435 16.165 1.00 71.69 339 PHE A N 1
ATOM 2793 C CA . PHE A 1 339 ? -33.459 -15.360 16.531 1.00 71.69 339 PHE A CA 1
ATOM 2794 C C . PHE A 1 339 ? -34.584 -15.250 15.495 1.00 71.69 339 PHE A C 1
ATOM 2796 O O . PHE A 1 339 ? -34.542 -14.431 14.582 1.00 71.69 339 PHE A O 1
ATOM 2803 N N . ALA A 1 340 ? -35.612 -16.078 15.666 1.00 74.81 340 ALA A N 1
ATOM 2804 C CA . ALA A 1 340 ? -36.904 -15.923 15.015 1.00 74.81 340 ALA A CA 1
ATOM 2805 C C . ALA A 1 340 ? -37.814 -15.102 15.946 1.00 74.81 340 ALA A C 1
ATOM 2807 O O . ALA A 1 340 ? -38.475 -15.680 16.817 1.00 74.81 340 ALA A O 1
ATOM 2808 N N . PRO A 1 341 ? -37.837 -13.756 15.850 1.00 77.19 341 PRO A N 1
ATOM 2809 C CA . PRO A 1 341 ? -38.744 -12.970 16.668 1.00 77.19 341 PRO A CA 1
ATOM 2810 C C . PRO A 1 341 ? -40.173 -13.429 16.371 1.00 77.19 341 PRO A C 1
ATOM 2812 O O . PRO A 1 341 ? -40.608 -13.439 15.219 1.00 77.19 341 PRO A O 1
ATOM 2815 N N . LYS A 1 342 ? -40.909 -13.823 17.416 1.00 78.00 342 LYS A N 1
ATOM 2816 C CA . LYS A 1 342 ? -42.349 -14.074 17.319 1.00 78.00 342 LYS A CA 1
ATOM 2817 C C . LYS A 1 342 ? -43.030 -12.748 16.990 1.00 78.00 342 LYS A C 1
ATOM 2819 O O . LYS A 1 342 ? -43.366 -11.969 17.876 1.00 78.00 342 LYS A O 1
ATOM 2824 N N . ILE A 1 343 ? -43.194 -12.471 15.700 1.00 76.88 343 ILE A N 1
ATOM 2825 C CA . ILE A 1 343 ? -44.000 -11.352 15.227 1.00 76.88 343 ILE A CA 1
ATOM 2826 C C . ILE A 1 343 ? -45.451 -11.773 15.443 1.00 76.88 343 ILE A C 1
ATOM 2828 O O . ILE A 1 343 ? -45.988 -12.610 14.715 1.00 76.88 343 ILE A O 1
ATOM 2832 N N . ASN A 1 344 ? -46.074 -11.227 16.484 1.00 75.00 344 ASN A N 1
ATOM 2833 C CA . ASN A 1 344 ? -47.502 -11.386 16.718 1.00 75.00 344 ASN A CA 1
ATOM 2834 C C . ASN A 1 344 ? -48.247 -10.793 15.513 1.00 75.00 344 ASN A C 1
ATOM 2836 O O . ASN A 1 344 ? -48.355 -9.576 15.388 1.00 75.00 344 ASN A O 1
ATOM 2840 N N . LYS A 1 345 ? -48.766 -11.651 14.624 1.00 76.94 345 LYS A N 1
ATOM 2841 C CA . LYS A 1 345 ? -49.490 -11.252 13.398 1.00 76.94 345 LYS A CA 1
ATOM 2842 C C . LYS A 1 345 ? -50.785 -10.468 13.670 1.00 76.94 345 LYS A C 1
ATOM 2844 O O . LYS A 1 345 ? -51.395 -9.969 12.733 1.00 76.94 345 LYS A O 1
ATOM 2849 N N . ASN A 1 346 ? -51.179 -10.338 14.938 1.00 65.69 346 ASN A N 1
ATOM 2850 C CA . ASN A 1 346 ? -52.456 -9.763 15.353 1.00 65.69 346 ASN A CA 1
ATOM 2851 C C . ASN A 1 346 ? -52.347 -8.336 15.907 1.00 65.69 346 ASN A C 1
ATOM 2853 O O . ASN A 1 346 ? -53.357 -7.776 16.325 1.00 65.69 346 ASN A O 1
ATOM 2857 N N . VAL A 1 347 ? -51.161 -7.720 15.911 1.00 60.69 347 VAL A N 1
ATOM 2858 C CA . VAL A 1 347 ? -51.072 -6.281 16.180 1.00 60.69 347 VAL A CA 1
ATOM 2859 C C . VAL A 1 347 ? -51.378 -5.570 14.868 1.00 60.69 347 VAL A C 1
ATOM 2861 O O . VAL A 1 347 ? -50.518 -5.477 13.992 1.00 60.69 347 VAL A O 1
ATOM 2864 N N . ALA A 1 348 ? -52.626 -5.118 14.712 1.00 57.47 348 ALA A N 1
ATOM 2865 C CA . ALA A 1 348 ? -53.002 -4.201 13.642 1.00 57.47 348 ALA A CA 1
ATOM 2866 C C . ALA A 1 348 ? -51.952 -3.078 13.588 1.00 57.47 348 ALA A C 1
ATOM 2868 O O . ALA A 1 348 ? -51.601 -2.554 14.649 1.00 57.47 348 ALA A O 1
ATOM 2869 N N . PRO A 1 349 ? -51.395 -2.753 12.407 1.00 61.47 349 PRO A N 1
ATOM 2870 C CA . PRO A 1 349 ? -50.293 -1.813 12.301 1.00 61.47 349 PRO A CA 1
ATOM 2871 C C . PRO A 1 349 ? -50.737 -0.483 12.900 1.00 61.47 349 PRO A C 1
ATOM 2873 O O . PRO A 1 349 ? -51.521 0.249 12.294 1.00 61.47 349 PRO A O 1
ATOM 2876 N N . ALA A 1 350 ? -50.256 -0.186 14.110 1.00 58.78 350 ALA A N 1
ATOM 2877 C CA . ALA A 1 350 ? -50.397 1.130 14.696 1.00 58.78 350 ALA A CA 1
ATOM 2878 C C . ALA A 1 350 ? -49.868 2.113 13.654 1.00 58.78 350 ALA A C 1
ATOM 2880 O O . ALA A 1 350 ? -48.797 1.901 13.083 1.00 58.78 350 ALA A O 1
ATOM 2881 N N . HIS A 1 351 ? -50.678 3.111 13.329 1.00 54.97 351 HIS A N 1
ATOM 2882 C CA . HIS A 1 351 ? -50.435 4.074 12.272 1.00 54.97 351 HIS A CA 1
ATOM 2883 C C . HIS A 1 351 ? -49.121 4.825 12.536 1.00 54.97 351 HIS A C 1
ATOM 2885 O O . HIS A 1 351 ? -49.104 5.860 13.192 1.00 54.97 351 HIS A O 1
ATOM 2891 N N . ILE A 1 352 ? -48.001 4.283 12.054 1.00 56.00 352 ILE A N 1
ATOM 2892 C CA . ILE A 1 352 ? -46.716 4.975 12.055 1.00 56.00 352 ILE A CA 1
ATOM 2893 C C . ILE A 1 352 ? -46.854 6.078 10.997 1.00 56.00 352 ILE A C 1
ATOM 2895 O O . ILE A 1 352 ? -47.060 5.756 9.818 1.00 56.00 352 ILE A O 1
ATOM 2899 N N . PRO A 1 353 ? -46.790 7.369 11.369 1.00 56.84 353 PRO A N 1
ATOM 2900 C CA . PRO A 1 353 ? -46.849 8.449 10.399 1.00 56.84 353 PRO A CA 1
ATOM 2901 C C . PRO A 1 353 ? -45.710 8.257 9.396 1.00 56.84 353 PRO A C 1
ATOM 2903 O O . PRO A 1 353 ? -44.557 8.050 9.772 1.00 56.84 353 PRO A O 1
ATOM 2906 N N . LYS A 1 354 ? -46.055 8.267 8.105 1.00 57.81 354 LYS A N 1
ATOM 2907 C CA . LYS A 1 354 ? -45.169 7.982 6.968 1.00 57.81 354 LYS A CA 1
ATOM 2908 C C . LYS A 1 354 ? -44.031 9.012 6.870 1.00 57.81 354 LYS A C 1
ATOM 2910 O O . LYS A 1 354 ? -44.031 9.863 5.992 1.00 57.81 354 LYS A O 1
ATOM 2915 N N . GLN A 1 355 ? -43.017 8.908 7.723 1.00 60.09 355 GLN A N 1
ATOM 2916 C CA . GLN A 1 355 ? -41.750 9.637 7.603 1.00 60.09 355 GLN A CA 1
ATOM 2917 C C . GLN A 1 355 ? -40.709 8.837 6.797 1.00 60.09 355 GLN A C 1
ATOM 2919 O O . GLN A 1 355 ? -39.512 8.963 7.015 1.00 60.09 355 GLN A O 1
ATOM 2924 N N . GLN A 1 356 ? -41.139 8.006 5.840 1.00 54.97 356 GLN A N 1
ATOM 2925 C CA . GLN A 1 356 ? -40.244 7.207 4.983 1.00 54.97 356 GLN A CA 1
ATOM 2926 C C . G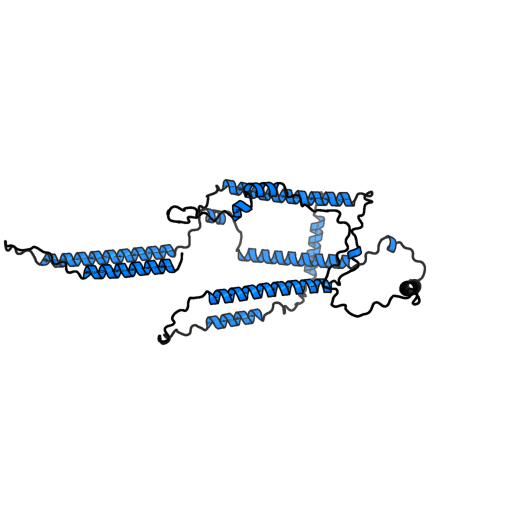LN A 1 356 ? -39.684 7.982 3.771 1.00 54.97 356 GLN A C 1
ATOM 2928 O O . GLN A 1 356 ? -38.922 7.441 2.972 1.00 54.97 356 GLN A O 1
ATOM 2933 N N . ALA A 1 357 ? -39.993 9.275 3.640 1.00 58.09 357 ALA A N 1
ATOM 2934 C CA . ALA A 1 357 ? -39.478 10.113 2.558 1.00 58.09 357 ALA A CA 1
ATOM 2935 C C . ALA A 1 357 ? -37.955 10.428 2.582 1.00 58.09 357 ALA A C 1
ATOM 2937 O O . ALA A 1 357 ? -37.407 10.635 1.495 1.00 58.09 357 ALA A O 1
ATOM 2938 N N . PRO A 1 358 ? -37.221 10.482 3.718 1.00 61.91 358 PRO A N 1
ATOM 2939 C CA . PRO A 1 358 ? -35.823 10.913 3.689 1.00 61.91 358 PRO A CA 1
ATOM 2940 C C . PRO A 1 358 ? -34.864 9.807 3.223 1.00 61.91 358 PRO A C 1
ATOM 2942 O O . PRO A 1 358 ? -33.861 10.112 2.582 1.00 61.91 358 PRO A O 1
ATOM 2945 N N . VAL A 1 359 ? -35.182 8.529 3.464 1.00 72.69 359 VAL A N 1
ATOM 2946 C CA . VAL A 1 359 ? -34.287 7.408 3.113 1.00 72.69 359 VAL A CA 1
ATOM 2947 C C . VAL A 1 359 ? -34.258 7.168 1.604 1.00 72.69 359 VAL A C 1
ATOM 2949 O O . VAL A 1 359 ? -33.181 7.041 1.022 1.00 72.69 359 VAL A O 1
ATOM 2952 N N . ASN A 1 360 ? -35.417 7.213 0.939 1.00 76.25 360 ASN A N 1
ATOM 2953 C CA . ASN A 1 360 ? -35.477 7.075 -0.519 1.00 76.25 360 ASN A CA 1
ATOM 2954 C C . ASN A 1 360 ? -34.807 8.257 -1.232 1.00 76.25 360 ASN A C 1
ATOM 2956 O O . ASN A 1 360 ? -34.069 8.049 -2.193 1.00 76.25 360 ASN A O 1
ATOM 2960 N N . LYS A 1 361 ? -34.960 9.485 -0.714 1.00 78.50 361 LYS A N 1
ATOM 2961 C CA . LYS A 1 361 ? -34.232 10.653 -1.237 1.00 78.50 361 LYS A CA 1
ATOM 2962 C C . LYS A 1 361 ? -32.718 10.519 -1.052 1.00 78.50 361 LYS A C 1
ATOM 2964 O O . LYS A 1 361 ? -31.966 10.898 -1.945 1.00 78.50 361 LYS A O 1
ATOM 2969 N N . PHE A 1 362 ? -32.259 9.957 0.066 1.00 79.38 362 PHE A N 1
ATOM 2970 C CA . PHE A 1 362 ? -30.836 9.720 0.310 1.00 79.38 362 PHE A CA 1
ATOM 2971 C C . PHE A 1 362 ? -30.248 8.660 -0.635 1.00 79.38 362 PHE A C 1
ATOM 2973 O O . PHE A 1 362 ? -29.207 8.901 -1.248 1.00 79.38 362 PHE A O 1
ATOM 2980 N N . LEU A 1 363 ? -30.934 7.528 -0.819 1.00 85.19 363 LEU A N 1
ATOM 2981 C CA . LEU A 1 363 ? -30.518 6.473 -1.752 1.00 85.19 363 LEU A CA 1
ATOM 2982 C C . LEU A 1 363 ? -30.511 6.961 -3.206 1.00 85.19 363 LEU A C 1
ATOM 2984 O O . LEU A 1 363 ? -29.563 6.689 -3.939 1.00 85.19 363 LEU A O 1
ATOM 2988 N N . GLN A 1 364 ? -31.506 7.756 -3.607 1.00 85.44 364 GLN A N 1
ATOM 2989 C CA . GLN A 1 364 ? -31.543 8.367 -4.935 1.00 85.44 364 GLN A CA 1
ATOM 2990 C C . GLN A 1 364 ? -30.392 9.369 -5.134 1.00 85.44 364 GLN A C 1
ATOM 2992 O O . GLN A 1 364 ? -29.770 9.393 -6.195 1.00 85.44 364 GLN A O 1
ATOM 2997 N N . ARG A 1 365 ? -30.031 10.138 -4.096 1.00 84.44 365 ARG A N 1
ATOM 2998 C CA . ARG A 1 365 ? -28.877 11.056 -4.121 1.00 84.44 365 ARG A CA 1
ATOM 2999 C C . ARG A 1 365 ? -27.543 10.314 -4.240 1.00 84.44 365 ARG A C 1
ATOM 3001 O O . ARG A 1 365 ? -26.672 10.749 -4.987 1.00 84.44 365 ARG A O 1
ATOM 3008 N N . GLN A 1 366 ? -27.396 9.184 -3.545 1.00 84.94 366 GLN A N 1
ATOM 3009 C CA . GLN A 1 366 ? -26.235 8.292 -3.666 1.00 84.94 366 GLN A CA 1
ATOM 3010 C C . GLN A 1 366 ? -26.119 7.720 -5.086 1.00 84.94 366 GLN A C 1
ATOM 3012 O O . GLN A 1 366 ? -25.036 7.736 -5.666 1.00 84.94 366 GLN A O 1
ATOM 3017 N N . TYR A 1 367 ? -27.235 7.282 -5.677 1.00 84.88 367 TYR A N 1
ATOM 3018 C CA . TYR A 1 367 ? -27.257 6.732 -7.035 1.00 84.88 367 TYR A CA 1
ATOM 3019 C C . TYR A 1 367 ? -26.873 7.781 -8.091 1.00 84.88 367 TYR A C 1
ATOM 3021 O O . TYR A 1 367 ? -26.028 7.515 -8.944 1.00 84.88 367 TYR A O 1
ATOM 3029 N N . LEU A 1 368 ? -27.414 9.001 -7.985 1.00 82.25 368 LEU A N 1
ATOM 3030 C CA . LEU A 1 368 ? -27.077 10.121 -8.873 1.00 82.25 368 LEU A CA 1
ATOM 3031 C C . LEU A 1 368 ? -25.608 10.554 -8.745 1.00 82.25 368 LEU A C 1
ATOM 3033 O O . LEU A 1 368 ? -24.962 10.831 -9.752 1.00 82.25 368 LEU A O 1
ATOM 3037 N N . ASN A 1 369 ? -25.048 10.566 -7.531 1.00 77.81 369 ASN A N 1
ATOM 3038 C CA . ASN A 1 369 ? -23.628 10.870 -7.328 1.00 77.81 369 ASN A CA 1
ATOM 3039 C C . ASN A 1 369 ? -22.703 9.765 -7.851 1.00 77.81 369 ASN A C 1
ATOM 3041 O O . ASN A 1 369 ? -21.591 10.063 -8.266 1.00 77.81 369 ASN A O 1
ATOM 3045 N N . LYS A 1 370 ? -23.147 8.505 -7.849 1.00 78.19 370 LYS A N 1
ATOM 3046 C CA . LYS A 1 370 ? -22.371 7.379 -8.382 1.00 78.19 370 LYS A CA 1
ATOM 3047 C C . LYS A 1 370 ? -22.414 7.315 -9.913 1.00 78.19 370 LYS A C 1
ATOM 3049 O O . LYS A 1 370 ? -21.448 6.867 -10.520 1.00 78.19 370 LYS A O 1
ATOM 3054 N N . GLN A 1 371 ? -23.506 7.781 -10.528 1.00 72.94 371 GLN A N 1
ATOM 3055 C CA . GLN A 1 371 ? -23.600 7.958 -11.982 1.00 72.94 371 GLN A CA 1
ATOM 3056 C C . GLN A 1 371 ? -22.888 9.213 -12.495 1.00 72.94 371 GLN A C 1
ATOM 3058 O O . GLN A 1 371 ? -22.449 9.226 -13.641 1.00 72.94 371 GLN A O 1
ATOM 3063 N N . LYS A 1 372 ? -22.671 10.226 -11.646 1.00 63.62 372 LYS A N 1
ATOM 3064 C CA . LYS A 1 372 ? -21.609 11.218 -11.860 1.00 63.62 372 LYS A CA 1
ATOM 3065 C C . LYS A 1 372 ? -20.253 10.545 -11.646 1.00 63.62 372 LYS A C 1
ATOM 3067 O O . LYS A 1 372 ? -19.600 10.724 -10.622 1.00 63.62 372 LYS A O 1
ATOM 3072 N N . SER A 1 373 ? -19.854 9.709 -12.597 1.00 45.75 373 SER A N 1
ATOM 3073 C CA . SER A 1 373 ? -18.496 9.191 -12.644 1.00 45.75 373 SER A CA 1
ATOM 3074 C C . SER A 1 373 ? -17.513 10.379 -12.664 1.00 45.75 373 SER A C 1
ATOM 3076 O O . SER A 1 373 ? -17.790 11.404 -13.290 1.00 45.75 373 SER A O 1
ATOM 3078 N N . PRO A 1 374 ? -16.335 10.271 -12.033 1.00 54.34 374 PRO A N 1
ATOM 3079 C CA . PRO A 1 374 ? -15.253 11.248 -12.190 1.00 54.34 374 PRO A CA 1
ATOM 3080 C C . PRO A 1 374 ? -14.629 11.239 -13.608 1.00 54.34 374 PRO A C 1
ATOM 3082 O O . PRO A 1 374 ? -13.543 11.779 -13.804 1.00 54.34 374 PRO A O 1
ATOM 3085 N N . GLY A 1 375 ? -15.289 10.610 -14.591 1.00 48.03 375 GLY A N 1
ATOM 3086 C CA . GLY A 1 375 ? -14.787 10.375 -15.946 1.00 48.03 375 GLY A CA 1
ATOM 3087 C C . GLY A 1 375 ? -15.135 11.451 -16.977 1.00 48.03 375 GLY A C 1
ATOM 3088 O O . GLY A 1 375 ? -14.470 11.500 -18.000 1.00 48.03 375 GLY A O 1
ATOM 3089 N N . ASP A 1 376 ? -16.091 12.342 -16.693 1.00 44.75 376 ASP A N 1
ATOM 3090 C CA . ASP A 1 376 ? -16.473 13.456 -17.584 1.00 44.75 376 ASP A CA 1
ATOM 3091 C C . ASP A 1 376 ? -16.011 14.816 -17.039 1.00 44.75 376 ASP A C 1
ATOM 3093 O O . ASP A 1 376 ? -16.652 15.856 -17.220 1.00 44.75 376 ASP A O 1
ATOM 3097 N N . SER A 1 377 ? -14.844 14.838 -16.391 1.00 51.06 377 SER A N 1
ATOM 3098 C CA . SER A 1 377 ? -14.067 16.075 -16.342 1.00 51.06 377 SER A CA 1
ATOM 3099 C C . SER A 1 377 ? -13.519 16.274 -17.750 1.00 51.06 377 SER A C 1
ATOM 3101 O O . SER A 1 377 ? -12.422 15.816 -18.064 1.00 51.06 377 SER A O 1
ATOM 3103 N N . LYS A 1 378 ? -14.313 16.917 -18.617 1.00 47.34 378 LYS A N 1
ATOM 3104 C CA . LYS A 1 378 ? -13.788 17.619 -19.786 1.00 47.34 378 LYS A CA 1
ATOM 3105 C C . LYS A 1 378 ? -12.495 18.289 -19.337 1.00 47.34 378 LYS A C 1
ATOM 3107 O O . LYS A 1 378 ? -12.517 19.106 -18.416 1.00 47.34 378 LYS A O 1
ATOM 3112 N N . SER A 1 379 ? -11.387 17.907 -19.954 1.00 46.50 379 SER A N 1
ATOM 3113 C CA . SER A 1 379 ? -10.213 18.751 -20.062 1.00 46.50 379 SER A CA 1
ATOM 3114 C C . SER A 1 379 ? -10.686 20.055 -20.697 1.00 46.50 379 SER A C 1
ATOM 3116 O O . SER A 1 379 ? -10.691 20.200 -21.914 1.00 46.50 379 SER A O 1
ATOM 3118 N N . SER A 1 380 ? -11.182 20.983 -19.880 1.00 44.66 380 SER A N 1
ATOM 3119 C CA . SER A 1 380 ? -11.052 22.385 -20.208 1.00 44.66 380 SER A CA 1
ATOM 3120 C C . SER A 1 380 ? -9.550 22.589 -20.287 1.00 44.66 380 SER A C 1
ATOM 3122 O O . SER A 1 380 ? -8.875 22.594 -19.253 1.00 44.66 380 SER A O 1
ATOM 3124 N N . GLU A 1 381 ? -9.029 22.622 -21.511 1.00 47.03 381 GLU A N 1
ATOM 3125 C CA . GLU A 1 381 ? -7.867 23.434 -21.829 1.00 47.03 381 GLU A CA 1
ATOM 3126 C C . GLU A 1 381 ? -8.070 24.744 -21.080 1.00 47.03 381 GLU A C 1
ATOM 3128 O O . GLU A 1 381 ? -8.957 25.543 -21.375 1.00 47.03 381 GLU A O 1
ATOM 3133 N N . ILE A 1 382 ? -7.343 24.874 -19.978 1.00 47.81 382 ILE A N 1
ATOM 3134 C CA . ILE A 1 382 ? -7.135 26.158 -19.354 1.00 47.81 382 ILE A CA 1
ATOM 3135 C C . ILE A 1 382 ? -6.094 26.796 -20.268 1.00 47.81 382 ILE A C 1
ATOM 3137 O O . ILE A 1 382 ? -4.901 26.762 -19.974 1.00 47.81 382 ILE A O 1
ATOM 3141 N N . ASP A 1 383 ? -6.562 27.327 -21.397 1.00 46.69 383 ASP A N 1
ATOM 3142 C CA . ASP A 1 383 ? -5.945 28.487 -22.023 1.00 46.69 383 ASP A CA 1
ATOM 3143 C C . ASP A 1 383 ? -6.132 29.625 -21.017 1.00 46.69 383 ASP A C 1
ATOM 3145 O O . ASP A 1 383 ? -7.062 30.427 -21.066 1.00 46.69 383 ASP A O 1
ATOM 3149 N N . GLN A 1 384 ? -5.300 29.609 -19.977 1.00 53.59 384 GLN A N 1
ATOM 3150 C CA . GLN A 1 384 ? -5.027 30.819 -19.235 1.00 53.59 384 GLN A CA 1
ATOM 3151 C C . GLN A 1 384 ? -4.249 31.683 -20.217 1.00 53.59 384 GLN A C 1
ATOM 3153 O O . GLN A 1 384 ? -3.062 31.444 -20.434 1.00 53.59 384 GLN A O 1
ATOM 3158 N N . ASP A 1 385 ? -4.937 32.660 -20.806 1.00 51.84 385 ASP A N 1
ATOM 3159 C CA . ASP A 1 385 ? -4.334 33.891 -21.308 1.00 51.84 385 ASP A CA 1
ATOM 3160 C C . ASP A 1 385 ? -3.552 34.515 -20.144 1.00 51.84 385 ASP A C 1
ATOM 3162 O O . ASP A 1 385 ? -4.037 35.362 -19.391 1.00 51.84 385 ASP A O 1
ATOM 3166 N N . VAL A 1 386 ? -2.347 33.998 -19.910 1.00 65.38 386 VAL A N 1
ATOM 3167 C CA . VAL A 1 386 ? -1.387 34.610 -19.008 1.00 65.38 386 VAL A CA 1
ATOM 3168 C C . VAL A 1 386 ? -0.894 35.828 -19.758 1.00 65.38 386 VAL A C 1
ATOM 3170 O O . VAL A 1 386 ? -0.145 35.700 -20.725 1.00 65.38 386 VAL A O 1
ATOM 3173 N N . ASP A 1 387 ? -1.363 36.991 -19.317 1.00 76.69 387 ASP A N 1
ATOM 3174 C CA . ASP A 1 387 ? -0.951 38.288 -19.834 1.00 76.69 387 ASP A CA 1
ATOM 3175 C C . ASP A 1 387 ? 0.587 38.315 -19.977 1.00 76.69 387 ASP A C 1
ATOM 3177 O O . ASP A 1 387 ? 1.299 38.160 -18.970 1.00 76.69 387 ASP A O 1
ATOM 3181 N N . PRO A 1 388 ? 1.122 38.422 -21.210 1.00 85.50 388 PRO A N 1
ATOM 3182 C CA . PRO A 1 388 ? 2.547 38.249 -21.473 1.00 85.50 388 PRO A CA 1
ATOM 3183 C C . PRO A 1 388 ? 3.413 39.232 -20.676 1.00 85.50 388 PRO A C 1
ATOM 3185 O O . PRO A 1 388 ? 4.532 38.883 -20.299 1.00 85.50 388 PRO A O 1
ATOM 3188 N N . GLU A 1 389 ? 2.887 40.407 -20.306 1.00 85.88 389 GLU A N 1
ATOM 3189 C CA . GLU A 1 389 ? 3.601 41.352 -19.438 1.00 85.88 389 GLU A CA 1
ATOM 3190 C C . GLU A 1 389 ? 3.844 40.808 -18.025 1.00 85.88 389 GLU A C 1
ATOM 3192 O O . GLU A 1 389 ? 4.893 41.055 -17.416 1.00 85.88 389 GLU A O 1
ATOM 3197 N N . VAL A 1 390 ? 2.884 40.060 -17.477 1.00 84.62 390 VAL A N 1
ATOM 3198 C CA . VAL A 1 390 ? 3.006 39.459 -16.145 1.00 84.62 390 VAL A CA 1
ATOM 3199 C C . VAL A 1 390 ? 4.053 38.350 -16.182 1.00 84.62 390 VAL A C 1
ATOM 3201 O O . VAL A 1 390 ? 4.897 38.270 -15.285 1.00 84.62 390 VAL A O 1
ATOM 3204 N N . TYR A 1 391 ? 4.062 37.550 -17.251 1.00 88.81 391 TYR A N 1
ATOM 3205 C CA . TYR A 1 391 ? 5.072 36.518 -17.461 1.00 88.81 391 TYR A CA 1
ATOM 3206 C C . TYR A 1 391 ? 6.480 37.122 -17.589 1.00 88.81 391 TYR A C 1
ATOM 3208 O O . TYR A 1 391 ? 7.393 36.714 -16.863 1.00 88.81 391 TYR A O 1
ATOM 3216 N N . GLU A 1 392 ? 6.658 38.164 -18.405 1.00 90.81 392 GLU A N 1
ATOM 3217 C CA . GLU A 1 392 ? 7.958 38.827 -18.548 1.00 90.81 392 GLU A CA 1
ATOM 3218 C C . GLU A 1 392 ? 8.444 39.477 -17.245 1.00 90.81 392 GLU A C 1
ATOM 3220 O O . GLU A 1 392 ? 9.618 39.325 -16.888 1.00 90.81 392 GLU A O 1
ATOM 3225 N N . ARG A 1 393 ? 7.558 40.123 -16.470 1.00 92.06 393 ARG A N 1
ATOM 3226 C CA . ARG A 1 393 ? 7.919 40.646 -15.137 1.00 92.06 393 ARG A CA 1
ATOM 3227 C C . ARG A 1 393 ? 8.402 39.546 -14.204 1.00 92.06 393 ARG A C 1
ATOM 3229 O O . ARG A 1 393 ? 9.387 39.751 -13.495 1.00 92.06 393 ARG A O 1
ATOM 3236 N N . THR A 1 394 ? 7.734 38.392 -14.191 1.00 89.56 394 THR A N 1
ATOM 3237 C CA . THR A 1 394 ? 8.143 37.278 -13.322 1.00 89.56 394 THR A CA 1
ATOM 3238 C C . THR A 1 394 ? 9.498 36.701 -13.723 1.00 89.56 394 THR A C 1
ATOM 3240 O O . THR A 1 394 ? 10.339 36.490 -12.851 1.00 89.56 394 THR A O 1
ATOM 3243 N N . ILE A 1 395 ? 9.769 36.540 -15.023 1.00 93.88 395 ILE A N 1
ATOM 3244 C CA . ILE A 1 395 ? 11.083 36.087 -15.501 1.00 93.88 395 ILE A CA 1
ATOM 3245 C C . ILE A 1 395 ? 12.182 37.091 -15.153 1.00 93.88 395 ILE A C 1
ATOM 3247 O O . ILE A 1 395 ? 13.270 36.684 -14.740 1.00 93.88 395 ILE A O 1
ATOM 3251 N N . LYS A 1 396 ? 11.920 38.393 -15.300 1.00 94.81 396 LYS A N 1
ATOM 3252 C CA . LYS A 1 396 ? 12.909 39.428 -14.986 1.00 94.81 396 LYS A CA 1
ATOM 3253 C C . LYS A 1 396 ? 13.298 39.404 -13.506 1.00 94.81 396 LYS A C 1
ATOM 3255 O O . LYS A 1 396 ? 14.485 39.393 -13.198 1.00 94.81 396 LYS A O 1
ATOM 3260 N N . ARG A 1 397 ? 12.310 39.273 -12.615 1.00 93.81 397 ARG A N 1
ATOM 3261 C CA . ARG A 1 397 ? 12.524 39.174 -11.164 1.00 93.81 397 ARG A CA 1
ATOM 3262 C C . ARG A 1 397 ? 13.358 37.949 -10.783 1.00 93.81 397 ARG A C 1
ATOM 3264 O O . ARG A 1 397 ? 14.328 38.072 -10.050 1.00 93.81 397 ARG A O 1
ATOM 3271 N N . LEU A 1 398 ? 13.052 36.789 -11.370 1.00 93.56 398 LEU A N 1
ATOM 3272 C CA . LEU A 1 398 ? 13.812 35.558 -11.125 1.00 93.56 398 LEU A CA 1
ATOM 3273 C C . LEU A 1 398 ? 15.277 35.663 -11.573 1.00 93.56 398 LEU A C 1
ATOM 3275 O O . LEU A 1 398 ? 16.155 35.080 -10.942 1.00 93.56 398 LEU A O 1
ATOM 3279 N N . ARG A 1 399 ? 15.562 36.400 -12.654 1.00 91.88 399 ARG A N 1
ATOM 3280 C CA . ARG A 1 399 ? 16.942 36.644 -13.106 1.00 91.88 399 ARG A CA 1
ATOM 3281 C C . ARG A 1 399 ? 17.704 37.564 -12.156 1.00 91.88 399 ARG A C 1
ATOM 3283 O O . ARG A 1 399 ? 18.874 37.309 -11.895 1.00 91.88 399 ARG A O 1
ATOM 3290 N N . GLU A 1 400 ? 17.052 38.605 -11.647 1.00 92.19 400 GLU A N 1
ATOM 3291 C CA . GLU A 1 400 ? 17.633 39.516 -10.653 1.00 92.19 400 GLU A CA 1
ATOM 3292 C C . GLU A 1 400 ? 17.940 38.779 -9.340 1.00 92.19 400 GLU A C 1
ATOM 3294 O O . GLU A 1 400 ? 19.030 38.936 -8.784 1.00 92.19 400 GLU A O 1
ATOM 3299 N N . ASP A 1 401 ? 17.037 37.895 -8.907 1.00 90.94 401 ASP A N 1
ATOM 3300 C CA . ASP A 1 401 ? 17.233 37.052 -7.725 1.00 90.94 401 ASP A CA 1
ATOM 3301 C C . ASP A 1 401 ? 18.426 36.097 -7.905 1.00 90.94 401 ASP A C 1
ATOM 3303 O O . ASP A 1 401 ? 19.244 35.963 -7.002 1.00 90.94 401 ASP A O 1
ATOM 3307 N N . LEU A 1 402 ? 18.583 35.488 -9.088 1.00 90.38 402 LEU A N 1
ATOM 3308 C CA . LEU A 1 402 ? 19.702 34.589 -9.411 1.00 90.38 402 LEU A CA 1
ATOM 3309 C C . LEU A 1 402 ? 21.069 35.286 -9.422 1.00 90.38 402 LEU A C 1
ATOM 3311 O O . LEU A 1 402 ? 22.062 34.675 -9.040 1.00 90.38 402 LEU A O 1
ATOM 3315 N N . ILE A 1 403 ? 21.128 36.549 -9.848 1.00 91.12 403 ILE A N 1
ATOM 3316 C CA . ILE A 1 403 ? 22.363 37.354 -9.833 1.00 91.12 403 ILE A CA 1
ATOM 3317 C C . ILE A 1 403 ? 22.712 37.798 -8.405 1.00 91.12 403 ILE A C 1
ATOM 3319 O O . ILE A 1 403 ? 23.879 38.014 -8.089 1.00 91.12 403 ILE A O 1
ATOM 3323 N N . SER A 1 404 ? 21.706 37.910 -7.539 1.00 82.38 404 SER A N 1
ATOM 3324 C CA . SER A 1 404 ? 21.856 38.368 -6.155 1.00 82.38 404 SER A CA 1
ATOM 3325 C C . SER A 1 404 ? 22.326 37.277 -5.188 1.00 82.38 404 SER A C 1
ATOM 3327 O O . SER A 1 404 ? 22.534 37.571 -4.012 1.00 82.38 404 SER A O 1
ATOM 3329 N N . ILE A 1 405 ? 22.493 36.031 -5.646 1.00 85.06 405 ILE A N 1
ATOM 3330 C CA . ILE A 1 405 ? 23.010 34.936 -4.819 1.00 85.06 405 ILE A CA 1
ATOM 3331 C C . ILE A 1 405 ? 24.541 35.073 -4.744 1.00 85.06 405 ILE A C 1
ATOM 3333 O O . ILE A 1 405 ? 25.205 34.885 -5.767 1.00 85.06 405 ILE A O 1
ATOM 3337 N N . PRO A 1 406 ? 25.123 35.399 -3.573 1.00 70.38 406 PRO A N 1
ATOM 3338 C CA . PRO A 1 406 ? 26.570 35.431 -3.419 1.00 70.38 406 PRO A CA 1
ATOM 3339 C C . PRO A 1 406 ? 27.135 34.024 -3.646 1.00 70.38 406 PRO A C 1
ATOM 3341 O O . PRO A 1 406 ? 26.632 33.038 -3.108 1.00 70.38 406 PRO A O 1
ATOM 3344 N N . LEU A 1 407 ? 28.156 33.942 -4.498 1.00 67.44 407 LEU A N 1
ATOM 3345 C CA . LEU A 1 407 ? 28.946 32.735 -4.705 1.00 67.44 407 LEU A CA 1
ATOM 3346 C C . LEU A 1 407 ? 29.913 32.606 -3.523 1.00 67.44 407 LEU A C 1
ATOM 3348 O O . LEU A 1 407 ? 30.936 33.290 -3.504 1.00 67.44 407 LEU A O 1
ATOM 3352 N N . ASP A 1 408 ? 29.538 31.778 -2.550 1.00 63.81 408 ASP A N 1
ATOM 3353 C CA . ASP A 1 408 ? 30.417 31.318 -1.465 1.00 63.81 408 ASP A CA 1
ATOM 3354 C C . ASP A 1 408 ? 31.390 30.226 -1.936 1.00 63.81 408 ASP A C 1
ATOM 3356 O O . ASP A 1 408 ? 30.970 29.343 -2.730 1.00 63.81 408 ASP A O 1
#

Organism: NCBI:txid5963